Protein AF-0000000070113208 (afdb_homodimer)

InterPro domains:
  IPR004518 NTP pyrophosphohydrolase MazG-like domain [PF03819] (136-212)
  IPR011551 NTP pyrophosphohydrolase MazG [PTHR30522] (113-269)
  IPR048015 MazG-like, N-terminal domain [cd11528] (116-231)

Organism: Actinoplanes teichomyceticus (NCBI:txid1867)

Radius of gyration: 30.03 Å; Cα contacts (8 Å, |Δi|>4): 980; chains: 2; bounding box: 62×92×67 Å

Foldseek 3Di:
DAAAEEEEEEAPLDQALQFDPVVLVQLQQAAEEEQDDDRNQVNCVVVVRHYHHDNDALVSVLVVRDPPNYYYYYADNVSPVVRVVRNVVVCVVPPRNHHYHYDYGYDADPPSCLSVLLVLLCQQCDPVHPPVLVPDDCVNCVVQLVVLVVQLVVCVVVVPVVSNVVSVVSNSNSLQSNQSNQCPDPDPSRGHSCVVVVVVVVLVLQLCCVVNVVDDDDDDVRSVVSNVVSVCVVDVDPDLCPPQDCPPDPLVSLLVVLVSCVVVVPDDDQDPDPDPSSVSSVVSVVCVVVVHRPVVVVVVVVVVVVVVVVVVVVVVVVD/DAAAEEEEEEAPLDQALQFDPVVLVQLQQAAEEEQDDDRNQVNCVVVVRHYHHDNDALVSVLVVRPPRNYYYYHADNVSPVVRVVRNVVVCVVPPRNHHYHYDYGYDADPPSCLSVLLVLLCQQCDPVHPPVLVPDDPVNCVVQLVVLVVQLVVCVVVVPVVSNVVSVVSNSNSLQSNQSNQQPDPDPRRGHSCVVVVVVVVLVLVLCCVVNVVDDDDDPVRSVVSNVVVVCVVPVQPDLCRPQPCPDPPLVSLLVVLVSCVVVVPDDDQDPDPDPSSVSSVVSVVCVVVVHRPVVVVVVVVVVVVVVVVVVVVVVVVD

Secondary structure (DSSP, 8-state):
-PEEEEEEE--SSSPTT-B-HHHHHHHTTS-EEESS--HHHHHHHHTT--EEE----HHHHHHHHTT-SEEEEE--TTTTHHHHHHHHHHHHHSTTSEEEEEEES--PPTTTHHHHHHHHHHHHHSTTS-HHHHH--HHHHHHHHHHHHHHHHHHHHTT-HHHHHHHHHHHHHHHHHHHHHHTT-STT----HHHHHHHHHHHHHHH-HHHHS-----SHHHHHHHHHHHHHHHS---STTTT--TTS-HHHHHHHHHHHHHHTT---PPP---SHHHHHHHHHHHHHHTT--HHHHHHHHHHHHHHHHHHHHHHHH--/-PEEEEEEE--SSSPTT-B-HHHHHHHHHS-EEESS--HHHHHHHHTT--EEE----HHHHHHHHTT-SEEEEE--TTTTHHHHHHHHHHHHHSTTSEEEEEEES--PPTTTHHHHHHHHHHHHHSTTS-HHHHH--HHHHHHHHHHHHHHHHHHHHTT-HHHHHHHHHHHHHHHHHHHHHHTT-STT----HHHHHHHHHHHHHHH-HHHHS-----SHHHHHHHHHHHHHHHS---STTTT--S-S-HHHHHHHHHHHHHHTT---PPP---SHHHHHHHHHHHHHHTT--HHHHHHHHHHHHHHHHHHHHHHHHH-

Solvent-accessible surface area (backbone atoms only — not comparable to full-atom values): 33564 Å² total; per-residue (Å²): 127,54,22,38,35,33,42,35,33,48,40,73,78,51,62,60,45,42,25,24,69,68,42,52,56,50,51,70,68,28,60,30,34,22,68,56,91,45,66,48,49,51,33,35,39,74,72,69,28,70,60,44,69,48,86,62,56,53,68,51,49,54,60,70,53,60,86,45,61,38,35,32,38,45,36,48,78,82,52,46,57,70,57,51,51,51,33,49,55,56,33,67,77,38,77,60,65,44,43,82,40,83,41,73,24,37,68,76,52,79,41,43,35,46,32,49,39,45,51,51,47,50,51,34,52,36,94,82,29,40,66,65,65,54,69,54,47,67,68,74,44,38,62,54,42,43,37,28,40,27,46,24,40,48,20,47,76,65,66,32,63,70,55,25,39,53,24,43,15,50,36,47,48,44,47,48,49,52,21,56,57,31,54,70,42,66,95,81,67,40,44,37,52,35,53,22,24,43,54,35,39,53,49,53,48,68,57,33,36,56,61,71,65,71,40,86,75,92,47,68,64,53,50,52,48,50,36,51,51,53,54,48,73,71,42,89,64,92,45,72,62,58,86,64,38,80,60,30,36,29,53,48,33,38,44,49,51,53,49,33,32,56,75,61,67,52,89,64,84,74,67,82,56,84,47,68,18,31,46,47,50,51,50,38,52,53,33,46,75,70,72,44,56,58,34,59,35,27,33,52,43,34,51,52,51,46,49,48,40,46,50,49,49,56,57,53,67,73,100,129,55,22,38,34,32,43,35,32,47,39,74,77,51,63,61,44,40,24,24,68,68,42,53,54,50,51,70,69,29,57,29,34,22,69,56,90,45,66,48,50,51,32,36,39,76,71,72,29,70,62,44,69,48,86,62,57,52,67,49,48,52,62,70,55,61,86,46,60,37,35,33,39,46,36,48,77,80,52,46,55,70,57,51,49,51,34,50,53,57,33,67,75,37,79,60,64,43,45,82,41,82,42,72,24,38,69,75,50,79,41,42,36,46,34,50,41,45,51,52,47,50,50,34,53,35,93,83,29,38,66,64,64,54,68,56,47,66,70,74,44,38,64,54,42,46,49,28,39,20,37,24,38,37,20,48,76,65,67,33,62,69,55,25,39,54,24,43,17,52,36,47,47,43,48,51,49,53,19,58,58,32,53,71,42,66,93,80,66,40,43,38,51,34,53,21,24,42,53,36,40,52,48,54,47,68,57,32,34,56,62,70,65,72,40,88,74,90,47,67,65,53,49,53,47,50,38,50,50,53,51,44,74,72,44,86,72,86,47,90,66,49,79,62,60,77,21,42,39,30,52,48,30,38,44,47,51,54,50,46,33,58,73,67,66,48,90,62,84,76,68,84,57,85,48,67,17,31,47,48,48,52,49,40,51,53,34,45,75,70,70,43,55,57,34,58,35,24,35,53,42,35,51,52,50,47,51,49,43,50,52,48,52,55,56,53,67,73,101

Structure (mmCIF, N/CA/C/O backbone):
data_AF-0000000070113208-model_v1
#
loop_
_entity.id
_entity.type
_entity.pdbx_description
1 polymer 'XTP/dITP diphosphohydrolase'
#
loop_
_atom_site.group_PDB
_atom_site.id
_atom_site.type_symbol
_atom_site.label_atom_id
_atom_site.label_alt_id
_atom_site.label_comp_id
_atom_site.label_asym_id
_atom_site.label_entity_id
_atom_site.label_seq_id
_atom_site.pdbx_PDB_ins_code
_atom_site.Cartn_x
_atom_site.Cartn_y
_atom_site.Cartn_z
_atom_site.occupancy
_atom_site.B_iso_or_equiv
_atom_site.auth_seq_id
_atom_site.auth_comp_id
_atom_site.auth_asym_id
_atom_site.auth_atom_id
_atom_site.pdbx_PDB_model_num
ATOM 1 N N . MET A 1 1 ? -13.508 -46.531 -2.854 1 65.56 1 MET A N 1
ATOM 2 C CA . MET A 1 1 ? -12.648 -45.5 -2.264 1 65.56 1 MET A CA 1
ATOM 3 C C . MET A 1 1 ? -13.367 -44.156 -2.174 1 65.56 1 MET A C 1
ATOM 5 O O . MET A 1 1 ? -14.156 -43.812 -3.059 1 65.56 1 MET A O 1
ATOM 9 N N . SER A 1 2 ? -13.422 -43.562 -1.063 1 85.81 2 SER A N 1
ATOM 10 C CA . SER A 1 2 ? -14.188 -42.375 -0.807 1 85.81 2 SER A CA 1
ATOM 11 C C . SER A 1 2 ? -13.695 -41.219 -1.667 1 85.81 2 SER A C 1
ATOM 13 O O . SER A 1 2 ? -12.5 -41.094 -1.94 1 85.81 2 SER A O 1
ATOM 15 N N . THR A 1 3 ? -14.609 -40.594 -2.326 1 92.19 3 THR A N 1
ATOM 16 C CA . THR A 1 3 ? -14.32 -39.438 -3.148 1 92.19 3 THR A CA 1
ATOM 17 C C . THR A 1 3 ? -13.617 -38.344 -2.33 1 92.19 3 THR A C 1
ATOM 19 O O . THR A 1 3 ? -13.992 -38.094 -1.183 1 92.19 3 THR A O 1
ATOM 22 N N . ARG A 1 4 ? -12.531 -37.906 -2.814 1 95.5 4 ARG A N 1
ATOM 23 C CA . ARG A 1 4 ? -11.859 -36.75 -2.213 1 95.5 4 ARG A CA 1
ATOM 24 C C . ARG A 1 4 ? -12.383 -35.438 -2.799 1 95.5 4 ARG A C 1
ATOM 26 O O . ARG A 1 4 ? -12.375 -35.25 -4.02 1 95.5 4 ARG A O 1
ATOM 33 N N . ILE A 1 5 ? -12.914 -34.562 -1.963 1 96.44 5 ILE A N 1
ATOM 34 C CA . ILE A 1 5 ? -13.359 -33.25 -2.379 1 96.44 5 ILE A CA 1
ATOM 35 C C . ILE A 1 5 ? -12.383 -32.188 -1.867 1 96.44 5 ILE A C 1
ATOM 37 O O . ILE A 1 5 ? -12.172 -32.062 -0.658 1 96.44 5 ILE A O 1
ATOM 41 N N . VAL A 1 6 ? -11.797 -31.438 -2.799 1 97.69 6 VAL A N 1
ATOM 42 C CA . VAL A 1 6 ? -10.828 -30.406 -2.434 1 97.69 6 VAL A CA 1
ATOM 43 C C . VAL A 1 6 ? -11.477 -29.031 -2.541 1 97.69 6 VAL A C 1
ATOM 45 O O . VAL A 1 6 ? -11.945 -28.641 -3.611 1 97.69 6 VAL A O 1
ATOM 48 N N . LEU A 1 7 ? -11.594 -28.375 -1.446 1 97.12 7 LEU A N 1
ATOM 49 C CA . LEU A 1 7 ? -11.93 -26.953 -1.448 1 97.12 7 LEU A CA 1
ATOM 50 C C . LEU A 1 7 ? -10.695 -26.109 -1.75 1 97.12 7 LEU A C 1
ATOM 52 O O . LEU A 1 7 ? -9.828 -25.938 -0.891 1 97.12 7 LEU A O 1
ATOM 56 N N . LEU A 1 8 ? -10.633 -25.609 -2.943 1 98.12 8 LEU A N 1
ATOM 57 C CA . LEU A 1 8 ? -9.477 -24.844 -3.383 1 98.12 8 LEU A CA 1
ATOM 58 C C . LEU A 1 8 ? -9.68 -23.359 -3.131 1 98.12 8 LEU A C 1
ATOM 60 O O . LEU A 1 8 ? -10.547 -22.734 -3.742 1 98.12 8 LEU A O 1
ATOM 64 N N . VAL A 1 9 ? -8.844 -22.797 -2.236 1 97.12 9 VAL A N 1
ATOM 65 C CA . VAL A 1 9 ? -8.922 -21.391 -1.874 1 97.12 9 VAL A CA 1
ATOM 66 C C . VAL A 1 9 ? -7.77 -20.625 -2.525 1 97.12 9 VAL A C 1
ATOM 68 O O . VAL A 1 9 ? -6.621 -21.078 -2.496 1 97.12 9 VAL A O 1
ATOM 71 N N . THR A 1 10 ? -8.094 -19.531 -3.16 1 97.19 10 THR A N 1
ATOM 72 C CA . THR A 1 10 ? -7.094 -18.688 -3.814 1 97.19 10 THR A CA 1
ATOM 73 C C . THR A 1 10 ? -7.25 -17.234 -3.381 1 97.19 10 THR A C 1
ATOM 75 O O . THR A 1 10 ? -8.328 -16.812 -2.959 1 97.19 10 THR A O 1
ATOM 78 N N . SER A 1 11 ? -6.172 -16.516 -3.447 1 95.69 11 SER A N 1
ATOM 79 C CA . SER A 1 11 ? -6.223 -15.086 -3.131 1 95.69 11 SER A CA 1
ATOM 80 C C . SER A 1 11 ? -6.922 -14.305 -4.238 1 95.69 11 SER A C 1
ATOM 82 O O . SER A 1 11 ? -6.555 -14.414 -5.41 1 95.69 11 SER A O 1
ATOM 84 N N . PRO A 1 12 ? -7.883 -13.523 -3.883 1 94.25 12 PRO A N 1
ATOM 85 C CA . PRO A 1 12 ? -8.523 -12.688 -4.898 1 94.25 12 PRO A CA 1
ATOM 86 C C . PRO A 1 12 ? -7.676 -11.469 -5.273 1 94.25 12 PRO A C 1
ATOM 88 O O . PRO A 1 12 ? -8.023 -10.742 -6.207 1 94.25 12 PRO A O 1
ATOM 91 N N . ARG A 1 13 ? -6.547 -11.25 -4.551 1 95.44 13 ARG A N 1
ATOM 92 C CA . ARG A 1 13 ? -5.727 -10.055 -4.734 1 95.44 13 ARG A CA 1
ATOM 93 C C . ARG A 1 13 ? -4.547 -10.328 -5.656 1 95.44 13 ARG A C 1
ATOM 95 O O . ARG A 1 13 ? -3.91 -9.398 -6.156 1 95.44 13 ARG A O 1
ATOM 102 N N . LEU A 1 14 ? -4.242 -11.586 -5.832 1 96.12 14 LEU A N 1
ATOM 103 C CA . LEU A 1 14 ? -3.174 -11.984 -6.738 1 96.12 14 LEU A CA 1
ATOM 104 C C . LEU A 1 14 ? -3.725 -12.281 -8.133 1 96.12 14 LEU A C 1
ATOM 106 O O . LEU A 1 14 ? -4.91 -12.578 -8.281 1 96.12 14 LEU A O 1
ATOM 110 N N . PRO A 1 15 ? -2.867 -12.188 -9.172 1 96.19 15 PRO A N 1
ATOM 111 C CA . PRO A 1 15 ? -3.348 -12.5 -10.523 1 96.19 15 PRO A CA 1
ATOM 112 C C . PRO A 1 15 ? -3.91 -13.914 -10.633 1 96.19 15 PRO A C 1
ATOM 114 O O . PRO A 1 15 ? -3.344 -14.852 -10.07 1 96.19 15 PRO A O 1
ATOM 117 N N . ALA A 1 16 ? -5.051 -13.992 -11.367 1 96.94 16 ALA A N 1
ATOM 118 C CA . ALA A 1 16 ? -5.641 -15.305 -11.625 1 96.94 16 ALA A CA 1
ATOM 119 C C . ALA A 1 16 ? -4.699 -16.172 -12.453 1 96.94 16 ALA A C 1
ATOM 121 O O . ALA A 1 16 ? -3.963 -15.672 -13.305 1 96.94 16 ALA A O 1
ATOM 122 N N . GLY A 1 17 ? -4.668 -17.422 -12.133 1 97.62 17 GLY A N 1
ATOM 123 C CA . GLY A 1 17 ? -3.846 -18.359 -12.891 1 97.62 17 GLY A CA 1
ATOM 124 C C . GLY A 1 17 ? -2.508 -18.641 -12.242 1 97.62 17 GLY A C 1
ATOM 125 O O . GLY A 1 17 ? -1.707 -19.422 -12.766 1 97.62 17 GLY A O 1
ATOM 126 N N . LEU A 1 18 ? -2.23 -17.938 -11.156 1 98.38 18 LEU A N 1
ATOM 127 C CA . LEU A 1 18 ? -1.032 -18.234 -10.375 1 98.38 18 LEU A CA 1
ATOM 128 C C . LEU A 1 18 ? -1.36 -19.141 -9.203 1 98.38 18 LEU A C 1
ATOM 130 O O . LEU A 1 18 ? -2.018 -18.719 -8.25 1 98.38 18 LEU A O 1
ATOM 134 N N . LEU A 1 19 ? -0.912 -20.406 -9.281 1 98.62 19 LEU A N 1
ATOM 135 C CA . LEU A 1 19 ? -1.195 -21.391 -8.25 1 98.62 19 LEU A CA 1
ATOM 136 C C . LEU A 1 19 ? 0.064 -22.172 -7.875 1 98.62 19 LEU A C 1
ATOM 138 O O . LEU A 1 19 ? 1.066 -22.109 -8.594 1 98.62 19 LEU A O 1
ATOM 142 N N . THR A 1 20 ? 0.005 -22.844 -6.766 1 98.5 20 THR A N 1
ATOM 143 C CA . THR A 1 20 ? 1.049 -23.781 -6.375 1 98.5 20 THR A CA 1
ATOM 144 C C . THR A 1 20 ? 1.08 -24.984 -7.324 1 98.5 20 THR A C 1
ATOM 146 O O . THR A 1 20 ? 0.119 -25.219 -8.055 1 98.5 20 THR A O 1
ATOM 149 N N . ALA A 1 21 ? 2.156 -25.719 -7.246 1 98.25 21 ALA A N 1
ATOM 150 C CA . ALA A 1 21 ? 2.285 -26.922 -8.047 1 98.25 21 ALA A CA 1
ATOM 151 C C . ALA A 1 21 ? 1.189 -27.938 -7.703 1 98.25 21 ALA A C 1
ATOM 153 O O . ALA A 1 21 ? 0.543 -28.484 -8.594 1 98.25 21 ALA A O 1
ATOM 154 N N . GLU A 1 22 ? 0.953 -28.062 -6.449 1 97.88 22 GLU A N 1
ATOM 155 C CA . GLU A 1 22 ? -0.039 -29.031 -5.969 1 97.88 22 GLU A CA 1
ATOM 156 C C . GLU A 1 22 ? -1.443 -28.641 -6.43 1 97.88 22 GLU A C 1
ATOM 158 O O . GLU A 1 22 ? -2.238 -29.5 -6.805 1 97.88 22 GLU A O 1
ATOM 163 N N . ALA A 1 23 ? -1.724 -27.375 -6.418 1 98.62 23 ALA A N 1
ATOM 164 C CA . ALA A 1 23 ? -3.041 -26.906 -6.84 1 98.62 23 ALA A CA 1
ATOM 165 C C . ALA A 1 23 ? -3.26 -27.172 -8.328 1 98.62 23 ALA A C 1
ATOM 167 O O . ALA A 1 23 ? -4.328 -27.641 -8.734 1 98.62 23 ALA A O 1
ATOM 168 N N . TRP A 1 24 ? -2.264 -26.891 -9.109 1 98.56 24 TRP A N 1
ATOM 169 C CA . TRP A 1 24 ? -2.383 -27.156 -10.539 1 98.56 24 TRP A CA 1
ATOM 170 C C . TRP A 1 24 ? -2.578 -28.641 -10.797 1 98.56 24 TRP A C 1
ATOM 172 O O . TRP A 1 24 ? -3.414 -29.031 -11.617 1 98.56 24 TRP A O 1
ATOM 182 N N . ASP A 1 25 ? -1.828 -29.469 -10.125 1 98.19 25 ASP A N 1
ATOM 183 C CA . ASP A 1 25 ? -1.969 -30.922 -10.281 1 98.19 25 ASP A CA 1
ATOM 184 C C . ASP A 1 25 ? -3.379 -31.375 -9.906 1 98.19 25 ASP A C 1
ATOM 186 O O . ASP A 1 25 ? -3.971 -32.219 -10.602 1 98.19 25 ASP A O 1
ATOM 190 N N . THR A 1 26 ? -3.889 -30.766 -8.922 1 98.25 26 THR A N 1
ATOM 191 C CA . THR A 1 26 ? -5.188 -31.156 -8.391 1 98.25 26 THR A CA 1
ATOM 192 C C . THR A 1 26 ? -6.309 -30.781 -9.359 1 98.25 26 THR A C 1
ATOM 194 O O . THR A 1 26 ? -7.16 -31.609 -9.68 1 98.25 26 THR A O 1
ATOM 197 N N . VAL A 1 27 ? -6.25 -29.578 -9.898 1 98.44 27 VAL A N 1
ATOM 198 C CA . VAL A 1 27 ? -7.336 -29.125 -10.758 1 98.44 27 VAL A CA 1
ATOM 199 C C . VAL A 1 27 ? -7.281 -29.875 -12.094 1 98.44 27 VAL A C 1
ATOM 201 O O . VAL A 1 27 ? -8.281 -29.922 -12.82 1 98.44 27 VAL A O 1
ATOM 204 N N . ARG A 1 28 ? -6.18 -30.484 -12.398 1 97.81 28 ARG A N 1
ATOM 205 C CA . ARG A 1 28 ? -6.035 -31.234 -13.641 1 97.81 28 ARG A CA 1
ATOM 206 C C . ARG A 1 28 ? -6.445 -32.688 -13.461 1 97.81 28 ARG A C 1
ATOM 208 O O . ARG A 1 28 ? -6.566 -33.438 -14.438 1 97.81 28 ARG A O 1
ATOM 215 N N . SER A 1 29 ? -6.68 -33.156 -12.219 1 97 29 SER A N 1
ATOM 216 C CA . SER A 1 29 ? -6.859 -34.562 -11.914 1 97 29 SER A CA 1
ATOM 217 C C . SER A 1 29 ? -8.336 -34.906 -11.742 1 97 29 SER A C 1
ATOM 219 O O . SER A 1 29 ? -8.695 -36.062 -11.578 1 97 29 SER A O 1
ATOM 221 N N . GLY A 1 30 ? -9.227 -33.906 -11.695 1 95.69 30 GLY A N 1
ATOM 222 C CA . GLY A 1 30 ? -10.648 -34.125 -11.523 1 95.69 30 GLY A CA 1
ATOM 223 C C . GLY A 1 30 ? -11.5 -32.969 -11.969 1 95.69 30 GLY A C 1
ATOM 224 O O . GLY A 1 30 ? -10.969 -31.922 -12.367 1 95.69 30 GLY A O 1
ATOM 225 N N . PRO A 1 31 ? -12.75 -33.188 -12.008 1 97.19 31 PRO A N 1
ATOM 226 C CA . PRO A 1 31 ? -13.625 -32.094 -12.383 1 97.19 31 PRO A CA 1
ATOM 227 C C . PRO A 1 31 ? -13.555 -30.922 -11.406 1 97.19 31 PRO A C 1
ATOM 229 O O . PRO A 1 31 ? -13.406 -31.125 -10.203 1 97.19 31 PRO A O 1
ATOM 232 N N . VAL A 1 32 ? -13.617 -29.75 -11.93 1 98.38 32 VAL A N 1
ATOM 233 C CA . VAL A 1 32 ? -13.578 -28.516 -11.141 1 98.38 32 VAL A CA 1
ATOM 234 C C . VAL A 1 32 ? -14.93 -27.812 -11.211 1 98.38 32 VAL A C 1
ATOM 236 O O . VAL A 1 32 ? -15.453 -27.562 -12.297 1 98.38 32 VAL A O 1
ATOM 239 N N . PHE A 1 33 ? -15.484 -27.531 -10.031 1 97.75 33 PHE A N 1
ATOM 240 C CA . PHE A 1 33 ? -16.766 -26.828 -9.914 1 97.75 33 PHE A CA 1
ATOM 241 C C . PHE A 1 33 ? -16.578 -25.484 -9.211 1 97.75 33 PHE A C 1
ATOM 243 O O . PHE A 1 33 ? -15.641 -25.312 -8.422 1 97.75 33 PHE A O 1
ATOM 250 N N . ALA A 1 34 ? -17.422 -24.516 -9.469 1 97.06 34 ALA A N 1
ATOM 251 C CA . ALA A 1 34 ? -17.453 -23.219 -8.805 1 97.06 34 ALA A CA 1
ATOM 252 C C . ALA A 1 34 ? -18.891 -22.703 -8.672 1 97.06 34 ALA A C 1
ATOM 254 O O . ALA A 1 34 ? -19.781 -23.125 -9.414 1 97.06 34 ALA A O 1
ATOM 255 N N . ALA A 1 35 ? -19.062 -21.844 -7.715 1 94.75 35 ALA A N 1
ATOM 256 C CA . ALA A 1 35 ? -20.406 -21.312 -7.477 1 94.75 35 ALA A CA 1
ATOM 257 C C . ALA A 1 35 ? -20.766 -20.266 -8.523 1 94.75 35 ALA A C 1
ATOM 259 O O . ALA A 1 35 ? -21.953 -20.062 -8.828 1 94.75 35 ALA A O 1
ATOM 260 N N . ALA A 1 36 ? -19.781 -19.578 -9.016 1 94.88 36 ALA A N 1
ATOM 261 C CA . ALA A 1 36 ? -20 -18.5 -9.977 1 94.88 36 ALA A CA 1
ATOM 262 C C . ALA A 1 36 ? -18.766 -18.328 -10.875 1 94.88 36 ALA A C 1
ATOM 264 O O . ALA A 1 36 ? -17.703 -18.859 -10.594 1 94.88 36 ALA A O 1
ATOM 265 N N . GLU A 1 37 ? -19.031 -17.672 -11.945 1 95.62 37 GLU A N 1
ATOM 266 C CA . GLU A 1 37 ? -17.906 -17.297 -12.797 1 95.62 37 GLU A CA 1
ATOM 267 C C . GLU A 1 37 ? -16.938 -16.375 -12.047 1 95.62 37 GLU A C 1
ATOM 269 O O . GLU A 1 37 ? -17.344 -15.633 -11.156 1 95.62 37 GLU A O 1
ATOM 274 N N . SER A 1 38 ? -15.68 -16.516 -12.273 1 95.31 38 SER A N 1
ATOM 275 C CA . SER A 1 38 ? -14.625 -15.703 -11.672 1 95.31 38 SER A CA 1
ATOM 276 C C . SER A 1 38 ? -13.414 -15.609 -12.586 1 95.31 38 SER A C 1
ATOM 278 O O . SER A 1 38 ? -13.305 -16.344 -13.57 1 95.31 38 SER A O 1
ATOM 280 N N . GLU A 1 39 ? -12.57 -14.672 -12.312 1 95.38 39 GLU A N 1
ATOM 281 C CA . GLU A 1 39 ? -11.32 -14.555 -13.062 1 95.38 39 GLU A CA 1
ATOM 282 C C . GLU A 1 39 ? -10.477 -15.82 -12.938 1 95.38 39 GLU A C 1
ATOM 284 O O . GLU A 1 39 ? -9.805 -16.219 -13.891 1 95.38 39 GLU A O 1
ATOM 289 N N . GLN A 1 40 ? -10.578 -16.406 -11.781 1 97.19 40 GLN A N 1
ATOM 290 C CA . GLN A 1 40 ? -9.812 -17.625 -11.57 1 97.19 40 GLN A CA 1
ATOM 291 C C . GLN A 1 40 ? -10.367 -18.781 -12.406 1 97.19 40 GLN A C 1
ATOM 293 O O . GLN A 1 40 ? -9.602 -19.562 -12.969 1 97.19 40 GLN A O 1
ATOM 298 N N . ALA A 1 41 ? -11.68 -18.875 -12.453 1 97.88 41 ALA A N 1
ATOM 299 C CA . ALA A 1 41 ? -12.297 -19.891 -13.297 1 97.88 41 ALA A CA 1
ATOM 300 C C . ALA A 1 41 ? -11.883 -19.719 -14.758 1 97.88 41 ALA A C 1
ATOM 302 O O . ALA A 1 41 ? -11.539 -20.688 -15.438 1 97.88 41 ALA A O 1
ATOM 303 N N . ALA A 1 42 ? -11.891 -18.453 -15.164 1 97.88 42 ALA A N 1
ATOM 304 C CA . ALA A 1 42 ? -11.5 -18.141 -16.531 1 97.88 42 ALA A CA 1
ATOM 305 C C . ALA A 1 42 ? -10.039 -18.5 -16.797 1 97.88 42 ALA A C 1
ATOM 307 O O . ALA A 1 42 ? -9.703 -19.031 -17.859 1 97.88 42 ALA A O 1
ATOM 308 N N . ALA A 1 43 ? -9.188 -18.203 -15.836 1 98.06 43 ALA A N 1
ATOM 309 C CA . ALA A 1 43 ? -7.758 -18.5 -15.961 1 98.06 43 ALA A CA 1
ATOM 310 C C . ALA A 1 43 ? -7.516 -20 -16.047 1 98.06 43 ALA A C 1
ATOM 312 O O . ALA A 1 43 ? -6.66 -20.469 -16.797 1 98.06 43 ALA A O 1
ATOM 313 N N . LEU A 1 44 ? -8.258 -20.781 -15.258 1 98.44 44 LEU A N 1
ATOM 314 C CA . LEU A 1 44 ? -8.148 -22.234 -15.312 1 98.44 44 LEU A CA 1
ATOM 315 C C . LEU A 1 44 ? -8.547 -22.75 -16.688 1 98.44 44 LEU A C 1
ATOM 317 O O . LEU A 1 44 ? -7.844 -23.578 -17.266 1 98.44 44 LEU A O 1
ATOM 321 N N . ARG A 1 45 ? -9.633 -22.219 -17.219 1 98.38 45 ARG A N 1
ATOM 322 C CA . ARG A 1 45 ? -10.094 -22.641 -18.531 1 98.38 45 ARG A CA 1
ATOM 323 C C . ARG A 1 45 ? -9.062 -22.312 -19.609 1 98.38 45 ARG A C 1
ATOM 325 O O . ARG A 1 45 ? -8.812 -23.109 -20.516 1 98.38 45 ARG A O 1
ATOM 332 N N . ALA A 1 46 ? -8.508 -21.141 -19.453 1 97.69 46 ALA A N 1
ATOM 333 C CA . ALA A 1 46 ? -7.484 -20.719 -20.406 1 97.69 46 ALA A CA 1
ATOM 334 C C . ALA A 1 46 ? -6.277 -21.656 -20.375 1 97.69 46 ALA A C 1
ATOM 336 O O . ALA A 1 46 ? -5.59 -21.828 -21.375 1 97.69 46 ALA A O 1
ATOM 337 N N . ALA A 1 47 ? -6.094 -22.266 -19.25 1 97.62 47 ALA A N 1
ATOM 338 C CA . ALA A 1 47 ? -4.965 -23.188 -19.094 1 97.62 47 ALA A CA 1
ATOM 339 C C . ALA A 1 47 ? -5.379 -24.625 -19.406 1 97.62 47 ALA A C 1
ATOM 341 O O . ALA A 1 47 ? -4.621 -25.562 -19.156 1 97.62 47 ALA A O 1
ATOM 342 N N . GLY A 1 48 ? -6.645 -24.812 -19.844 1 97.62 48 GLY A N 1
ATOM 343 C CA . GLY A 1 48 ? -7.094 -26.109 -20.297 1 97.62 48 GLY A CA 1
ATOM 344 C C . GLY A 1 48 ? -7.848 -26.891 -19.25 1 97.62 48 GLY A C 1
ATOM 345 O O . GLY A 1 48 ? -8.078 -28.094 -19.406 1 97.62 48 GLY A O 1
ATOM 346 N N . VAL A 1 49 ? -8.148 -26.25 -18.141 1 98.44 49 VAL A N 1
ATOM 347 C CA . VAL A 1 49 ? -8.891 -26.906 -17.078 1 98.44 49 VAL A CA 1
ATOM 348 C C . VAL A 1 49 ? -10.359 -26.484 -17.125 1 98.44 49 VAL A C 1
ATOM 350 O O . VAL A 1 49 ? -10.695 -25.344 -16.797 1 98.44 49 VAL A O 1
ATOM 353 N N . PRO A 1 50 ? -11.203 -27.344 -17.531 1 97.88 50 PRO A N 1
ATOM 354 C CA . PRO A 1 50 ? -12.617 -26.969 -17.531 1 97.88 50 PRO A CA 1
ATOM 355 C C . PRO A 1 50 ? -13.156 -26.672 -16.141 1 97.88 50 PRO A C 1
ATOM 357 O O . PRO A 1 50 ? -12.773 -27.328 -15.172 1 97.88 50 PRO A O 1
ATOM 360 N N . VAL A 1 51 ? -13.938 -25.672 -16.047 1 98.31 51 VAL A N 1
ATOM 361 C CA . VAL A 1 51 ? -14.602 -25.297 -14.797 1 98.31 51 VAL A CA 1
ATOM 362 C C . VAL A 1 51 ? -16.109 -25.219 -15.023 1 98.31 51 VAL A C 1
ATOM 364 O O . VAL A 1 51 ? -16.578 -24.516 -15.922 1 98.31 51 VAL A O 1
ATOM 367 N N . THR A 1 52 ? -16.828 -25.953 -14.266 1 97.81 52 THR A N 1
ATOM 368 C CA . THR A 1 52 ? -18.281 -25.938 -14.367 1 97.81 52 THR A CA 1
ATOM 369 C C . THR A 1 52 ? -18.906 -25.125 -13.242 1 97.81 52 THR A C 1
ATOM 371 O O . THR A 1 52 ? -18.656 -25.375 -12.062 1 97.81 52 THR A O 1
ATOM 374 N N . VAL A 1 53 ? -19.656 -24.156 -13.57 1 97.06 53 VAL A N 1
ATOM 375 C CA . VAL A 1 53 ? -20.391 -23.375 -12.578 1 97.06 53 VAL A CA 1
ATOM 376 C C . VAL A 1 53 ? -21.641 -24.125 -12.156 1 97.06 53 VAL A C 1
ATOM 378 O O . VAL A 1 53 ? -22.469 -24.5 -12.992 1 97.06 53 VAL A O 1
ATOM 381 N N . LEU A 1 54 ? -21.734 -24.391 -10.953 1 93.44 54 LEU A N 1
ATOM 382 C CA . LEU A 1 54 ? -22.828 -25.172 -10.375 1 93.44 54 LEU A CA 1
ATOM 383 C C . LEU A 1 54 ? -23.484 -24.422 -9.227 1 93.44 54 LEU A C 1
ATOM 385 O O . LEU A 1 54 ? -22.891 -24.281 -8.148 1 93.44 54 LEU A O 1
ATOM 389 N N . ASP A 1 55 ? -24.594 -23.781 -9.484 1 88.19 55 ASP A N 1
ATOM 390 C CA . ASP A 1 55 ? -25.375 -23.188 -8.406 1 88.19 55 ASP A CA 1
ATOM 391 C C . ASP A 1 55 ? -26.188 -24.25 -7.648 1 88.19 55 ASP A C 1
ATOM 393 O O . ASP A 1 55 ? -27.297 -24.594 -8.055 1 88.19 55 ASP A O 1
ATOM 397 N N . THR A 1 56 ? -25.609 -24.828 -6.633 1 89.38 56 THR A N 1
ATOM 398 C CA . THR A 1 56 ? -26.219 -25.953 -5.949 1 89.38 56 THR A CA 1
ATOM 399 C C . THR A 1 56 ? -25.812 -25.984 -4.48 1 89.38 56 THR A C 1
ATOM 401 O O . THR A 1 56 ? -24.984 -25.188 -4.043 1 89.38 56 THR A O 1
ATOM 404 N N . ASP A 1 57 ? -26.484 -26.781 -3.744 1 90.94 57 ASP A N 1
ATOM 405 C CA . ASP A 1 57 ? -26.078 -27.047 -2.367 1 90.94 57 ASP A CA 1
ATOM 406 C C . ASP A 1 57 ? -25.156 -28.266 -2.293 1 90.94 57 ASP A C 1
ATOM 408 O O . ASP A 1 57 ? -24.672 -28.734 -3.316 1 90.94 57 ASP A O 1
ATOM 412 N N . ALA A 1 58 ? -24.891 -28.75 -1.076 1 90.94 58 ALA A N 1
ATOM 413 C CA . ALA A 1 58 ? -23.938 -29.828 -0.846 1 90.94 58 ALA A CA 1
ATOM 414 C C . ALA A 1 58 ? -24.359 -31.094 -1.575 1 90.94 58 ALA A C 1
ATOM 416 O O . ALA A 1 58 ? -23.531 -31.766 -2.199 1 90.94 58 ALA A O 1
ATOM 417 N N . GLN A 1 59 ? -25.672 -31.406 -1.489 1 90.94 59 GLN A N 1
ATOM 418 C CA . GLN A 1 59 ? -26.156 -32.625 -2.143 1 90.94 59 GLN A CA 1
ATOM 419 C C . GLN A 1 59 ? -26.031 -32.5 -3.66 1 90.94 59 GLN A C 1
ATOM 421 O O . GLN A 1 59 ? -25.672 -33.469 -4.328 1 90.94 59 GLN A O 1
ATOM 426 N N . GLY A 1 60 ? -26.312 -31.297 -4.129 1 93.75 60 GLY A N 1
ATOM 427 C CA . GLY A 1 60 ? -26.172 -31.078 -5.559 1 93.75 60 GLY A CA 1
ATOM 428 C C . GLY A 1 60 ? -24.75 -31.281 -6.062 1 93.75 60 GLY A C 1
ATOM 429 O O . GLY A 1 60 ? -24.547 -31.828 -7.148 1 93.75 60 GLY A O 1
ATOM 430 N N . LEU A 1 61 ? -23.766 -30.812 -5.301 1 94.75 61 LEU A N 1
ATOM 431 C CA . LEU A 1 61 ? -22.375 -31.031 -5.672 1 94.75 61 LEU A CA 1
ATOM 432 C C . LEU A 1 61 ? -22.047 -32.531 -5.68 1 94.75 61 LEU A C 1
ATOM 434 O O . LEU A 1 61 ? -21.422 -33.031 -6.613 1 94.75 61 LEU A O 1
ATOM 438 N N . LEU A 1 62 ? -22.516 -33.25 -4.672 1 93.44 62 LEU A N 1
ATOM 439 C CA . LEU A 1 62 ? -22.25 -34.688 -4.566 1 93.44 62 LEU A CA 1
ATOM 440 C C . LEU A 1 62 ? -22.844 -35.438 -5.758 1 93.44 62 LEU A C 1
ATOM 442 O O . LEU A 1 62 ? -22.219 -36.344 -6.289 1 93.44 62 LEU A O 1
ATOM 446 N N . ASP A 1 63 ? -23.984 -34.969 -6.152 1 93.88 63 ASP A N 1
ATOM 447 C CA . ASP A 1 63 ? -24.625 -35.562 -7.312 1 93.88 63 ASP A CA 1
ATOM 448 C C . ASP A 1 63 ? -23.828 -35.312 -8.586 1 93.88 63 ASP A C 1
ATOM 450 O O . ASP A 1 63 ? -23.688 -36.188 -9.43 1 93.88 63 ASP A O 1
ATOM 454 N N . ALA A 1 64 ? -23.297 -34.125 -8.664 1 95.06 64 ALA A N 1
ATOM 455 C CA . ALA A 1 64 ? -22.547 -33.719 -9.859 1 95.06 64 ALA A CA 1
ATOM 456 C C . ALA A 1 64 ? -21.219 -34.469 -9.945 1 95.06 64 ALA A C 1
ATOM 458 O O . ALA A 1 64 ? -20.75 -34.781 -11.047 1 95.06 64 ALA A O 1
ATOM 459 N N . ILE A 1 65 ? -20.578 -34.688 -8.836 1 93.88 65 ILE A N 1
ATOM 460 C CA . ILE A 1 65 ? -19.281 -35.375 -8.773 1 93.88 65 ILE A CA 1
ATOM 461 C C . ILE A 1 65 ? -19.422 -36.812 -9.273 1 93.88 65 ILE A C 1
ATOM 463 O O . ILE A 1 65 ? -18.531 -37.344 -9.938 1 93.88 65 ILE A O 1
ATOM 467 N N . GLY A 1 66 ? -20.562 -37.375 -8.867 1 87.56 66 GLY A N 1
ATOM 468 C CA . GLY A 1 66 ? -20.812 -38.75 -9.266 1 87.56 66 GLY A CA 1
ATOM 469 C C . GLY A 1 66 ? -19.812 -39.75 -8.68 1 87.56 66 GLY A C 1
ATOM 470 O O . GLY A 1 66 ? -19.594 -39.75 -7.473 1 87.56 66 GLY A O 1
ATOM 471 N N . GLY A 1 67 ? -19.094 -40.5 -9.539 1 87.38 67 GLY A N 1
ATOM 472 C CA . GLY A 1 67 ? -18.188 -41.531 -9.086 1 87.38 67 GLY A CA 1
ATOM 473 C C . GLY A 1 67 ? -16.719 -41.156 -9.219 1 87.38 67 GLY A C 1
ATOM 474 O O . GLY A 1 67 ? -15.836 -42.031 -9.117 1 87.38 67 GLY A O 1
ATOM 475 N N . ALA A 1 68 ? -16.531 -39.844 -9.461 1 92.81 68 ALA A N 1
ATOM 476 C CA . ALA A 1 68 ? -15.148 -39.406 -9.633 1 92.81 68 ALA A CA 1
ATOM 477 C C . ALA A 1 68 ? -14.359 -39.562 -8.328 1 92.81 68 ALA A C 1
ATOM 479 O O . ALA A 1 68 ? -14.883 -39.281 -7.25 1 92.81 68 ALA A O 1
ATOM 480 N N . PRO A 1 69 ? -13.188 -40.062 -8.445 1 95.12 69 PRO A N 1
ATOM 481 C CA . PRO A 1 69 ? -12.375 -40.219 -7.238 1 95.12 69 PRO A CA 1
ATOM 482 C C . PRO A 1 69 ? -11.938 -38.906 -6.613 1 95.12 69 PRO A C 1
ATOM 484 O O . PRO A 1 69 ? -11.602 -38.875 -5.43 1 95.12 69 PRO A O 1
ATOM 487 N N . LEU A 1 70 ? -11.891 -37.875 -7.402 1 97 70 LEU A N 1
ATOM 488 C CA . LEU A 1 70 ? -11.484 -36.531 -6.973 1 97 70 LEU A CA 1
ATOM 489 C C . LEU A 1 70 ? -12.352 -35.469 -7.633 1 97 70 LEU A C 1
ATOM 491 O O . LEU A 1 70 ? -12.672 -35.562 -8.82 1 97 70 LEU A O 1
ATOM 495 N N . ALA A 1 71 ? -12.719 -34.469 -6.824 1 97.38 71 ALA A N 1
ATOM 496 C CA . ALA A 1 71 ? -13.398 -33.281 -7.332 1 97.38 71 ALA A CA 1
ATOM 497 C C . ALA A 1 71 ? -12.898 -32 -6.629 1 97.38 71 ALA A C 1
ATOM 499 O O . ALA A 1 71 ? -12.508 -32.062 -5.461 1 97.38 71 ALA A O 1
ATOM 500 N N . VAL A 1 72 ? -12.883 -30.938 -7.371 1 98.06 72 VAL A N 1
ATOM 501 C CA . VAL A 1 72 ? -12.391 -29.688 -6.816 1 98.06 72 VAL A CA 1
ATOM 502 C C . VAL A 1 72 ? -13.523 -28.656 -6.789 1 98.06 72 VAL A C 1
ATOM 504 O O . VAL A 1 72 ? -14.258 -28.5 -7.766 1 98.06 72 VAL A O 1
ATOM 507 N N . TRP A 1 73 ? -13.719 -28.031 -5.66 1 97.19 73 TRP A N 1
ATOM 508 C CA . TRP A 1 73 ? -14.562 -26.844 -5.547 1 97.19 73 TRP A CA 1
ATOM 509 C C . TRP A 1 73 ? -13.711 -25.594 -5.477 1 97.19 73 TRP A C 1
ATOM 511 O O . TRP A 1 73 ? -13.039 -25.328 -4.473 1 97.19 73 TRP A O 1
ATOM 521 N N . LEU A 1 74 ? -13.719 -24.828 -6.535 1 98 74 LEU A N 1
ATOM 522 C CA . LEU A 1 74 ? -13.023 -23.547 -6.582 1 98 74 LEU A CA 1
ATOM 523 C C . LEU A 1 74 ? -13.781 -22.5 -5.781 1 98 74 LEU A C 1
ATOM 525 O O . LEU A 1 74 ? -14.82 -22 -6.223 1 98 74 LEU A O 1
ATOM 529 N N . ALA A 1 75 ? -13.203 -22.156 -4.699 1 95.56 75 ALA A N 1
ATOM 530 C CA . ALA A 1 75 ? -13.867 -21.219 -3.795 1 95.56 75 ALA A CA 1
ATOM 531 C C . ALA A 1 75 ? -13.914 -19.812 -4.395 1 95.56 75 ALA A C 1
ATOM 533 O O . ALA A 1 75 ? -12.992 -19.406 -5.098 1 95.56 75 ALA A O 1
ATOM 534 N N . GLY A 1 76 ? -14.938 -19.094 -4.059 1 92.19 76 GLY A N 1
ATOM 535 C CA . GLY A 1 76 ? -15.031 -17.688 -4.426 1 92.19 76 GLY A CA 1
ATOM 536 C C . GLY A 1 76 ? -14.094 -16.797 -3.635 1 92.19 76 GLY A C 1
ATOM 537 O O . GLY A 1 76 ? -13.32 -17.281 -2.803 1 92.19 76 GLY A O 1
ATOM 538 N N . PRO A 1 77 ? -14.188 -15.5 -3.939 1 85.19 77 PRO A N 1
ATOM 539 C CA . PRO A 1 77 ? -13.234 -14.562 -3.34 1 85.19 77 PRO A CA 1
ATOM 540 C C . PRO A 1 77 ? -13.359 -14.492 -1.819 1 85.19 77 PRO A C 1
ATOM 542 O O . PRO A 1 77 ? -12.406 -14.102 -1.138 1 85.19 77 PRO A O 1
ATOM 545 N N . HIS A 1 78 ? -14.43 -14.914 -1.285 1 83.56 78 HIS A N 1
ATOM 546 C CA . HIS A 1 78 ? -14.617 -14.836 0.159 1 83.56 78 HIS A CA 1
ATOM 547 C C . HIS A 1 78 ? -14.492 -16.203 0.808 1 83.56 78 HIS A C 1
ATOM 549 O O . HIS A 1 78 ? -14.836 -16.375 1.979 1 83.56 78 HIS A O 1
ATOM 555 N N . GLY A 1 79 ? -14.031 -17.281 0.001 1 84.5 79 GLY A N 1
ATOM 556 C CA . GLY A 1 79 ? -13.703 -18.594 0.534 1 84.5 79 GLY A CA 1
ATOM 557 C C . GLY A 1 79 ? -14.883 -19.547 0.518 1 84.5 79 GLY A C 1
ATOM 558 O O . GLY A 1 79 ? -14.695 -20.766 0.629 1 84.5 79 GLY A O 1
ATOM 559 N N . ASP A 1 80 ? -16.188 -19.094 0.401 1 89.12 80 ASP A N 1
ATOM 560 C CA . ASP A 1 80 ? -17.406 -19.891 0.369 1 89.12 80 ASP A CA 1
ATOM 561 C C . ASP A 1 80 ? -17.578 -20.688 1.662 1 89.12 80 ASP A C 1
ATOM 563 O O . ASP A 1 80 ? -17.859 -21.891 1.628 1 89.12 80 ASP A O 1
ATOM 567 N N . GLN A 1 81 ? -17.328 -20.078 2.793 1 87.56 81 GLN A N 1
ATOM 568 C CA . GLN A 1 81 ? -17.328 -20.734 4.094 1 87.56 81 GLN A CA 1
ATOM 569 C C . GLN A 1 81 ? -18.688 -21.344 4.402 1 87.56 81 GLN A C 1
ATOM 571 O O . GLN A 1 81 ? -18.766 -22.484 4.871 1 87.56 81 GLN A O 1
ATOM 576 N N . PRO A 1 82 ? -19.766 -20.641 4.09 1 89.44 82 PRO A N 1
ATOM 577 C CA . PRO A 1 82 ? -21.062 -21.266 4.348 1 89.44 82 PRO A CA 1
ATOM 578 C C . PRO A 1 82 ? -21.266 -22.562 3.57 1 89.44 82 PRO A C 1
ATOM 580 O O . PRO A 1 82 ? -21.75 -23.562 4.125 1 89.44 82 PRO A O 1
ATOM 583 N N . PHE A 1 83 ? -20.891 -22.594 2.369 1 91.19 83 PHE A N 1
ATOM 584 C CA . PHE A 1 83 ? -21.016 -23.797 1.548 1 91.19 83 PHE A CA 1
ATOM 585 C C . PHE A 1 83 ? -20.156 -24.922 2.096 1 91.19 83 PHE A C 1
ATOM 587 O O . PHE A 1 83 ? -20.609 -26.062 2.193 1 91.19 83 PHE A O 1
ATOM 594 N N . ALA A 1 84 ? -18.922 -24.562 2.455 1 91.62 84 ALA A N 1
ATOM 595 C CA . ALA A 1 84 ? -18 -25.531 3.02 1 91.62 84 ALA A CA 1
ATOM 596 C C . ALA A 1 84 ? -18.562 -26.156 4.297 1 91.62 84 ALA A C 1
ATOM 598 O O . ALA A 1 84 ? -18.422 -27.359 4.52 1 91.62 84 ALA A O 1
ATOM 599 N N . ARG A 1 85 ? -19.141 -25.312 5.066 1 91.88 85 ARG A N 1
ATOM 600 C CA . ARG A 1 85 ? -19.734 -25.797 6.309 1 91.88 85 ARG A CA 1
ATOM 601 C C . ARG A 1 85 ? -20.906 -26.75 6.023 1 91.88 85 ARG A C 1
ATOM 603 O O . ARG A 1 85 ? -21.016 -27.797 6.656 1 91.88 85 ARG A O 1
ATOM 610 N N . GLN A 1 86 ? -21.75 -26.375 5.137 1 92.94 86 GLN A N 1
ATOM 611 C CA . GLN A 1 86 ? -22.875 -27.203 4.738 1 92.94 86 GLN A CA 1
ATOM 612 C C . GLN A 1 86 ? -22.406 -28.562 4.242 1 92.94 86 GLN A C 1
ATOM 614 O O . GLN A 1 86 ? -22.953 -29.609 4.629 1 92.94 86 GLN A O 1
ATOM 619 N N . LEU A 1 87 ? -21.438 -28.562 3.404 1 93.19 87 LEU A N 1
ATOM 620 C CA . LEU A 1 87 ? -20.859 -29.781 2.857 1 93.19 87 LEU A CA 1
ATOM 621 C C .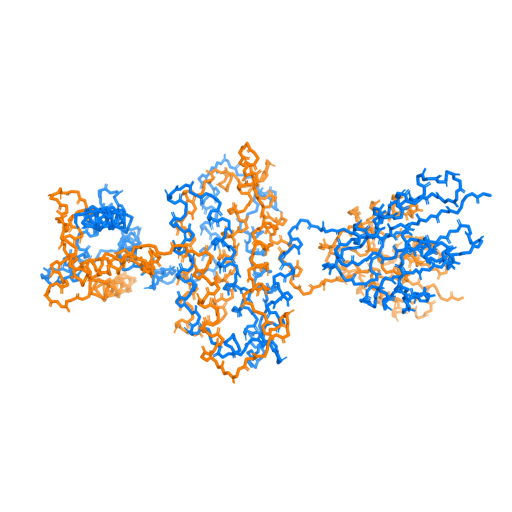 LEU A 1 87 ? -20.25 -30.641 3.965 1 93.19 87 LEU A C 1
ATOM 623 O O . LEU A 1 87 ? -20.453 -31.859 4.004 1 93.19 87 LEU A O 1
ATOM 627 N N . GLY A 1 88 ? -19.516 -29.953 4.812 1 92.5 88 GLY A N 1
ATOM 628 C CA . GLY A 1 88 ? -18.938 -30.672 5.945 1 92.5 88 GLY A CA 1
ATOM 629 C C . GLY A 1 88 ? -19.969 -31.375 6.797 1 92.5 88 GLY A C 1
ATOM 630 O O . GLY A 1 88 ? -19.781 -32.531 7.184 1 92.5 88 GLY A O 1
ATOM 631 N N . LEU A 1 89 ? -21.016 -30.672 7.082 1 92.5 89 LEU A N 1
ATOM 632 C CA . LEU A 1 89 ? -22.094 -31.234 7.887 1 92.5 89 LEU A CA 1
ATOM 633 C C . LEU A 1 89 ? -22.734 -32.406 7.176 1 92.5 89 LEU A C 1
ATOM 635 O O . LEU A 1 89 ? -23.047 -33.438 7.809 1 92.5 89 LEU A O 1
ATOM 639 N N . ARG A 1 90 ? -22.953 -32.281 5.895 1 92.56 90 ARG A N 1
ATOM 640 C CA . ARG A 1 90 ? -23.531 -33.375 5.113 1 92.56 90 ARG A CA 1
ATOM 641 C C . ARG A 1 90 ? -22.641 -34.625 5.145 1 92.56 90 ARG A C 1
ATOM 643 O O . ARG A 1 90 ? -23.141 -35.75 5.25 1 92.56 90 ARG A O 1
ATOM 650 N N . LEU A 1 91 ? -21.375 -34.406 5.012 1 91.94 91 LEU A N 1
ATOM 651 C CA . LEU A 1 91 ? -20.438 -35.531 4.977 1 91.94 91 LEU A CA 1
ATOM 652 C C . LEU A 1 91 ? -20.297 -36.156 6.352 1 91.94 91 LEU A C 1
ATOM 654 O O . LEU A 1 91 ? -20.031 -37.375 6.453 1 91.94 91 LEU A O 1
ATOM 658 N N . ALA A 1 92 ? -20.422 -35.344 7.398 1 90.38 92 ALA A N 1
ATOM 659 C CA . ALA A 1 92 ? -20.375 -35.844 8.766 1 90.38 92 ALA A CA 1
ATOM 660 C C . ALA A 1 92 ? -21.5 -36.844 9.023 1 90.38 92 ALA A C 1
ATOM 662 O O . ALA A 1 92 ? -21.344 -37.781 9.82 1 90.38 92 ALA A O 1
ATOM 663 N N . ARG A 1 93 ? -22.656 -36.719 8.398 1 90.88 93 ARG A N 1
ATOM 664 C CA . ARG A 1 93 ? -23.812 -37.562 8.57 1 90.88 93 ARG A CA 1
ATOM 665 C C . ARG A 1 93 ? -23.594 -38.938 7.891 1 90.88 93 ARG A C 1
ATOM 667 O O . ARG A 1 93 ? -24.219 -39.938 8.266 1 90.88 93 ARG A O 1
ATOM 674 N N . GLU A 1 94 ? -22.812 -39 6.895 1 89.75 94 GLU A N 1
ATOM 675 C CA . GLU A 1 94 ? -22.484 -40.219 6.172 1 89.75 94 GLU A CA 1
ATOM 676 C C . GLU A 1 94 ? -20.969 -40.312 5.906 1 89.75 94 GLU A C 1
ATOM 678 O O . GLU A 1 94 ? -20.516 -40.062 4.793 1 89.75 94 GLU A O 1
ATOM 683 N N . PRO A 1 95 ? -20.516 -40.969 6.977 1 80.38 95 PRO A N 1
ATOM 684 C CA . PRO A 1 95 ? -19.062 -41.094 6.832 1 80.38 95 PRO A CA 1
ATOM 685 C C . PRO A 1 95 ? -18.656 -42.031 5.695 1 80.38 95 PRO A C 1
ATOM 687 O O . PRO A 1 95 ? -19.328 -43 5.43 1 80.38 95 PRO A O 1
ATOM 690 N N . GLY A 1 96 ? -17.953 -41.719 4.703 1 84.5 96 GLY A N 1
ATOM 691 C CA . GLY A 1 96 ? -17.516 -42.562 3.596 1 84.5 96 GLY A CA 1
ATOM 692 C C . GLY A 1 96 ? -17.922 -42.031 2.24 1 84.5 96 GLY A C 1
ATOM 693 O O . GLY A 1 96 ? -17.422 -42.469 1.208 1 84.5 96 GLY A O 1
ATOM 694 N N . LEU A 1 97 ? -18.938 -41.219 2.422 1 87.62 97 LEU A N 1
ATOM 695 C CA . LEU A 1 97 ? -19.406 -40.625 1.175 1 87.62 97 LEU A CA 1
ATOM 696 C C . LEU A 1 97 ? -18.281 -39.906 0.453 1 87.62 97 LEU A C 1
ATOM 698 O O . LEU A 1 97 ? -18.047 -40.125 -0.736 1 87.62 97 LEU A O 1
ATOM 702 N N . ALA A 1 98 ? -17.594 -39.031 1.17 1 93 98 ALA A N 1
ATOM 703 C CA . ALA A 1 98 ? -16.469 -38.25 0.627 1 93 98 ALA A CA 1
ATOM 704 C C . ALA A 1 98 ? -15.648 -37.625 1.744 1 93 98 ALA A C 1
ATOM 706 O O . ALA A 1 98 ? -16.062 -37.594 2.902 1 93 98 ALA A O 1
ATOM 707 N N . GLU A 1 99 ? -14.469 -37.312 1.439 1 93.38 99 GLU A N 1
ATOM 708 C CA . GLU A 1 99 ? -13.594 -36.562 2.33 1 93.38 99 GLU A CA 1
ATOM 709 C C . GLU A 1 99 ? -13.383 -35.156 1.817 1 93.38 99 GLU A C 1
ATOM 711 O O . GLU A 1 99 ? -13.148 -34.938 0.624 1 93.38 99 GLU A O 1
ATOM 716 N N . LEU A 1 100 ? -13.547 -34.219 2.723 1 93.94 100 LEU A N 1
ATOM 717 C CA . LEU A 1 100 ? -13.352 -32.812 2.373 1 93.94 100 LEU A CA 1
ATOM 718 C C . LEU A 1 100 ? -11.977 -32.344 2.809 1 93.94 100 LEU A C 1
ATOM 720 O O . LEU A 1 100 ? -11.578 -32.531 3.955 1 93.94 100 LEU A O 1
ATOM 724 N N . GLU A 1 101 ? -11.234 -31.797 1.864 1 95 101 GLU A N 1
ATOM 725 C CA . GLU A 1 101 ? -9.898 -31.266 2.123 1 95 101 GLU A CA 1
ATOM 726 C C . GLU A 1 101 ? -9.781 -29.812 1.681 1 95 101 GLU A C 1
ATOM 728 O O . GLU A 1 101 ? -10.312 -29.438 0.635 1 95 101 GLU A O 1
ATOM 733 N N . LEU A 1 102 ? -9.148 -29.031 2.529 1 95.31 102 LEU A N 1
ATOM 734 C CA . LEU A 1 102 ? -8.844 -27.656 2.172 1 95.31 102 LEU A CA 1
ATOM 735 C C . LEU A 1 102 ? -7.469 -27.547 1.529 1 95.31 102 LEU A C 1
ATOM 737 O O . LEU A 1 102 ? -6.5 -28.109 2.027 1 95.31 102 LEU A O 1
ATOM 741 N N . MET A 1 103 ? -7.379 -26.891 0.424 1 97.31 103 MET A N 1
ATOM 742 C CA . MET A 1 103 ? -6.109 -26.656 -0.261 1 97.31 103 MET A CA 1
ATOM 743 C C . MET A 1 103 ? -5.973 -25.188 -0.641 1 97.31 103 MET A C 1
ATOM 745 O O . MET A 1 103 ? -6.883 -24.594 -1.228 1 97.31 103 MET A O 1
ATOM 749 N N . TYR A 1 104 ? -4.828 -24.578 -0.271 1 96.75 104 TYR A N 1
ATOM 750 C CA . TYR A 1 104 ? -4.52 -23.219 -0.705 1 96.75 104 TYR A CA 1
ATOM 751 C C . TYR A 1 104 ? -3.775 -23.234 -2.033 1 96.75 104 TYR A C 1
ATOM 753 O O . TYR A 1 104 ? -2.672 -23.781 -2.131 1 96.75 104 TYR A O 1
ATOM 761 N N . GLY A 1 105 ? -4.398 -22.641 -3.035 1 97.94 105 GLY A N 1
ATOM 762 C CA . GLY A 1 105 ? -3.729 -22.5 -4.32 1 97.94 105 GLY A CA 1
ATOM 763 C C . GLY A 1 105 ? -2.828 -21.281 -4.383 1 97.94 105 GLY A C 1
ATOM 764 O O . GLY A 1 105 ? -1.868 -21.25 -5.156 1 97.94 105 GLY A O 1
ATOM 765 N N . SER A 1 106 ? -3.213 -20.281 -3.725 1 97.62 106 SER A N 1
ATOM 766 C CA . SER A 1 106 ? -2.449 -19.062 -3.516 1 97.62 106 SER A CA 1
ATOM 767 C C . SER A 1 106 ? -2.855 -18.375 -2.219 1 97.62 106 SER A C 1
ATOM 769 O O . SER A 1 106 ? -3.863 -18.734 -1.607 1 97.62 106 SER A O 1
ATOM 771 N N . TRP A 1 107 ? -2.035 -17.422 -1.735 1 95.81 107 TRP A N 1
ATOM 772 C CA . TRP A 1 107 ? -2.332 -16.75 -0.481 1 95.81 107 TRP A CA 1
ATOM 773 C C . TRP A 1 107 ? -1.826 -15.305 -0.514 1 95.81 107 TRP A C 1
ATOM 775 O O . TRP A 1 107 ? -1.019 -14.945 -1.373 1 95.81 107 TRP A O 1
ATOM 785 N N . ASP A 1 108 ? -2.312 -14.492 0.383 1 95.25 108 ASP A N 1
ATOM 786 C CA . ASP A 1 108 ? -2.002 -13.07 0.446 1 95.25 108 ASP A CA 1
ATOM 787 C C . ASP A 1 108 ? -0.632 -12.836 1.078 1 95.25 108 ASP A C 1
ATOM 789 O O . ASP A 1 108 ? -0.356 -13.32 2.176 1 95.25 108 ASP A O 1
ATOM 793 N N . PRO A 1 109 ? 0.255 -12.086 0.352 1 96.12 109 PRO A N 1
ATOM 794 C CA . PRO A 1 109 ? 1.445 -11.602 1.055 1 96.12 109 PRO A CA 1
ATOM 795 C C . PRO A 1 109 ? 1.132 -10.469 2.033 1 96.12 109 PRO A C 1
ATOM 797 O O . PRO A 1 109 ? 0.044 -9.891 1.982 1 96.12 109 PRO A O 1
ATOM 800 N N . PRO A 1 110 ? 2.049 -10.18 2.963 1 95.69 110 PRO A N 1
ATOM 801 C CA . PRO A 1 110 ? 1.831 -9.016 3.832 1 95.69 110 PRO A CA 1
ATOM 802 C C . PRO A 1 110 ? 1.601 -7.73 3.049 1 95.69 110 PRO A C 1
ATOM 804 O O . PRO A 1 110 ? 2.352 -7.426 2.117 1 95.69 110 PRO A O 1
ATOM 807 N N . GLY A 1 111 ? 0.516 -7.051 3.396 1 97.88 111 GLY A N 1
ATOM 808 C CA . GLY A 1 111 ? 0.198 -5.789 2.744 1 97.88 111 GLY A CA 1
ATOM 809 C C . GLY A 1 111 ? -0.725 -5.953 1.551 1 97.88 111 GLY A C 1
ATOM 810 O O . GLY A 1 111 ? -1.076 -4.973 0.893 1 97.88 111 GLY A O 1
ATOM 811 N N . ALA A 1 112 ? -1.196 -7.141 1.324 1 97.44 112 ALA A N 1
ATOM 812 C CA . ALA A 1 112 ? -1.933 -7.453 0.101 1 97.44 112 ALA A CA 1
ATOM 813 C C . ALA A 1 112 ? -3.232 -6.656 0.027 1 97.44 112 ALA A C 1
ATOM 815 O O . ALA A 1 112 ? -3.725 -6.359 -1.063 1 97.44 112 ALA A O 1
ATOM 816 N N . ARG A 1 113 ? -3.791 -6.281 1.162 1 97.56 113 ARG A N 1
ATOM 817 C CA . ARG A 1 113 ? -5.051 -5.543 1.144 1 97.56 113 ARG A CA 1
ATOM 818 C C . ARG A 1 113 ? -4.859 -4.145 0.57 1 97.56 113 ARG A C 1
ATOM 820 O O . ARG A 1 113 ? -5.832 -3.475 0.212 1 97.56 113 ARG A O 1
ATOM 827 N N . LEU A 1 114 ? -3.605 -3.668 0.517 1 98.56 114 LEU A N 1
ATOM 828 C CA . LEU A 1 114 ? -3.324 -2.422 -0.186 1 98.56 114 LEU A CA 1
ATOM 829 C C . LEU A 1 114 ? -3.742 -2.516 -1.649 1 98.56 114 LEU A C 1
ATOM 831 O O . LEU A 1 114 ? -4.152 -1.518 -2.246 1 98.56 114 LEU A O 1
ATOM 835 N N . LEU A 1 115 ? -3.629 -3.73 -2.197 1 98.12 115 LEU A N 1
ATOM 836 C CA . LEU A 1 115 ? -4.023 -3.945 -3.584 1 98.12 115 LEU A CA 1
ATOM 837 C C . LEU A 1 115 ? -5.531 -3.781 -3.754 1 98.12 115 LEU A C 1
ATOM 839 O O . LEU A 1 115 ? -5.996 -3.314 -4.797 1 98.12 115 LEU A O 1
ATOM 843 N N . ASP A 1 116 ? -6.289 -4.133 -2.721 1 97.38 116 ASP A N 1
ATOM 844 C CA . ASP A 1 116 ? -7.727 -3.891 -2.736 1 97.38 116 ASP A CA 1
ATOM 845 C C . ASP A 1 116 ? -8.031 -2.395 -2.811 1 97.38 116 ASP A C 1
ATOM 847 O O . ASP A 1 116 ? -8.977 -1.981 -3.488 1 97.38 116 ASP A O 1
ATOM 851 N N . ALA A 1 117 ? -7.242 -1.655 -2.066 1 97.81 117 ALA A N 1
ATOM 852 C CA . ALA A 1 117 ? -7.438 -0.207 -2.074 1 97.81 117 ALA A CA 1
ATOM 853 C C . ALA A 1 117 ? -7.199 0.371 -3.467 1 97.81 117 ALA A C 1
ATOM 855 O O . ALA A 1 117 ? -7.953 1.236 -3.92 1 97.81 117 ALA A O 1
ATOM 856 N N . VAL A 1 118 ? -6.191 -0.139 -4.145 1 98.19 118 VAL A N 1
ATOM 857 C CA . VAL A 1 118 ? -5.867 0.299 -5.496 1 98.19 118 VAL A CA 1
ATOM 858 C C . VAL A 1 118 ? -7.012 -0.058 -6.441 1 98.19 118 VAL A C 1
ATOM 860 O O . VAL A 1 118 ? -7.457 0.778 -7.234 1 98.19 118 VAL A O 1
ATOM 863 N N . ALA A 1 119 ? -7.504 -1.243 -6.301 1 96.38 119 ALA A N 1
ATOM 864 C CA . ALA A 1 119 ? -8.555 -1.74 -7.184 1 96.38 119 ALA A CA 1
ATOM 865 C C . ALA A 1 119 ? -9.859 -0.969 -6.98 1 96.38 119 ALA A C 1
ATOM 867 O O . ALA A 1 119 ? -10.531 -0.614 -7.949 1 96.38 119 ALA A O 1
ATOM 868 N N . VAL A 1 120 ? -10.203 -0.783 -5.762 1 96.5 120 VAL A N 1
ATOM 869 C CA . VAL A 1 120 ? -11.445 -0.082 -5.449 1 96.5 120 VAL A CA 1
ATOM 870 C C . VAL A 1 120 ? -11.375 1.35 -5.977 1 96.5 120 VAL A C 1
ATOM 872 O O . VAL A 1 120 ? -12.359 1.865 -6.516 1 96.5 120 VAL A O 1
ATOM 875 N N . MET A 1 121 ? -10.219 1.983 -5.836 1 96.94 121 MET A N 1
ATOM 876 C CA . MET A 1 121 ? -10.07 3.355 -6.312 1 96.94 121 MET A CA 1
ATOM 877 C C . MET A 1 121 ? -10.164 3.416 -7.836 1 96.94 121 MET A C 1
ATOM 879 O O . MET A 1 121 ? -10.781 4.332 -8.383 1 96.94 121 MET A O 1
ATOM 883 N N . ASP A 1 122 ? -9.531 2.457 -8.477 1 96.12 122 ASP A N 1
ATOM 884 C CA . ASP A 1 122 ? -9.641 2.383 -9.93 1 96.12 122 ASP A CA 1
ATOM 885 C C . ASP A 1 122 ? -11.094 2.281 -10.367 1 96.12 122 ASP A C 1
ATOM 887 O O . ASP A 1 122 ? -11.516 2.961 -11.305 1 96.12 122 ASP A O 1
ATOM 891 N N . ARG A 1 123 ? -11.812 1.435 -9.68 1 95.56 123 ARG A N 1
ATOM 892 C CA . ARG A 1 123 ? -13.227 1.255 -9.992 1 95.56 123 ARG A CA 1
ATOM 893 C C . ARG A 1 123 ? -14.008 2.549 -9.773 1 95.56 123 ARG A C 1
ATOM 895 O O . ARG A 1 123 ? -14.883 2.896 -10.57 1 95.56 123 ARG A O 1
ATOM 902 N N . LEU A 1 124 ? -13.758 3.227 -8.719 1 94.12 124 LEU A N 1
ATOM 903 C CA . LEU A 1 124 ? -14.484 4.426 -8.328 1 94.12 124 LEU A CA 1
ATOM 904 C C . LEU A 1 124 ? -14.211 5.57 -9.305 1 94.12 124 LEU A C 1
ATOM 906 O O . LEU A 1 124 ? -15.102 6.371 -9.594 1 94.12 124 LEU A O 1
ATOM 910 N N . VAL A 1 125 ? -12.992 5.652 -9.875 1 94.44 125 VAL A N 1
ATOM 911 C CA . VAL A 1 125 ? -12.602 6.809 -10.68 1 94.44 125 VAL A CA 1
ATOM 912 C C . VAL A 1 125 ? -12.805 6.504 -12.156 1 94.44 125 VAL A C 1
ATOM 914 O O . VAL A 1 125 ? -12.828 7.418 -12.992 1 94.44 125 VAL A O 1
ATOM 917 N N . SER A 1 126 ? -12.977 5.246 -12.516 1 93.62 126 SER A N 1
ATOM 918 C CA . SER A 1 126 ? -13.195 4.848 -13.898 1 93.62 126 SER A CA 1
ATOM 919 C C . SER A 1 126 ? -14.617 5.184 -14.352 1 93.62 126 SER A C 1
ATOM 921 O O . SER A 1 126 ? -15.477 5.488 -13.531 1 93.62 126 SER A O 1
ATOM 923 N N . PRO A 1 127 ? -14.82 5.234 -15.711 1 90.81 127 PRO A N 1
ATOM 924 C CA . PRO A 1 127 ? -16.188 5.453 -16.188 1 90.81 127 PRO A CA 1
ATOM 925 C C . PRO A 1 127 ? -17.188 4.48 -15.57 1 90.81 127 PRO A C 1
ATOM 927 O O . PRO A 1 127 ? -16.922 3.279 -15.492 1 90.81 127 PRO A O 1
ATOM 930 N N . GLY A 1 128 ? -18.328 4.98 -15.102 1 89.69 128 GLY A N 1
ATOM 931 C CA . GLY A 1 128 ? -19.328 4.172 -14.414 1 89.69 128 GLY A CA 1
ATOM 932 C C . GLY A 1 128 ? -19.109 4.109 -12.914 1 89.69 128 GLY A C 1
ATOM 933 O O . GLY A 1 128 ? -19.922 3.539 -12.188 1 89.69 128 GLY A O 1
ATOM 934 N N . GLY A 1 129 ? -18.031 4.754 -12.5 1 92.5 129 GLY A N 1
ATOM 935 C CA . GLY A 1 129 ? -17.734 4.793 -11.078 1 92.5 129 GLY A CA 1
ATOM 936 C C . GLY A 1 129 ? -18.422 5.941 -10.359 1 92.5 129 GLY A C 1
ATOM 937 O O . GLY A 1 129 ? -19.594 6.227 -10.609 1 92.5 129 GLY A O 1
ATOM 938 N N . ASP A 1 130 ? -17.734 6.527 -9.43 1 89.31 130 ASP A N 1
ATOM 939 C CA . ASP A 1 130 ? -18.281 7.594 -8.594 1 89.31 130 ASP A CA 1
ATOM 940 C C . ASP A 1 130 ? -18.094 8.953 -9.258 1 89.31 130 ASP A C 1
ATOM 942 O O . ASP A 1 130 ? -16.969 9.43 -9.406 1 89.31 130 ASP A O 1
ATOM 946 N N . PRO A 1 131 ? -19.156 9.555 -9.617 1 87.19 131 PRO A N 1
ATOM 947 C CA . PRO A 1 131 ? -19.062 10.844 -10.312 1 87.19 131 PRO A CA 1
ATOM 948 C C . PRO A 1 131 ? -18.344 11.906 -9.484 1 87.19 131 PRO A C 1
ATOM 950 O O . PRO A 1 131 ? -17.672 12.773 -10.039 1 87.19 131 PRO A O 1
ATOM 953 N N . TRP A 1 132 ? -18.516 11.922 -8.25 1 84.06 132 TRP A N 1
ATOM 954 C CA . TRP A 1 132 ? -17.828 12.883 -7.395 1 84.06 132 TRP A CA 1
ATOM 955 C C . TRP A 1 132 ? -16.312 12.719 -7.496 1 84.06 132 TRP A C 1
ATOM 957 O O . TRP A 1 132 ? -15.578 13.703 -7.66 1 84.06 132 TRP A O 1
ATOM 967 N N . LYS A 1 133 ? -15.875 11.539 -7.32 1 88.5 133 LYS A N 1
ATOM 968 C CA . LYS A 1 133 ? -14.445 11.281 -7.402 1 88.5 133 LYS A CA 1
ATOM 969 C C . LYS A 1 133 ? -13.898 11.648 -8.781 1 88.5 133 LYS A C 1
ATOM 971 O O . LYS A 1 133 ? -12.781 12.156 -8.898 1 88.5 133 LYS A O 1
ATOM 976 N N . ARG A 1 134 ? -14.719 11.398 -9.758 1 89.75 134 ARG A N 1
ATOM 977 C CA . ARG A 1 134 ? -14.297 11.656 -11.133 1 89.75 134 ARG A CA 1
ATOM 978 C C . ARG A 1 134 ? -14.211 13.156 -11.414 1 89.75 134 ARG A C 1
ATOM 980 O O . ARG A 1 134 ? -13.523 13.586 -12.336 1 89.75 134 ARG A O 1
ATOM 987 N N . ALA A 1 135 ? -14.891 13.891 -10.594 1 87.88 135 ALA A N 1
ATOM 988 C CA . ALA A 1 135 ? -14.938 15.336 -10.789 1 87.88 135 ALA A CA 1
ATOM 989 C C . ALA A 1 135 ? -13.797 16.031 -10.047 1 87.88 135 ALA A C 1
ATOM 991 O O . ALA A 1 135 ? -13.547 17.219 -10.242 1 87.88 135 ALA A O 1
ATOM 992 N N . GLN A 1 136 ? -13.016 15.305 -9.328 1 87.69 136 GLN A N 1
ATOM 993 C CA . GLN A 1 136 ? -12 15.906 -8.477 1 87.69 136 GLN A CA 1
ATOM 994 C C . GLN A 1 136 ? -10.719 16.188 -9.258 1 87.69 136 GLN A C 1
ATOM 996 O O . GLN A 1 136 ? -10.477 15.57 -10.297 1 87.69 136 GLN A O 1
ATOM 1001 N N . THR A 1 137 ? -9.984 17.109 -8.805 1 90.19 137 THR A N 1
ATOM 1002 C CA . THR A 1 137 ? -8.633 17.422 -9.25 1 90.19 137 THR A CA 1
ATOM 1003 C C . THR A 1 137 ? -7.66 17.391 -8.07 1 90.19 137 THR A C 1
ATOM 1005 O O . THR A 1 137 ? -8.07 17.281 -6.918 1 90.19 137 THR A O 1
ATOM 1008 N N . HIS A 1 138 ? -6.371 17.438 -8.391 1 92.12 138 HIS A N 1
ATOM 1009 C CA . HIS A 1 138 ? -5.398 17.516 -7.309 1 92.12 138 HIS A CA 1
ATOM 1010 C C . HIS A 1 138 ? -5.68 18.719 -6.41 1 92.12 138 HIS A C 1
ATOM 1012 O O . HIS A 1 138 ? -5.625 18.609 -5.184 1 92.12 138 HIS A O 1
ATOM 1018 N N . ARG A 1 139 ? -6.051 19.781 -7.012 1 82.75 139 ARG A N 1
ATOM 1019 C CA . ARG A 1 139 ? -6.293 21 -6.266 1 82.75 139 ARG A CA 1
ATOM 1020 C C . ARG A 1 139 ? -7.523 20.875 -5.379 1 82.75 139 ARG A C 1
ATOM 1022 O O . ARG A 1 139 ? -7.512 21.297 -4.223 1 82.75 139 ARG A O 1
ATOM 1029 N N . THR A 1 140 ? -8.562 20.281 -5.887 1 80.94 140 THR A N 1
ATOM 1030 C CA . THR A 1 140 ? -9.789 20.141 -5.102 1 80.94 140 THR A CA 1
ATOM 1031 C C . THR A 1 140 ? -9.594 19.156 -3.965 1 80.94 140 THR A C 1
ATOM 1033 O O . THR A 1 140 ? -10.25 19.25 -2.928 1 80.94 140 THR A O 1
ATOM 1036 N N . LEU A 1 141 ? -8.625 18.203 -4.078 1 88.25 141 LEU A N 1
ATOM 1037 C CA . LEU A 1 141 ? -8.406 17.156 -3.088 1 88.25 141 LEU A CA 1
ATOM 1038 C C . LEU A 1 141 ? -7.41 17.609 -2.023 1 88.25 141 LEU A C 1
ATOM 1040 O O . LEU A 1 141 ? -7.344 17.016 -0.941 1 88.25 141 LEU A O 1
ATOM 1044 N N . ALA A 1 142 ? -6.672 18.688 -2.338 1 83.06 142 ALA A N 1
ATOM 1045 C CA . ALA A 1 142 ? -5.555 19.109 -1.502 1 83.06 142 ALA A CA 1
ATOM 1046 C C . ALA A 1 142 ? -6.004 19.359 -0.064 1 83.06 142 ALA A C 1
ATOM 1048 O O . ALA A 1 142 ? -5.383 18.859 0.879 1 83.06 142 ALA A O 1
ATOM 1049 N N . PRO A 1 143 ? -7.125 20 0.161 1 75.25 143 PRO A N 1
ATOM 1050 C CA . PRO A 1 143 ? -7.547 20.234 1.542 1 75.25 143 PRO A CA 1
ATOM 1051 C C . PRO A 1 143 ? -7.895 18.953 2.289 1 75.25 143 PRO A C 1
ATOM 1053 O O . PRO A 1 143 ? -7.688 18.859 3.502 1 75.25 143 PRO A O 1
ATOM 1056 N N . TYR A 1 144 ? -8.383 17.969 1.583 1 80.5 144 TYR A N 1
ATOM 1057 C CA . TYR A 1 144 ? -8.789 16.719 2.215 1 80.5 144 TYR A CA 1
ATOM 1058 C C . TYR A 1 144 ? -7.574 15.945 2.725 1 80.5 144 TYR A C 1
ATOM 1060 O O . TYR A 1 144 ? -7.652 15.266 3.754 1 80.5 144 TYR A O 1
ATOM 1068 N N . LEU A 1 145 ? -6.488 16.047 1.999 1 88.19 145 LEU A N 1
ATOM 1069 C CA . LEU A 1 145 ? -5.258 15.43 2.461 1 88.19 145 LEU A CA 1
ATOM 1070 C C . LEU A 1 145 ? -4.848 15.977 3.824 1 88.19 145 LEU A C 1
ATOM 1072 O O . LEU A 1 145 ? -4.527 15.203 4.734 1 88.19 145 LEU A O 1
ATOM 1076 N N . LEU A 1 146 ? -4.93 17.25 3.957 1 80.25 146 LEU A N 1
ATOM 1077 C CA . LEU A 1 146 ? -4.551 17.891 5.215 1 80.25 146 LEU A CA 1
ATOM 1078 C C . LEU A 1 146 ? -5.543 17.531 6.32 1 80.25 146 LEU A C 1
ATOM 1080 O O . LEU A 1 146 ? -5.141 17.203 7.438 1 80.25 146 LEU A O 1
ATOM 1084 N N . GLU A 1 147 ? -6.801 17.594 5.953 1 75.88 147 GLU A N 1
ATOM 1085 C CA . GLU A 1 147 ? -7.844 17.297 6.93 1 75.88 147 GLU A CA 1
ATOM 1086 C C . GLU A 1 147 ? -7.656 15.891 7.512 1 75.88 147 GLU A C 1
ATOM 1088 O O . GLU A 1 147 ? -7.656 15.719 8.734 1 75.88 147 GLU A O 1
ATOM 1093 N N . GLU A 1 148 ? -7.484 14.938 6.66 1 85.69 148 GLU A N 1
ATOM 1094 C CA . GLU A 1 148 ? -7.324 13.562 7.113 1 85.69 148 GLU A CA 1
ATOM 1095 C C . GLU A 1 148 ? -6.043 13.391 7.922 1 85.69 148 GLU A C 1
ATOM 1097 O O . GLU A 1 148 ? -6 12.609 8.875 1 85.69 148 GLU A O 1
ATOM 1102 N N . SER A 1 149 ? -4.973 14.094 7.531 1 88.94 149 SER A N 1
ATOM 1103 C CA . SER A 1 149 ? -3.709 14.016 8.258 1 88.94 149 SER A CA 1
ATOM 1104 C C . SER A 1 149 ? -3.846 14.586 9.664 1 88.94 149 SER A C 1
ATOM 1106 O O . SER A 1 149 ? -3.279 14.047 10.617 1 88.94 149 SER A O 1
ATOM 1108 N N . TYR A 1 150 ? -4.629 15.617 9.781 1 79.38 150 TYR A N 1
ATOM 1109 C CA . TYR A 1 150 ? -4.859 16.203 11.086 1 79.38 150 TYR A CA 1
ATOM 1110 C C . TYR A 1 150 ? -5.707 15.289 11.961 1 79.38 150 TYR A C 1
ATOM 1112 O O . TYR A 1 150 ? -5.52 15.234 13.18 1 79.38 150 TYR A O 1
ATOM 1120 N N . GLU A 1 151 ? -6.652 14.664 11.32 1 81.69 151 GLU A N 1
ATOM 1121 C CA . GLU A 1 151 ? -7.449 13.711 12.086 1 81.69 151 GLU A CA 1
ATOM 1122 C C . GLU A 1 151 ? -6.586 12.578 12.617 1 81.69 151 GLU A C 1
ATOM 1124 O O . GLU A 1 151 ? -6.758 12.141 13.766 1 81.69 151 GLU A O 1
ATOM 1129 N N . ALA A 1 152 ? -5.668 12.094 11.812 1 90.12 152 ALA A N 1
ATOM 1130 C CA . ALA A 1 152 ? -4.727 11.078 12.273 1 90.12 152 ALA A CA 1
ATOM 1131 C C . ALA A 1 152 ? -3.85 11.617 13.398 1 90.12 152 ALA A C 1
ATOM 1133 O O . ALA A 1 152 ? -3.623 10.93 14.398 1 90.12 152 ALA A O 1
ATOM 1134 N N . TYR A 1 153 ? -3.373 12.836 13.234 1 83.12 153 TYR A N 1
ATOM 1135 C CA . TYR A 1 153 ? -2.557 13.5 14.25 1 83.12 153 TYR A CA 1
ATOM 1136 C C . TYR A 1 153 ? -3.293 13.57 15.578 1 83.12 153 TYR A C 1
ATOM 1138 O O . TYR A 1 153 ? -2.725 13.25 16.625 1 83.12 153 TYR A O 1
ATOM 1146 N N . ASP A 1 154 ? -4.52 13.938 15.477 1 75.69 154 ASP A N 1
ATOM 1147 C CA . ASP A 1 154 ? -5.344 14.062 16.672 1 75.69 154 ASP A CA 1
ATOM 1148 C C . ASP A 1 154 ? -5.527 12.711 17.359 1 75.69 154 ASP A C 1
ATOM 1150 O O . ASP A 1 154 ? -5.52 12.625 18.594 1 75.69 154 ASP A O 1
ATOM 1154 N N . ALA A 1 155 ? -5.793 11.734 16.578 1 85.5 155 ALA A N 1
ATOM 1155 C CA . ALA A 1 155 ? -5.938 10.391 17.125 1 85.5 155 ALA A CA 1
ATOM 1156 C C . ALA A 1 155 ? -4.688 9.977 17.906 1 85.5 155 ALA A C 1
ATOM 1158 O O . ALA A 1 155 ? -4.789 9.359 18.969 1 85.5 155 ALA A O 1
ATOM 1159 N N . ILE A 1 156 ? -3.486 10.305 17.375 1 86.12 156 ILE A N 1
ATOM 1160 C CA . ILE A 1 156 ? -2.225 10 18.047 1 86.12 156 ILE A CA 1
ATOM 1161 C C . ILE A 1 156 ? -2.148 10.734 19.375 1 86.12 156 ILE A C 1
ATOM 1163 O O . ILE A 1 156 ? -1.81 10.141 20.406 1 86.12 156 ILE A O 1
ATOM 1167 N N . ASP A 1 157 ? -2.5 11.961 19.375 1 74.31 157 ASP A N 1
ATOM 1168 C CA . ASP A 1 157 ? -2.439 12.797 20.562 1 74.31 157 ASP A CA 1
ATOM 1169 C C . ASP A 1 157 ? -3.352 12.258 21.656 1 74.31 157 ASP A C 1
ATOM 1171 O O . ASP A 1 157 ? -3.018 12.328 22.844 1 74.31 157 ASP A O 1
ATOM 1175 N N . ARG A 1 158 ? -4.465 11.742 21.219 1 74.88 158 ARG A N 1
ATOM 1176 C CA . ARG A 1 158 ? -5.441 11.211 22.172 1 74.88 158 ARG A CA 1
ATOM 1177 C C . ARG A 1 158 ? -5.137 9.766 22.516 1 74.88 158 ARG A C 1
ATOM 1179 O O . ARG A 1 158 ? -5.902 9.117 23.25 1 74.88 158 ARG A O 1
ATOM 1186 N N . ASP A 1 159 ? -4.18 9.289 21.969 1 85.81 159 ASP A N 1
ATOM 1187 C CA . ASP A 1 159 ? -3.795 7.898 22.172 1 85.81 159 ASP A CA 1
ATOM 1188 C C . ASP A 1 159 ? -4.926 6.953 21.781 1 85.81 159 ASP A C 1
ATOM 1190 O O . ASP A 1 159 ? -5.18 5.961 22.469 1 85.81 159 ASP A O 1
ATOM 1194 N N . ASP A 1 160 ? -5.676 7.371 20.875 1 88.56 160 ASP A N 1
ATOM 1195 C CA . ASP A 1 160 ? -6.727 6.527 20.312 1 88.56 160 ASP A CA 1
ATOM 1196 C C . ASP A 1 160 ? -6.234 5.793 19.062 1 88.56 160 ASP A C 1
ATOM 1198 O O . ASP A 1 160 ? -6.453 6.25 17.938 1 88.56 160 ASP A O 1
ATOM 1202 N N . LEU A 1 161 ? -5.742 4.625 19.281 1 91.69 161 LEU A N 1
ATOM 1203 C CA . LEU A 1 161 ? -5.039 3.914 18.219 1 91.69 161 LEU A CA 1
ATOM 1204 C C . LEU A 1 161 ? -6.027 3.25 17.25 1 91.69 161 LEU A C 1
ATOM 1206 O O . LEU A 1 161 ? -5.699 2.998 16.094 1 91.69 161 LEU A O 1
ATOM 1210 N N . ASP A 1 162 ? -7.207 2.967 17.75 1 90.75 162 ASP A N 1
ATOM 1211 C CA . ASP A 1 162 ? -8.25 2.486 16.859 1 90.75 162 ASP A CA 1
ATOM 1212 C C . ASP A 1 162 ? -8.633 3.557 15.836 1 90.75 162 ASP A C 1
ATOM 1214 O O . ASP A 1 162 ? -8.75 3.27 14.641 1 90.75 162 ASP A O 1
ATOM 1218 N N . GLU A 1 163 ? -8.82 4.691 16.344 1 90.31 163 GLU A N 1
ATOM 1219 C CA . GLU A 1 163 ? -9.125 5.809 15.461 1 90.31 163 GLU A CA 1
ATOM 1220 C C . GLU A 1 163 ? -7.957 6.094 14.523 1 90.31 163 GLU A C 1
ATOM 1222 O O . GLU A 1 163 ? -8.156 6.477 13.367 1 90.31 163 GLU A O 1
ATOM 1227 N N . LEU A 1 164 ? -6.77 5.934 15.055 1 94 164 LEU A N 1
ATOM 1228 C CA . LEU A 1 164 ? -5.602 6.152 14.211 1 94 164 LEU A CA 1
ATOM 1229 C C . LEU A 1 164 ? -5.621 5.223 13 1 94 164 LEU A C 1
ATOM 1231 O O . LEU A 1 164 ? -5.355 5.656 11.875 1 94 164 LEU A O 1
ATOM 1235 N N . ARG A 1 165 ? -5.953 3.979 13.219 1 96.56 165 ARG A N 1
ATOM 1236 C CA . ARG A 1 165 ? -6.047 3.014 12.133 1 96.56 165 ARG A CA 1
ATOM 1237 C C . ARG A 1 165 ? -7.02 3.49 11.062 1 96.56 165 ARG A C 1
ATOM 1239 O O . ARG A 1 165 ? -6.711 3.441 9.867 1 96.56 165 ARG A O 1
ATOM 1246 N N . GLU A 1 166 ? -8.125 3.984 11.453 1 94.31 166 GLU A N 1
ATOM 1247 C CA . GLU A 1 166 ? -9.148 4.477 10.531 1 94.31 166 GLU A CA 1
ATOM 1248 C C . GLU A 1 166 ? -8.664 5.703 9.766 1 94.31 166 GLU A C 1
ATOM 1250 O O . GLU A 1 166 ? -8.812 5.785 8.547 1 94.31 166 GLU A O 1
ATOM 1255 N N . GLU A 1 167 ? -8.086 6.59 10.547 1 92.5 167 GLU A N 1
ATOM 1256 C CA . GLU A 1 167 ? -7.652 7.844 9.93 1 92.5 167 GLU A CA 1
ATOM 1257 C C . GLU A 1 167 ? -6.488 7.613 8.977 1 92.5 167 GLU A C 1
ATOM 1259 O O . GLU A 1 167 ? -6.367 8.305 7.961 1 92.5 167 GLU A O 1
ATOM 1264 N N . LEU A 1 168 ? -5.625 6.684 9.312 1 97.5 168 LEU A N 1
ATOM 1265 C CA . LEU A 1 168 ? -4.555 6.336 8.391 1 97.5 168 LEU A CA 1
ATOM 1266 C C . LEU A 1 168 ? -5.125 5.789 7.082 1 97.5 168 LEU A C 1
ATOM 1268 O O . LEU A 1 168 ? -4.562 6.02 6.008 1 97.5 168 LEU A O 1
ATOM 1272 N N . GLY A 1 169 ? -6.223 5.078 7.211 1 97.94 169 GLY A N 1
ATOM 1273 C CA . GLY A 1 169 ? -6.934 4.656 6.012 1 97.94 169 GLY A CA 1
ATOM 1274 C C . GLY A 1 169 ? -7.41 5.82 5.164 1 97.94 169 GLY A C 1
ATOM 1275 O O . GLY A 1 169 ? -7.305 5.785 3.936 1 97.94 169 GLY A O 1
ATOM 1276 N N . ASP A 1 170 ? -7.902 6.848 5.801 1 94.62 170 ASP A N 1
ATOM 1277 C CA . ASP A 1 170 ? -8.383 8.023 5.082 1 94.62 170 ASP A CA 1
ATOM 1278 C C . ASP A 1 170 ? -7.223 8.773 4.43 1 94.62 170 ASP A C 1
ATOM 1280 O O . ASP A 1 170 ? -7.379 9.359 3.355 1 94.62 170 ASP A O 1
ATOM 1284 N N . VAL A 1 171 ? -6.09 8.797 5.113 1 96.19 171 VAL A N 1
ATOM 1285 C CA . VAL A 1 171 ? -4.906 9.375 4.488 1 96.19 171 VAL A CA 1
ATOM 1286 C C . VAL A 1 171 ? -4.488 8.531 3.289 1 96.19 171 VAL A C 1
ATOM 1288 O O . VAL A 1 171 ? -4.129 9.07 2.238 1 96.19 171 VAL A O 1
ATOM 1291 N N . LEU A 1 172 ? -4.512 7.188 3.436 1 98.56 172 LEU A N 1
ATOM 1292 C CA . LEU A 1 172 ? -4.215 6.277 2.334 1 98.56 172 LEU A CA 1
ATOM 1293 C C . LEU A 1 172 ? -5.137 6.547 1.147 1 98.56 172 LEU A C 1
ATOM 1295 O O . LEU A 1 172 ? -4.699 6.5 -0.005 1 98.56 172 LEU A O 1
ATOM 1299 N N . LEU A 1 173 ? -6.426 6.832 1.425 1 97.88 173 LEU A N 1
ATOM 1300 C CA . LEU A 1 173 ? -7.383 7.176 0.381 1 97.88 173 LEU A CA 1
ATOM 1301 C C . LEU A 1 173 ? -6.859 8.32 -0.484 1 97.88 173 LEU A C 1
ATOM 1303 O O . LEU A 1 173 ? -6.973 8.273 -1.712 1 97.88 173 LEU A O 1
ATOM 1307 N N . GLN A 1 174 ? -6.285 9.32 0.197 1 95.38 174 GLN A N 1
ATOM 1308 C CA . GLN A 1 174 ? -5.766 10.477 -0.529 1 95.38 174 GLN A CA 1
ATOM 1309 C C . GLN A 1 174 ? -4.613 10.07 -1.446 1 95.38 174 GLN A C 1
ATOM 1311 O O . GLN A 1 174 ? -4.559 10.5 -2.602 1 95.38 174 GLN A O 1
ATOM 1316 N N . ILE A 1 175 ? -3.756 9.203 -0.966 1 98.25 175 ILE A N 1
ATOM 1317 C CA . ILE A 1 175 ? -2.6 8.781 -1.748 1 98.25 175 ILE A CA 1
ATOM 1318 C C . ILE A 1 175 ? -3.062 8.023 -2.99 1 98.25 175 ILE A C 1
ATOM 1320 O O . ILE A 1 175 ? -2.646 8.336 -4.109 1 98.25 175 ILE A O 1
ATOM 1324 N N . VAL A 1 176 ? -3.932 7.082 -2.842 1 98.5 176 VAL A N 1
ATOM 1325 C CA . VAL A 1 176 ? -4.355 6.227 -3.947 1 98.5 176 VAL A CA 1
ATOM 1326 C C . VAL A 1 176 ? -5.199 7.035 -4.93 1 98.5 176 VAL A C 1
ATOM 1328 O O . VAL A 1 176 ? -5.121 6.828 -6.141 1 98.5 176 VAL A O 1
ATOM 1331 N N . LEU A 1 177 ? -6.012 7.961 -4.414 1 97.56 177 LEU A N 1
ATOM 1332 C CA . LEU A 1 177 ? -6.848 8.789 -5.277 1 97.56 177 LEU A CA 1
ATOM 1333 C C . LEU A 1 177 ? -5.996 9.742 -6.109 1 97.56 177 LEU A C 1
ATOM 1335 O O . LEU A 1 177 ? -6.172 9.844 -7.324 1 97.56 177 LEU A O 1
ATOM 1339 N N . HIS A 1 178 ? -5.035 10.469 -5.438 1 97.38 178 HIS A N 1
ATOM 1340 C CA . HIS A 1 178 ? -4.141 11.359 -6.168 1 97.38 178 HIS A CA 1
ATOM 1341 C C . HIS A 1 178 ? -3.344 10.594 -7.223 1 97.38 178 HIS A C 1
ATOM 1343 O O . HIS A 1 178 ? -3.152 11.086 -8.336 1 97.38 178 HIS A O 1
ATOM 1349 N N . ALA A 1 179 ? -2.852 9.43 -6.875 1 98.31 179 ALA A N 1
ATOM 1350 C CA . ALA A 1 179 ? -2.094 8.617 -7.816 1 98.31 179 ALA A CA 1
ATOM 1351 C C . ALA A 1 179 ? -2.955 8.211 -9.008 1 98.31 179 ALA A C 1
ATOM 1353 O O . ALA A 1 179 ? -2.49 8.211 -10.148 1 98.31 179 ALA A O 1
ATOM 1354 N N . ARG A 1 180 ? -4.172 7.824 -8.734 1 97.75 180 ARG A N 1
ATOM 1355 C CA . ARG A 1 180 ? -5.074 7.426 -9.812 1 97.75 180 ARG A CA 1
ATOM 1356 C C . ARG A 1 180 ? -5.359 8.594 -10.75 1 97.75 180 ARG A C 1
ATOM 1358 O O . ARG A 1 180 ? -5.426 8.422 -11.969 1 97.75 180 ARG A O 1
ATOM 1365 N N . LEU A 1 181 ? -5.547 9.766 -10.227 1 95.75 181 LEU A N 1
ATOM 1366 C CA . LEU A 1 181 ? -5.762 10.969 -11.031 1 95.75 181 LEU A CA 1
ATOM 1367 C C . LEU A 1 181 ? -4.551 11.25 -11.914 1 95.75 181 LEU A C 1
ATOM 1369 O O . LEU A 1 181 ? -4.703 11.664 -13.062 1 95.75 181 LEU A O 1
ATOM 1373 N N . ALA A 1 182 ? -3.406 11.016 -11.383 1 96.94 182 ALA A N 1
ATOM 1374 C CA . ALA A 1 182 ? -2.16 11.328 -12.078 1 96.94 182 ALA A CA 1
ATOM 1375 C C . ALA A 1 182 ? -1.96 10.406 -13.281 1 96.94 182 ALA A C 1
ATOM 1377 O O . ALA A 1 182 ? -1.16 10.703 -14.172 1 96.94 182 ALA A O 1
ATOM 1378 N N . GLU A 1 183 ? -2.629 9.258 -13.32 1 95.88 183 GLU A N 1
ATOM 1379 C CA . GLU A 1 183 ? -2.537 8.336 -14.453 1 95.88 183 GLU A CA 1
ATOM 1380 C C . GLU A 1 183 ? -3.076 8.977 -15.727 1 95.88 183 GLU A C 1
ATOM 1382 O O . GLU A 1 183 ? -2.771 8.523 -16.828 1 95.88 183 GLU A O 1
ATOM 1387 N N . GLU A 1 184 ? -3.857 9.977 -15.57 1 91.69 184 GLU A N 1
ATOM 1388 C CA . GLU A 1 184 ? -4.523 10.602 -16.703 1 91.69 184 GLU A CA 1
ATOM 1389 C C . GLU A 1 184 ? -3.775 11.852 -17.156 1 91.69 184 GLU A C 1
ATOM 1391 O O . GLU A 1 184 ? -4.219 12.539 -18.078 1 91.69 184 GLU A O 1
ATOM 1396 N N . LEU A 1 185 ? -2.648 12.133 -16.547 1 90.94 185 LEU A N 1
ATOM 1397 C CA . LEU A 1 185 ? -1.862 13.297 -16.938 1 90.94 185 LEU A CA 1
ATOM 1398 C C . LEU A 1 185 ? -1.326 13.141 -18.359 1 90.94 185 LEU A C 1
ATOM 1400 O O . LEU A 1 185 ? -0.924 12.039 -18.766 1 90.94 185 LEU A O 1
ATOM 1404 N N . PRO A 1 186 ? -1.339 14.203 -19.125 1 89.62 186 PRO A N 1
ATOM 1405 C CA . PRO A 1 186 ? -0.896 14.141 -20.516 1 89.62 186 PRO A CA 1
ATOM 1406 C C . PRO A 1 186 ? 0.624 14.172 -20.656 1 89.62 186 PRO A C 1
ATOM 1408 O O . PRO A 1 186 ? 1.334 14.375 -19.672 1 89.62 186 PRO A O 1
ATOM 1411 N N . ASP A 1 187 ? 1.137 13.953 -21.875 1 88.62 187 ASP A N 1
ATOM 1412 C CA . ASP A 1 187 ? 2.498 14.211 -22.328 1 88.62 187 ASP A CA 1
ATOM 1413 C C . ASP A 1 187 ? 3.508 13.359 -21.562 1 88.62 187 ASP A C 1
ATOM 1415 O O . ASP A 1 187 ? 4.598 13.828 -21.234 1 88.62 187 ASP A O 1
ATOM 1419 N N . GLY A 1 188 ? 3.119 12.227 -21.172 1 89.38 188 GLY A N 1
ATOM 1420 C CA . GLY A 1 188 ? 4.055 11.281 -20.578 1 89.38 188 GLY A CA 1
ATOM 1421 C C . GLY A 1 188 ? 4.359 11.586 -19.125 1 89.38 188 GLY A C 1
ATOM 1422 O O . GLY A 1 188 ? 5.27 10.992 -18.531 1 89.38 188 GLY A O 1
ATOM 1423 N N . ARG A 1 189 ? 3.629 12.516 -18.516 1 91.5 189 ARG A N 1
ATOM 1424 C CA . ARG A 1 189 ? 3.869 12.922 -17.125 1 91.5 189 ARG A CA 1
ATOM 1425 C C . ARG A 1 189 ? 3.084 12.047 -16.156 1 91.5 189 ARG A C 1
ATOM 1427 O O . ARG A 1 189 ? 3.146 12.242 -14.945 1 91.5 189 ARG A O 1
ATOM 1434 N N . ALA A 1 190 ? 2.41 11.023 -16.766 1 96.06 190 ALA A N 1
ATOM 1435 C CA . ALA A 1 190 ? 1.534 10.18 -15.953 1 96.06 190 ALA A CA 1
ATOM 1436 C C . ALA A 1 190 ? 2.342 9.312 -14.992 1 96.06 190 ALA A C 1
ATOM 1438 O O . ALA A 1 190 ? 3.441 8.867 -15.328 1 96.06 190 ALA A O 1
ATOM 1439 N N . TRP A 1 191 ? 1.892 9.141 -13.836 1 97.44 191 TRP A N 1
ATOM 1440 C CA . TRP A 1 191 ? 2.414 8.211 -12.836 1 97.44 191 TRP A CA 1
ATOM 1441 C C . TRP A 1 191 ? 1.284 7.59 -12.031 1 97.44 191 TRP A C 1
ATOM 1443 O O . TRP A 1 191 ? 0.147 8.07 -12.07 1 97.44 191 TRP A O 1
ATOM 1453 N N . ASN A 1 192 ? 1.573 6.477 -11.398 1 97.88 192 ASN A N 1
ATOM 1454 C CA . ASN A 1 192 ? 0.581 5.754 -10.609 1 97.88 192 ASN A CA 1
ATOM 1455 C C . ASN A 1 192 ? 1.117 5.391 -9.234 1 97.88 192 ASN A C 1
ATOM 1457 O O . ASN A 1 192 ? 2.182 5.867 -8.828 1 97.88 192 ASN A O 1
ATOM 1461 N N . VAL A 1 193 ? 0.358 4.664 -8.516 1 98.56 193 VAL A N 1
ATOM 1462 C CA . VAL A 1 193 ? 0.684 4.379 -7.125 1 98.56 193 VAL A CA 1
ATOM 1463 C C . VAL A 1 193 ? 1.954 3.535 -7.055 1 98.56 193 VAL A C 1
ATOM 1465 O O . VAL A 1 193 ? 2.697 3.604 -6.07 1 98.56 193 VAL A O 1
ATOM 1468 N N . ASP A 1 194 ? 2.229 2.686 -8.07 1 98.44 194 ASP A N 1
ATOM 1469 C CA . ASP A 1 194 ? 3.473 1.926 -8.117 1 98.44 194 ASP A CA 1
ATOM 1470 C C . ASP A 1 194 ? 4.68 2.855 -8.203 1 98.44 194 ASP A C 1
ATOM 1472 O O . ASP A 1 194 ? 5.734 2.564 -7.629 1 98.44 194 ASP A O 1
ATOM 1476 N N . ASP A 1 195 ? 4.5 3.922 -8.914 1 98.12 195 ASP A N 1
ATOM 1477 C CA . ASP A 1 195 ? 5.57 4.91 -9.008 1 98.12 195 ASP A CA 1
ATOM 1478 C C . ASP A 1 195 ? 5.801 5.602 -7.668 1 98.12 195 ASP A C 1
ATOM 1480 O O . ASP A 1 195 ? 6.945 5.852 -7.281 1 98.12 195 ASP A O 1
ATOM 1484 N N . VAL A 1 196 ? 4.723 5.918 -6.996 1 98.38 196 VAL A N 1
ATOM 1485 C CA . VAL A 1 196 ? 4.801 6.527 -5.672 1 98.38 196 VAL A CA 1
ATOM 1486 C C . VAL A 1 196 ? 5.566 5.605 -4.723 1 98.38 196 VAL A C 1
ATOM 1488 O O . VAL A 1 196 ? 6.535 6.023 -4.086 1 98.38 196 VAL A O 1
ATOM 1491 N N . ALA A 1 197 ? 5.137 4.367 -4.68 1 98.5 197 ALA A N 1
ATOM 1492 C CA . ALA A 1 197 ? 5.746 3.381 -3.795 1 98.5 197 ALA A CA 1
ATOM 1493 C C . ALA A 1 197 ? 7.195 3.105 -4.199 1 98.5 197 ALA A C 1
ATOM 1495 O O . ALA A 1 197 ? 8.07 2.971 -3.34 1 98.5 197 ALA A O 1
ATOM 1496 N N . GLY A 1 198 ? 7.406 3.012 -5.496 1 97.44 198 GLY A N 1
ATOM 1497 C CA . GLY A 1 198 ? 8.75 2.777 -5.988 1 97.44 198 GLY A CA 1
ATOM 1498 C C . GLY A 1 198 ? 9.734 3.863 -5.586 1 97.44 198 GLY A C 1
ATOM 1499 O O . GLY A 1 198 ? 10.844 3.57 -5.145 1 97.44 198 GLY A O 1
ATOM 1500 N N . THR A 1 199 ? 9.305 5.082 -5.77 1 95.44 199 THR A N 1
ATOM 1501 C CA . THR A 1 199 ? 10.133 6.223 -5.383 1 95.44 199 THR A CA 1
ATOM 1502 C C . THR A 1 199 ? 10.461 6.168 -3.893 1 95.44 199 THR A C 1
ATOM 1504 O O . THR A 1 199 ? 11.594 6.422 -3.492 1 95.44 199 THR A O 1
ATOM 1507 N N . LEU A 1 200 ? 9.523 5.836 -3.119 1 97.19 200 LEU A N 1
ATOM 1508 C CA . LEU A 1 200 ? 9.719 5.723 -1.678 1 97.19 200 LEU A CA 1
ATOM 1509 C C . LEU A 1 200 ? 10.734 4.633 -1.348 1 97.19 200 LEU A C 1
ATOM 1511 O O . LEU A 1 200 ? 11.656 4.855 -0.565 1 97.19 200 LEU A O 1
ATOM 1515 N N . VAL A 1 201 ? 10.57 3.471 -1.932 1 97 201 VAL A N 1
ATOM 1516 C CA . VAL A 1 201 ? 11.422 2.324 -1.637 1 97 201 VAL A CA 1
ATOM 1517 C C . VAL A 1 201 ? 12.867 2.633 -2.037 1 97 201 VAL A C 1
ATOM 1519 O O . VAL A 1 201 ? 13.797 2.363 -1.278 1 97 201 VAL A O 1
ATOM 1522 N N . ASP A 1 202 ? 12.992 3.193 -3.23 1 95.38 202 ASP A N 1
ATOM 1523 C CA . ASP A 1 202 ? 14.328 3.588 -3.678 1 95.38 202 ASP A CA 1
ATOM 1524 C C . ASP A 1 202 ? 14.977 4.555 -2.689 1 95.38 202 ASP A C 1
ATOM 1526 O O . ASP A 1 202 ? 16.156 4.414 -2.359 1 95.38 202 ASP A O 1
ATOM 1530 N N . LYS A 1 203 ? 14.219 5.52 -2.23 1 94.56 203 LYS A N 1
ATOM 1531 C CA . LYS A 1 203 ? 14.688 6.508 -1.262 1 94.56 203 LYS A CA 1
ATOM 1532 C C . LYS A 1 203 ? 15.094 5.84 0.05 1 94.56 203 LYS A C 1
ATOM 1534 O O . LYS A 1 203 ? 16.141 6.156 0.616 1 94.56 203 LYS A O 1
ATOM 1539 N N . MET A 1 204 ? 14.281 4.871 0.551 1 94.31 204 MET A N 1
ATOM 1540 C CA . MET A 1 204 ? 14.562 4.18 1.807 1 94.31 204 MET A CA 1
ATOM 1541 C C . MET A 1 204 ? 15.828 3.342 1.695 1 94.31 204 MET A C 1
ATOM 1543 O O . MET A 1 204 ? 16.656 3.334 2.609 1 94.31 204 MET A O 1
ATOM 1547 N N . VAL A 1 205 ? 15.961 2.711 0.577 1 93.31 205 VAL A N 1
ATOM 1548 C CA . VAL A 1 205 ? 17.141 1.862 0.385 1 93.31 205 VAL A CA 1
ATOM 1549 C C . VAL A 1 205 ? 18.391 2.727 0.287 1 93.31 205 VAL A C 1
ATOM 1551 O O . VAL A 1 205 ? 19.406 2.438 0.928 1 93.31 205 VAL A O 1
ATOM 1554 N N . ARG A 1 206 ? 18.312 3.76 -0.474 1 92.12 206 ARG A N 1
ATOM 1555 C CA . ARG A 1 206 ? 19.438 4.652 -0.698 1 92.12 206 ARG A CA 1
ATOM 1556 C C . ARG A 1 206 ? 19.859 5.352 0.595 1 92.12 206 ARG A C 1
ATOM 1558 O O . ARG A 1 206 ? 21.047 5.5 0.874 1 92.12 206 ARG A O 1
ATOM 1565 N N . ARG A 1 207 ? 18.875 5.672 1.41 1 91.19 207 ARG A N 1
ATOM 1566 C CA . ARG A 1 207 ? 19.172 6.52 2.562 1 91.19 207 ARG A CA 1
ATOM 1567 C C . ARG A 1 207 ? 19.469 5.676 3.799 1 91.19 207 ARG A C 1
ATOM 1569 O O . ARG A 1 207 ? 19.766 6.219 4.867 1 91.19 207 ARG A O 1
ATOM 1576 N N . ASN A 1 208 ? 19.391 4.398 3.678 1 90.81 208 ASN A N 1
ATOM 1577 C CA . ASN A 1 208 ? 19.703 3.512 4.793 1 90.81 208 ASN A CA 1
ATOM 1578 C C . ASN A 1 208 ? 20.766 2.492 4.406 1 90.81 208 ASN A C 1
ATOM 1580 O O . ASN A 1 208 ? 20.547 1.284 4.508 1 90.81 208 ASN A O 1
ATOM 1584 N N . PRO A 1 209 ? 21.906 2.977 4.086 1 88.56 209 PRO A N 1
ATOM 1585 C CA . PRO A 1 209 ? 22.984 2.064 3.672 1 88.56 209 PRO A CA 1
ATOM 1586 C C . PRO A 1 209 ? 23.422 1.129 4.797 1 88.56 209 PRO A C 1
ATOM 1588 O O . PRO A 1 209 ? 23.938 0.035 4.531 1 88.56 209 PRO A O 1
ATOM 1591 N N . HIS A 1 210 ? 23.25 1.534 5.992 1 88.06 210 HIS A N 1
ATOM 1592 C CA . HIS A 1 210 ? 23.641 0.708 7.133 1 88.06 210 HIS A CA 1
ATOM 1593 C C . HIS A 1 210 ? 22.75 -0.533 7.23 1 88.06 210 HIS A C 1
ATOM 1595 O O . HIS A 1 210 ? 23.125 -1.514 7.879 1 88.06 210 HIS A O 1
ATOM 1601 N N . VAL A 1 211 ? 21.688 -0.51 6.617 1 87.88 211 VAL A N 1
ATOM 1602 C CA . VAL A 1 211 ? 20.766 -1.649 6.613 1 87.88 211 VAL A CA 1
ATOM 1603 C C . VAL A 1 211 ? 20.891 -2.406 5.293 1 87.88 211 VAL A C 1
ATOM 1605 O O . VAL A 1 211 ? 20.891 -3.639 5.273 1 87.88 211 VAL A O 1
ATOM 1608 N N . PHE A 1 212 ? 21.125 -1.674 4.145 1 89.44 212 PHE A N 1
ATOM 1609 C CA . PHE A 1 212 ? 20.938 -2.301 2.844 1 89.44 212 PHE A CA 1
ATOM 1610 C C . PHE A 1 212 ? 22.266 -2.43 2.104 1 89.44 212 PHE A C 1
ATOM 1612 O O . PHE A 1 212 ? 22.344 -3.127 1.091 1 89.44 212 PHE A O 1
ATOM 1619 N N . ALA A 1 213 ? 23.281 -1.759 2.594 1 84.88 213 ALA A N 1
ATOM 1620 C CA . ALA A 1 213 ? 24.547 -1.798 1.874 1 84.88 213 ALA A CA 1
ATOM 1621 C C . ALA A 1 213 ? 25.688 -2.221 2.797 1 84.88 213 ALA A C 1
ATOM 1623 O O . ALA A 1 213 ? 26.859 -2.072 2.449 1 84.88 213 ALA A O 1
ATOM 1624 N N . GLY A 1 214 ? 25.312 -2.609 3.98 1 83.5 214 GLY A N 1
ATOM 1625 C CA . GLY A 1 214 ? 26.312 -3.158 4.887 1 83.5 214 GLY A CA 1
ATOM 1626 C C . GLY A 1 214 ? 27.219 -2.102 5.496 1 83.5 214 GLY A C 1
ATOM 1627 O O . GLY A 1 214 ? 28.312 -2.412 5.98 1 83.5 214 GLY A O 1
ATOM 1628 N N . GLN A 1 215 ? 26.75 -0.861 5.461 1 83.62 215 GLN A N 1
ATOM 1629 C CA . GLN A 1 215 ? 27.531 0.213 6.062 1 83.62 215 GLN A CA 1
ATOM 1630 C C . GLN A 1 215 ? 27.469 0.149 7.586 1 83.62 215 GLN A C 1
ATOM 1632 O O . GLN A 1 215 ? 26.391 0.042 8.164 1 83.62 215 GLN A O 1
ATOM 1637 N N . ARG A 1 216 ? 28.609 0.167 8.18 1 83.5 216 ARG A N 1
ATOM 1638 C CA . ARG A 1 216 ? 28.656 0.112 9.641 1 83.5 216 ARG A CA 1
ATOM 1639 C C . ARG A 1 216 ? 28.391 1.483 10.25 1 83.5 216 ARG A C 1
ATOM 1641 O O . ARG A 1 216 ? 28.875 2.498 9.742 1 83.5 216 ARG A O 1
ATOM 1648 N N . VAL A 1 217 ? 27.453 1.591 11.242 1 82.12 217 VAL A N 1
ATOM 1649 C CA . VAL A 1 217 ? 27.141 2.832 11.945 1 82.12 217 VAL A CA 1
ATOM 1650 C C . VAL A 1 217 ? 27.328 2.639 13.445 1 82.12 217 VAL A C 1
ATOM 1652 O O . VAL A 1 217 ? 27.047 1.565 13.984 1 82.12 217 VAL A O 1
ATOM 1655 N N . GLU A 1 218 ? 27.906 3.639 14.094 1 79.5 218 GLU A N 1
ATOM 1656 C CA . 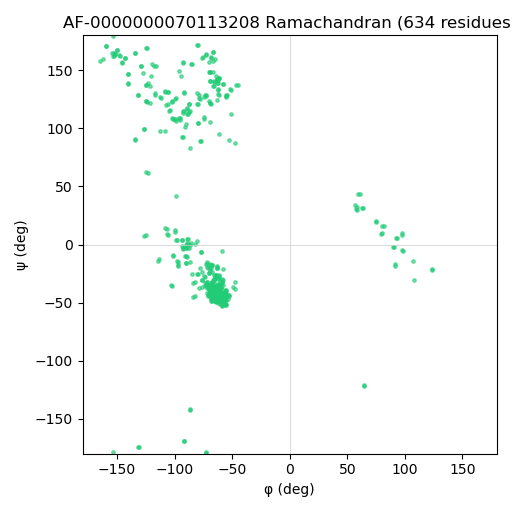GLU A 1 218 ? 28.297 3.551 15.5 1 79.5 218 GLU A CA 1
ATOM 1657 C C . GLU A 1 218 ? 27.109 3.865 16.422 1 79.5 218 GLU A C 1
ATOM 1659 O O . GLU A 1 218 ? 26.969 3.268 17.484 1 79.5 218 GLU A O 1
ATOM 1664 N N . ASP A 1 219 ? 26.438 4.934 16.016 1 81.94 219 ASP A N 1
ATOM 1665 C CA . ASP A 1 219 ? 25.359 5.328 16.891 1 81.94 219 ASP A CA 1
ATOM 1666 C C . ASP A 1 219 ? 24.266 6.074 16.125 1 81.94 219 ASP A C 1
ATOM 1668 O O . ASP A 1 219 ? 24.344 6.219 14.906 1 81.94 219 ASP A O 1
ATOM 1672 N N . LEU A 1 220 ? 23.25 6.496 16.859 1 84 220 LEU A N 1
ATOM 1673 C CA . LEU A 1 220 ? 22.062 7.141 16.312 1 84 220 LEU A CA 1
ATOM 1674 C C . LEU A 1 220 ? 22.406 8.477 15.672 1 84 220 LEU A C 1
ATOM 1676 O O . LEU A 1 220 ? 21.812 8.867 14.656 1 84 220 LEU A O 1
ATOM 1680 N N . GLU A 1 221 ? 23.281 9.109 16.219 1 81.44 221 GLU A N 1
ATOM 1681 C CA . GLU A 1 221 ? 23.703 10.406 15.703 1 81.44 221 GLU A CA 1
ATOM 1682 C C . GLU A 1 221 ? 24.312 10.289 14.305 1 81.44 221 GLU A C 1
ATOM 1684 O O . GLU A 1 221 ? 24.047 11.109 13.43 1 81.44 221 GLU A O 1
ATOM 1689 N N . GLU A 1 222 ? 25.062 9.297 14.195 1 82.12 222 GLU A N 1
ATOM 1690 C CA . GLU A 1 222 ? 25.688 9.062 12.898 1 82.12 222 GLU A CA 1
ATOM 1691 C C . GLU A 1 222 ? 24.656 8.711 11.836 1 82.12 222 GLU A C 1
ATOM 1693 O O . GLU A 1 222 ? 24.766 9.141 10.688 1 82.12 222 GLU A O 1
ATOM 1698 N N . ILE A 1 223 ? 23.734 7.957 12.195 1 80.75 223 ILE A N 1
ATOM 1699 C CA . ILE A 1 223 ? 22.656 7.582 11.281 1 80.75 223 ILE A CA 1
ATOM 1700 C C . ILE A 1 223 ? 21.922 8.836 10.82 1 80.75 223 ILE A C 1
ATOM 1702 O O . ILE A 1 223 ? 21.672 9.008 9.625 1 80.75 223 ILE A O 1
ATOM 1706 N N . THR A 1 224 ? 21.609 9.656 11.773 1 80.12 224 THR A N 1
ATOM 1707 C CA . THR A 1 224 ? 20.906 10.898 11.469 1 80.12 224 THR A CA 1
ATOM 1708 C C . THR A 1 224 ? 21.75 11.789 10.562 1 80.12 224 THR A C 1
ATOM 1710 O O . THR A 1 224 ? 21.25 12.375 9.609 1 80.12 224 THR A O 1
ATOM 1713 N N . ALA A 1 225 ? 22.969 11.828 10.883 1 79.25 225 ALA A N 1
ATOM 1714 C CA . ALA A 1 225 ? 23.891 12.641 10.102 1 79.25 225 ALA A CA 1
ATOM 1715 C C . ALA A 1 225 ? 24 12.117 8.672 1 79.25 225 ALA A C 1
ATOM 1717 O O . ALA A 1 225 ? 23.984 12.898 7.715 1 79.25 225 ALA A O 1
ATOM 1718 N N . ASN A 1 226 ? 24.125 10.836 8.586 1 80.94 226 ASN A N 1
ATOM 1719 C CA . ASN A 1 226 ? 24.203 10.219 7.266 1 80.94 226 ASN A CA 1
ATOM 1720 C C . ASN A 1 226 ? 22.922 10.477 6.465 1 80.94 226 ASN A C 1
ATOM 1722 O O . ASN A 1 226 ? 22.984 10.805 5.277 1 80.94 226 ASN A O 1
ATOM 1726 N N . TRP A 1 227 ? 21.859 10.312 7.102 1 81.69 227 TRP A N 1
ATOM 1727 C CA . TRP A 1 227 ? 20.578 10.586 6.48 1 81.69 227 TRP A CA 1
ATOM 1728 C C . TRP A 1 227 ? 20.5 12.016 5.969 1 81.69 227 TRP A C 1
ATOM 1730 O O . TRP A 1 227 ? 20.109 12.258 4.824 1 81.69 227 TRP A O 1
ATOM 1740 N N . GLU A 1 228 ? 20.922 12.945 6.77 1 76.94 228 GLU A N 1
ATOM 1741 C CA . GLU A 1 228 ? 20.891 14.359 6.398 1 76.94 228 GLU A CA 1
ATOM 1742 C C . GLU A 1 228 ? 21.859 14.648 5.254 1 76.94 228 GLU A C 1
ATOM 1744 O O . GLU A 1 228 ? 21.562 15.438 4.359 1 76.94 228 GLU A O 1
ATOM 1749 N N . ARG A 1 229 ? 22.938 14.055 5.332 1 79.38 229 ARG A N 1
ATOM 1750 C CA . ARG A 1 229 ? 23.938 14.234 4.281 1 79.38 229 ARG A CA 1
ATOM 1751 C C . ARG A 1 229 ? 23.422 13.734 2.941 1 79.38 229 ARG A C 1
ATOM 1753 O O . ARG A 1 229 ? 23.484 14.445 1.936 1 79.38 229 ARG A O 1
ATOM 1760 N N . ILE A 1 230 ? 22.859 12.602 2.904 1 81.12 230 ILE A N 1
ATOM 1761 C CA . ILE A 1 230 ? 22.344 12.008 1.68 1 81.12 230 ILE A CA 1
ATOM 1762 C C . ILE A 1 230 ? 21.188 12.844 1.15 1 81.12 230 ILE A C 1
ATOM 1764 O O . ILE A 1 230 ? 21.109 13.117 -0.049 1 81.12 230 ILE A O 1
ATOM 1768 N N . LYS A 1 231 ? 20.344 13.273 2.08 1 79 231 LYS A N 1
ATOM 1769 C CA . LYS A 1 231 ? 19.219 14.141 1.713 1 79 231 LYS A CA 1
ATOM 1770 C C . LYS A 1 231 ? 19.719 15.422 1.056 1 79 231 LYS A C 1
ATOM 1772 O O . LYS A 1 231 ? 19.141 15.875 0.062 1 79 231 LYS A O 1
ATOM 1777 N N . ARG A 1 232 ? 20.75 16.047 1.51 1 72.75 232 ARG A N 1
ATOM 1778 C CA . ARG A 1 232 ? 21.312 17.297 0.999 1 72.75 232 ARG A CA 1
ATOM 1779 C C . ARG A 1 232 ? 21.906 17.094 -0.39 1 72.75 232 ARG A C 1
ATOM 1781 O O . ARG A 1 232 ? 21.781 17.969 -1.256 1 72.75 232 ARG A O 1
ATOM 1788 N N . GLU A 1 233 ? 22.531 16.047 -0.541 1 71.25 233 GLU A N 1
ATOM 1789 C CA . GLU A 1 233 ? 23.141 15.734 -1.829 1 71.25 233 GLU A CA 1
ATOM 1790 C C . GLU A 1 233 ? 22.094 15.547 -2.912 1 71.25 233 GLU A C 1
ATOM 1792 O O . GLU A 1 233 ? 22.344 15.82 -4.09 1 71.25 233 GLU A O 1
ATOM 1797 N N . GLU A 1 234 ? 21 15.117 -2.434 1 72.94 234 GLU A N 1
ATOM 1798 C CA . GLU A 1 234 ? 19.906 14.891 -3.365 1 72.94 234 GLU A CA 1
ATOM 1799 C C . GLU A 1 234 ? 19.25 16.203 -3.785 1 72.94 234 GLU A C 1
ATOM 1801 O O . GLU A 1 234 ? 18.719 16.312 -4.887 1 72.94 234 GLU A O 1
ATOM 1806 N N . LYS A 1 235 ? 19.172 17.141 -2.801 1 63 235 LYS A N 1
ATOM 1807 C CA . LYS A 1 235 ? 18.453 18.391 -3.066 1 63 235 LYS A CA 1
ATOM 1808 C C . LYS A 1 235 ? 19.422 19.562 -3.193 1 63 235 LYS A C 1
ATOM 1810 O O . LYS A 1 235 ? 20.281 19.766 -2.33 1 63 235 LYS A O 1
ATOM 1815 N N . ALA A 1 236 ? 19.844 20.016 -4.387 1 56.69 236 ALA A N 1
ATOM 1816 C CA . ALA A 1 236 ? 20.656 21.203 -4.551 1 56.69 236 ALA A CA 1
ATOM 1817 C C . ALA A 1 236 ? 20.094 22.375 -3.756 1 56.69 236 ALA A C 1
ATOM 1819 O O . ALA A 1 236 ? 18.953 22.812 -4.004 1 56.69 236 ALA A O 1
ATOM 1820 N N . ARG A 1 237 ? 20.5 22.469 -2.52 1 61.59 237 ARG A N 1
ATOM 1821 C CA . ARG A 1 237 ? 19.844 23.484 -1.708 1 61.59 237 ARG A CA 1
ATOM 1822 C C . ARG A 1 237 ? 20.625 24.797 -1.751 1 61.59 237 ARG A C 1
ATOM 1824 O O . ARG A 1 237 ? 21.828 24.812 -1.521 1 61.59 237 ARG A O 1
ATOM 1831 N N . GLU A 1 238 ? 20.016 25.875 -2.373 1 65.38 238 GLU A N 1
ATOM 1832 C CA . GLU A 1 238 ? 20.578 27.219 -2.471 1 65.38 238 GLU A CA 1
ATOM 1833 C C . GLU A 1 238 ? 20.266 28.031 -1.224 1 65.38 238 GLU A C 1
ATOM 1835 O O . GLU A 1 238 ? 21.016 28.953 -0.876 1 65.38 238 GLU A O 1
ATOM 1840 N N . SER A 1 239 ? 19.203 27.719 -0.495 1 72.25 239 SER A N 1
ATOM 1841 C CA . SER A 1 239 ? 18.781 28.484 0.671 1 72.25 239 SER A CA 1
ATOM 1842 C C . SER A 1 239 ? 18.609 27.578 1.891 1 72.25 239 SER A C 1
ATOM 1844 O O . SER A 1 239 ? 18.266 26.406 1.757 1 72.25 239 SER A O 1
ATOM 1846 N N . VAL A 1 240 ? 18.891 28.141 3.066 1 75.88 240 VAL A N 1
ATOM 1847 C CA . VAL A 1 240 ? 18.656 27.438 4.324 1 75.88 240 VAL A CA 1
ATOM 1848 C C . VAL A 1 240 ? 17.188 27.047 4.441 1 75.88 240 VAL A C 1
ATOM 1850 O O . VAL A 1 240 ? 16.828 26.156 5.215 1 75.88 240 VAL A O 1
ATOM 1853 N N . LEU A 1 241 ? 16.391 27.766 3.676 1 77.88 241 LEU A N 1
ATOM 1854 C CA . LEU A 1 241 ? 14.945 27.578 3.773 1 77.88 241 LEU A CA 1
ATOM 1855 C C . LEU A 1 241 ? 14.461 26.562 2.748 1 77.88 241 LEU A C 1
ATOM 1857 O O . LEU A 1 241 ? 13.289 26.188 2.734 1 77.88 241 LEU A O 1
ATOM 1861 N N . ASP A 1 242 ? 15.43 26.125 1.955 1 74.69 242 ASP A N 1
ATOM 1862 C CA . ASP A 1 242 ? 15.031 25.141 0.968 1 74.69 242 ASP A CA 1
ATOM 1863 C C . ASP A 1 242 ? 14.531 23.859 1.646 1 74.69 242 ASP A C 1
ATOM 1865 O O . ASP A 1 242 ? 15.148 23.375 2.592 1 74.69 242 ASP A O 1
ATOM 1869 N N . GLY A 1 243 ? 13.266 23.469 1.275 1 68.44 243 GLY A N 1
ATOM 1870 C CA . GLY A 1 243 ? 12.688 22.266 1.856 1 68.44 243 GLY A CA 1
ATOM 1871 C C . GLY A 1 243 ? 11.594 22.562 2.863 1 68.44 243 GLY A C 1
ATOM 1872 O O . GLY A 1 243 ? 10.922 21.641 3.338 1 68.44 243 GLY A O 1
ATOM 1873 N N . VAL A 1 244 ? 11.492 23.828 3.324 1 71.88 244 VAL A N 1
ATOM 1874 C CA . VAL A 1 244 ? 10.422 24.188 4.246 1 71.88 244 VAL A CA 1
ATOM 1875 C C . VAL A 1 244 ? 9.078 24.156 3.514 1 71.88 244 VAL A C 1
ATOM 1877 O O . VAL A 1 244 ? 8.93 24.797 2.467 1 71.88 244 VAL A O 1
ATOM 1880 N N . ALA A 1 245 ? 8.164 23.328 4.043 1 67 245 ALA A N 1
ATOM 1881 C CA . ALA A 1 245 ? 6.816 23.297 3.482 1 67 245 ALA A CA 1
ATOM 1882 C C . ALA A 1 245 ? 6.074 24.594 3.787 1 67 245 ALA A C 1
ATOM 1884 O O . ALA A 1 245 ? 5.621 24.812 4.914 1 67 245 ALA A O 1
ATOM 1885 N N . LEU A 1 246 ? 5.895 25.484 2.85 1 64.88 246 LEU A N 1
ATOM 1886 C CA . LEU A 1 246 ? 5.344 26.812 3.051 1 64.88 246 LEU A CA 1
ATOM 1887 C C . LEU A 1 246 ? 3.848 26.75 3.346 1 64.88 246 LEU A C 1
ATOM 1889 O O . LEU A 1 246 ? 3.27 27.703 3.869 1 64.88 246 LEU A O 1
ATOM 1893 N N . SER A 1 247 ? 3.275 25.656 3.078 1 61.56 247 SER A N 1
ATOM 1894 C CA . SER A 1 247 ? 1.831 25.547 3.25 1 61.56 247 SER A CA 1
ATOM 1895 C C . SER A 1 247 ? 1.479 25.031 4.645 1 61.56 247 SER A C 1
ATOM 1897 O O . SER A 1 247 ? 0.302 24.969 5.004 1 61.56 247 SER A O 1
ATOM 1899 N N . GLN A 1 248 ? 2.518 24.734 5.41 1 69.31 248 GLN A N 1
ATOM 1900 C CA . GLN A 1 248 ? 2.254 24.234 6.75 1 69.31 248 GLN A CA 1
ATOM 1901 C C . GLN A 1 248 ? 1.604 25.297 7.629 1 69.31 248 GLN A C 1
ATOM 1903 O O . GLN A 1 248 ? 1.581 26.469 7.27 1 69.31 248 GLN A O 1
ATOM 1908 N N . PRO A 1 249 ? 0.885 24.781 8.75 1 76.12 249 PRO A N 1
ATOM 1909 C CA . PRO A 1 249 ? 0.224 25.766 9.609 1 76.12 249 PRO A CA 1
ATOM 1910 C C . PRO A 1 249 ? 1.128 26.938 9.961 1 76.12 249 PRO A C 1
ATOM 1912 O O . PRO A 1 249 ? 2.328 26.75 10.188 1 76.12 249 PRO A O 1
ATOM 1915 N N . ALA A 1 250 ? 0.557 28.078 9.898 1 74.25 250 ALA A N 1
ATOM 1916 C CA . ALA A 1 250 ? 1.312 29.312 10.039 1 74.25 250 ALA A CA 1
ATOM 1917 C C . ALA A 1 250 ? 2.215 29.281 11.266 1 74.25 250 ALA A C 1
ATOM 1919 O O . ALA A 1 250 ? 3.363 29.719 11.219 1 74.25 250 ALA A O 1
ATOM 1920 N N . LEU A 1 251 ? 1.735 28.672 12.32 1 85.12 251 LEU A N 1
ATOM 1921 C CA . LEU A 1 251 ? 2.551 28.609 13.531 1 85.12 251 LEU A CA 1
ATOM 1922 C C . LEU A 1 251 ? 3.756 27.688 13.312 1 85.12 251 LEU A C 1
ATOM 1924 O O . LEU A 1 251 ? 4.883 28.047 13.664 1 85.12 251 LEU A O 1
ATOM 1928 N N . ALA A 1 252 ? 3.48 26.578 12.703 1 77.69 252 ALA A N 1
ATOM 1929 C CA . ALA A 1 252 ? 4.555 25.641 12.422 1 77.69 252 ALA A CA 1
ATOM 1930 C C . ALA A 1 252 ? 5.516 26.203 11.375 1 77.69 252 ALA A C 1
ATOM 1932 O O . ALA A 1 252 ? 6.73 26.031 11.492 1 77.69 252 ALA A O 1
ATOM 1933 N N . LEU A 1 253 ? 4.922 26.75 10.391 1 81 253 LEU A N 1
ATOM 1934 C CA . LEU A 1 253 ? 5.723 27.375 9.344 1 81 253 LEU A CA 1
ATOM 1935 C C . LEU A 1 253 ? 6.668 28.422 9.938 1 81 253 LEU A C 1
ATOM 1937 O O . LEU A 1 253 ? 7.871 28.391 9.672 1 81 253 LEU A O 1
ATOM 1941 N N . ALA A 1 254 ? 6.129 29.344 10.742 1 86.56 254 ALA A N 1
ATOM 1942 C CA . ALA A 1 254 ? 6.926 30.391 11.375 1 86.56 254 ALA A CA 1
ATOM 1943 C C . ALA A 1 254 ? 8.047 29.797 12.219 1 86.56 254 ALA A C 1
ATOM 1945 O O . ALA A 1 254 ? 9.203 30.234 12.125 1 86.56 254 ALA A O 1
ATOM 1946 N N . ALA A 1 255 ? 7.707 28.766 12.969 1 85.75 255 ALA A N 1
ATOM 1947 C CA . ALA A 1 255 ? 8.688 28.094 13.82 1 85.75 255 ALA A CA 1
ATOM 1948 C C . ALA A 1 255 ? 9.812 27.484 12.984 1 85.75 255 ALA A C 1
ATOM 1950 O O . ALA A 1 255 ? 10.992 27.625 13.336 1 85.75 255 ALA A O 1
ATOM 1951 N N . LYS A 1 256 ? 9.453 26.875 11.945 1 85.12 256 LYS A N 1
ATOM 1952 C CA . LYS A 1 256 ? 10.43 26.203 11.086 1 85.12 256 LYS A CA 1
ATOM 1953 C C . LYS A 1 256 ? 11.344 27.219 10.406 1 85.12 256 LYS A C 1
ATOM 1955 O O . LYS A 1 256 ? 12.562 27.016 10.336 1 85.12 256 LYS A O 1
ATOM 1960 N N . ILE A 1 257 ? 10.805 28.266 9.859 1 85.25 257 ILE A N 1
ATOM 1961 C CA . ILE A 1 257 ? 11.586 29.312 9.211 1 85.25 257 ILE A CA 1
ATOM 1962 C C . ILE A 1 257 ? 12.586 29.906 10.195 1 85.25 257 ILE A C 1
ATOM 1964 O O . ILE A 1 257 ? 13.766 30.062 9.875 1 85.25 257 ILE A O 1
ATOM 1968 N N . LEU A 1 258 ? 12.133 30.156 11.406 1 88.56 258 LEU A N 1
ATOM 1969 C CA . LEU A 1 258 ? 13 30.719 12.438 1 88.56 258 LEU A CA 1
ATOM 1970 C C . LEU A 1 258 ? 14.109 29.734 12.812 1 88.56 258 LEU A C 1
ATOM 1972 O O . LEU A 1 258 ? 15.266 30.141 12.977 1 88.56 258 LEU A O 1
ATOM 1976 N N . GLN A 1 259 ? 13.75 28.516 12.93 1 87.06 259 GLN A N 1
ATOM 1977 C CA . GLN A 1 259 ? 14.719 27.484 13.266 1 87.06 259 GLN A CA 1
ATOM 1978 C C . GLN A 1 259 ? 15.789 27.344 12.188 1 87.06 259 GLN A C 1
ATOM 1980 O O . GLN A 1 259 ? 16.984 27.297 12.5 1 87.06 259 GLN A O 1
ATOM 1985 N N . ARG A 1 260 ? 15.352 27.297 10.953 1 84.69 260 ARG A N 1
ATOM 1986 C CA . ARG A 1 260 ? 16.281 27.156 9.836 1 84.69 260 ARG A CA 1
ATOM 1987 C C . ARG A 1 260 ? 17.172 28.375 9.703 1 84.69 260 ARG A C 1
ATOM 1989 O O . ARG A 1 260 ? 18.375 28.25 9.414 1 84.69 260 ARG A O 1
ATOM 1996 N N . ALA A 1 261 ? 16.609 29.547 9.859 1 86 261 ALA A N 1
ATOM 1997 C CA . ALA A 1 261 ? 17.391 30.781 9.812 1 86 261 ALA A CA 1
ATOM 1998 C C . ALA A 1 261 ? 18.469 30.797 10.898 1 86 261 ALA A C 1
ATOM 2000 O O . ALA A 1 261 ? 19.609 31.172 10.641 1 86 261 ALA A O 1
ATOM 2001 N N . ARG A 1 262 ? 18.094 30.344 12.07 1 86.38 262 ARG A N 1
ATOM 2002 C CA . ARG A 1 262 ? 19.016 30.297 13.195 1 86.38 262 ARG A CA 1
ATOM 2003 C C . ARG A 1 262 ? 20.125 29.281 12.938 1 86.38 262 ARG A C 1
ATOM 2005 O O . ARG A 1 262 ? 21.297 29.562 13.172 1 86.38 262 ARG A O 1
ATOM 2012 N N . ARG A 1 263 ? 19.781 28.141 12.5 1 81.62 263 ARG A N 1
ATOM 2013 C CA . ARG A 1 263 ? 20.734 27.078 12.227 1 81.62 263 ARG A CA 1
ATOM 2014 C C . ARG A 1 263 ? 21.719 27.484 11.133 1 81.62 263 ARG A C 1
ATOM 2016 O O . ARG A 1 263 ? 22.891 27.109 11.18 1 81.62 263 ARG A O 1
ATOM 2023 N N . GLY A 1 264 ? 21.203 28.219 10.219 1 81.81 264 GLY A N 1
ATOM 2024 C CA . GLY A 1 264 ? 22.047 28.703 9.125 1 81.81 264 GLY A CA 1
ATOM 2025 C C . GLY A 1 264 ? 22.781 29.984 9.453 1 81.81 264 GLY A C 1
ATOM 2026 O O . GLY A 1 264 ? 23.5 30.516 8.617 1 81.81 264 GLY A O 1
ATOM 2027 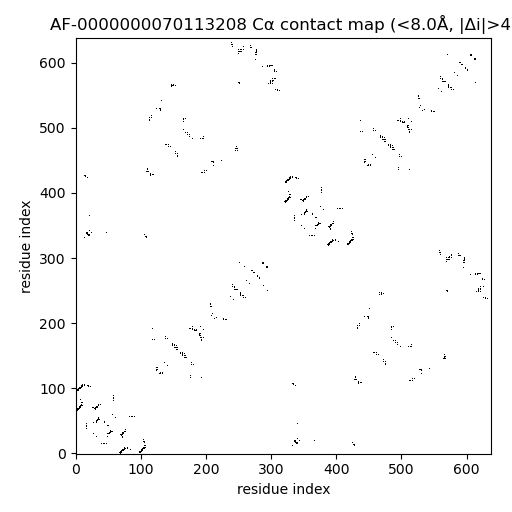N N . ALA A 1 265 ? 22.594 30.484 10.656 1 85.31 265 ALA A N 1
ATOM 2028 C CA . ALA A 1 265 ? 23.234 31.703 11.141 1 85.31 265 ALA A CA 1
ATOM 2029 C C . ALA A 1 265 ? 22.922 32.875 10.242 1 85.31 265 ALA A C 1
ATOM 2031 O O . ALA A 1 265 ? 23.812 33.688 9.914 1 85.31 265 ALA A O 1
ATOM 2032 N N . VAL A 1 266 ? 21.781 32.875 9.719 1 86.5 266 VAL A N 1
ATOM 2033 C CA . VAL A 1 266 ? 21.312 34 8.945 1 86.5 266 VAL A CA 1
ATOM 2034 C C . VAL A 1 266 ? 20.609 35 9.867 1 86.5 266 VAL A C 1
ATOM 2036 O O . VAL A 1 266 ? 19.562 34.688 10.438 1 86.5 266 VAL A O 1
ATOM 2039 N N . ASP A 1 267 ? 21.188 36.125 10.031 1 85.88 267 ASP A N 1
ATOM 2040 C CA . ASP A 1 267 ? 20.656 37.125 10.977 1 85.88 267 ASP A CA 1
ATOM 2041 C C . ASP A 1 267 ? 19.672 38.062 10.305 1 85.88 267 ASP A C 1
ATOM 2043 O O . ASP A 1 267 ? 20.078 38.938 9.531 1 85.88 267 ASP A O 1
ATOM 2047 N N . VAL A 1 268 ? 18.422 37.906 10.508 1 89.81 268 VAL A N 1
ATOM 2048 C CA . VAL A 1 268 ? 17.359 38.781 10.039 1 89.81 268 VAL A CA 1
ATOM 2049 C C . VAL A 1 268 ? 16.516 39.25 11.227 1 89.81 268 VAL A C 1
ATOM 2051 O O . VAL A 1 268 ? 16.016 38.406 12 1 89.81 268 VAL A O 1
ATOM 2054 N N . PRO A 1 269 ? 16.438 40.562 11.383 1 91.75 269 PRO A N 1
ATOM 2055 C CA . PRO A 1 269 ? 15.648 41.031 12.523 1 91.75 269 PRO A CA 1
ATOM 2056 C C . PRO A 1 269 ? 14.164 40.656 12.414 1 91.75 269 PRO A C 1
ATOM 2058 O O . PRO A 1 269 ? 13.602 40.656 11.32 1 91.75 269 PRO A O 1
ATOM 2061 N N . LEU A 1 270 ? 13.594 40.375 13.578 1 93.06 270 LEU A N 1
ATOM 2062 C CA . LEU A 1 270 ? 12.156 40.125 13.625 1 93.06 270 LEU A CA 1
ATOM 2063 C C . LEU A 1 270 ? 11.391 41.438 13.344 1 93.06 270 LEU A C 1
ATOM 2065 O O . LEU A 1 270 ? 11.859 42.531 13.664 1 93.06 270 LEU A O 1
ATOM 2069 N N . PRO A 1 271 ? 10.305 41.312 12.766 1 88.62 271 PRO A N 1
ATOM 2070 C CA . PRO A 1 271 ? 9.516 42.531 12.492 1 88.62 271 PRO A CA 1
ATOM 2071 C C . PRO A 1 271 ? 9.109 43.25 13.766 1 88.62 271 PRO A C 1
ATOM 2073 O O . PRO A 1 271 ? 8.672 42.625 14.734 1 88.62 271 PRO A O 1
ATOM 2076 N N . ALA A 1 272 ? 9.281 44.562 13.836 1 86.38 272 ALA A N 1
ATOM 2077 C CA . ALA A 1 272 ? 9.023 45.406 15.016 1 86.38 272 ALA A CA 1
ATOM 2078 C C . ALA A 1 272 ? 7.566 45.844 15.062 1 86.38 272 ALA A C 1
ATOM 2080 O O . ALA A 1 272 ? 7.07 46.25 16.125 1 86.38 272 ALA A O 1
ATOM 2081 N N . GLY A 1 273 ? 6.781 45.75 14.047 1 83.25 273 GLY A N 1
ATOM 2082 C CA . GLY A 1 273 ? 5.418 46.25 13.969 1 83.25 273 GLY A CA 1
ATOM 2083 C C . GLY A 1 273 ? 4.473 45.562 14.93 1 83.25 273 GLY A C 1
ATOM 2084 O O . GLY A 1 273 ? 4.809 44.5 15.477 1 83.25 273 GLY A O 1
ATOM 2085 N N . ASP A 1 274 ? 3.307 46.281 15.219 1 87.31 274 ASP A N 1
ATOM 2086 C CA . ASP A 1 274 ? 2.348 45.75 16.188 1 87.31 274 ASP A CA 1
ATOM 2087 C C . ASP A 1 274 ? 1.181 45.062 15.484 1 87.31 274 ASP A C 1
ATOM 2089 O O . ASP A 1 274 ? 0.183 44.719 16.125 1 87.31 274 ASP A O 1
ATOM 2093 N N . ASP A 1 275 ? 1.398 44.906 14.258 1 86.81 275 ASP A N 1
ATOM 2094 C CA . ASP A 1 275 ? 0.343 44.156 13.57 1 86.81 275 ASP A CA 1
ATOM 2095 C C . ASP A 1 275 ? 0.31 42.719 14.016 1 86.81 275 ASP A C 1
ATOM 2097 O O . ASP A 1 275 ? 1.291 42.188 14.562 1 86.81 275 ASP A O 1
ATOM 2101 N N . LEU A 1 276 ? -0.805 42.031 13.797 1 88.19 276 LEU A N 1
ATOM 2102 C CA . LEU A 1 276 ? -1.06 40.688 14.32 1 88.19 276 LEU A CA 1
ATOM 2103 C C . LEU A 1 276 ? 0.031 39.719 13.875 1 88.19 276 LEU A C 1
ATOM 2105 O O . LEU A 1 276 ? 0.542 38.969 14.688 1 88.19 276 LEU A O 1
ATOM 2109 N N . GLY A 1 277 ? 0.372 39.75 12.578 1 90.12 277 GLY A N 1
ATOM 2110 C CA . GLY A 1 277 ? 1.401 38.844 12.055 1 90.12 277 GLY A CA 1
ATOM 2111 C C . GLY A 1 277 ? 2.74 39.031 12.75 1 90.12 277 GLY A C 1
ATOM 2112 O O . GLY A 1 277 ? 3.395 38.062 13.102 1 90.12 277 GLY A O 1
ATOM 2113 N N . ALA A 1 278 ? 3.158 40.219 12.93 1 91.69 278 ALA A N 1
ATOM 2114 C CA . ALA A 1 278 ? 4.426 40.531 13.594 1 91.69 278 ALA A CA 1
ATOM 2115 C C . ALA A 1 278 ? 4.406 40.094 15.047 1 91.69 278 ALA A C 1
ATOM 2117 O O . ALA A 1 278 ? 5.379 39.5 15.531 1 91.69 278 ALA A O 1
ATOM 2118 N N . VAL A 1 279 ? 3.295 40.375 15.688 1 92.12 279 VAL A N 1
ATOM 2119 C CA . VAL A 1 279 ? 3.152 40 17.094 1 92.12 279 VAL A CA 1
ATOM 2120 C C . VAL A 1 279 ? 3.229 38.5 17.219 1 92.12 279 VAL A C 1
ATOM 2122 O O . VAL A 1 279 ? 3.953 37.969 18.078 1 92.12 279 VAL A O 1
ATOM 2125 N N . LEU A 1 280 ? 2.535 37.812 16.359 1 92.38 280 LEU A N 1
ATOM 2126 C CA . LEU A 1 280 ? 2.52 36.344 16.391 1 92.38 280 LEU A CA 1
ATOM 2127 C C . LEU A 1 280 ? 3.902 35.781 16.109 1 92.38 280 LEU A C 1
ATOM 2129 O O . LEU A 1 280 ? 4.344 34.844 16.75 1 92.38 280 LEU A O 1
ATOM 2133 N N . LEU A 1 281 ? 4.598 36.312 15.109 1 93.25 281 LEU A N 1
ATOM 2134 C CA . LEU A 1 281 ? 5.922 35.812 14.758 1 93.25 281 LEU A CA 1
ATOM 2135 C C . LEU A 1 281 ? 6.895 36 15.914 1 93.25 281 LEU A C 1
ATOM 2137 O O . LEU A 1 281 ? 7.684 35.094 16.203 1 93.25 281 LEU A O 1
ATOM 2141 N N . ARG A 1 282 ? 6.844 37.094 16.594 1 92.31 282 ARG A N 1
ATOM 2142 C CA . ARG A 1 282 ? 7.707 37.344 17.75 1 92.31 282 ARG A CA 1
ATOM 2143 C C . ARG A 1 282 ? 7.387 36.344 18.875 1 92.31 282 ARG A C 1
ATOM 2145 O O . ARG A 1 282 ? 8.289 35.875 19.562 1 92.31 282 ARG A O 1
ATOM 2152 N N . LEU A 1 283 ? 6.137 36.125 19 1 91.81 283 LEU A N 1
ATOM 2153 C CA . LEU A 1 283 ? 5.734 35.156 20.016 1 91.81 283 LEU A CA 1
ATOM 2154 C C . LEU A 1 283 ? 6.273 33.75 19.688 1 91.81 283 LEU A C 1
ATOM 2156 O O . LEU A 1 283 ? 6.695 33.031 20.578 1 91.81 283 LEU A O 1
ATOM 2160 N N . VAL A 1 284 ? 6.164 33.438 18.422 1 92.19 284 VAL A N 1
ATOM 2161 C CA . VAL A 1 284 ? 6.699 32.125 17.984 1 92.19 284 VAL A CA 1
ATOM 2162 C C . VAL A 1 284 ? 8.195 32.062 18.266 1 92.19 284 VAL A C 1
ATOM 2164 O O . VAL A 1 284 ? 8.703 31.062 18.75 1 92.19 284 VAL A O 1
ATOM 2167 N N . ALA A 1 285 ? 8.93 33.125 17.969 1 91.88 285 ALA A N 1
ATOM 2168 C CA . ALA A 1 285 ? 10.367 33.188 18.219 1 91.88 285 ALA A CA 1
ATOM 2169 C C . ALA A 1 285 ? 10.68 33 19.703 1 91.88 285 ALA A C 1
ATOM 2171 O O . ALA A 1 285 ? 11.586 32.25 20.062 1 91.88 285 ALA A O 1
ATOM 2172 N N . GLU A 1 286 ? 9.938 33.688 20.484 1 91.56 286 GLU A N 1
ATOM 2173 C CA . GLU A 1 286 ? 10.117 33.562 21.938 1 91.56 286 GLU A CA 1
ATOM 2174 C C . GLU A 1 286 ? 9.836 32.156 22.422 1 91.56 286 GLU A C 1
ATOM 2176 O O . GLU A 1 286 ? 10.562 31.625 23.266 1 91.56 286 GLU A O 1
ATOM 2181 N N . ALA A 1 287 ? 8.781 31.609 21.922 1 90.62 287 ALA A N 1
ATOM 2182 C CA . ALA A 1 287 ? 8.406 30.25 22.297 1 90.62 287 ALA A CA 1
ATOM 2183 C C . ALA A 1 287 ? 9.5 29.25 21.922 1 90.62 287 ALA A C 1
ATOM 2185 O O . ALA A 1 287 ? 9.883 28.391 22.734 1 90.62 287 ALA A O 1
ATOM 2186 N N . ARG A 1 288 ? 10.016 29.391 20.734 1 87.31 288 ARG A N 1
ATOM 2187 C CA . ARG A 1 288 ? 11.055 28.484 20.266 1 87.31 288 ARG A CA 1
ATOM 2188 C C . ARG A 1 288 ? 12.328 28.625 21.094 1 87.31 288 ARG A C 1
ATOM 2190 O O . ARG A 1 288 ? 13 27.641 21.375 1 87.31 288 ARG A O 1
ATOM 2197 N N . ALA A 1 289 ? 12.633 29.812 21.406 1 86.81 289 ALA A N 1
ATOM 2198 C CA . ALA A 1 289 ? 13.781 30.062 22.281 1 86.81 289 ALA A CA 1
ATOM 2199 C C . ALA A 1 289 ? 13.609 29.359 23.625 1 86.81 289 ALA A C 1
ATOM 2201 O O . ALA A 1 289 ? 14.594 28.938 24.234 1 86.81 289 ALA A O 1
ATOM 2202 N N . ALA A 1 290 ? 12.367 29.234 23.984 1 89.19 290 ALA A N 1
ATOM 2203 C CA . ALA A 1 290 ? 12.062 28.578 25.25 1 89.19 290 ALA A CA 1
ATOM 2204 C C . ALA A 1 290 ? 11.867 27.078 25.062 1 89.19 290 ALA A C 1
ATOM 2206 O O . ALA A 1 290 ? 11.5 26.359 26 1 89.19 290 ALA A O 1
ATOM 2207 N N . GLY A 1 291 ? 11.992 26.609 23.781 1 83.69 291 GLY A N 1
ATOM 2208 C CA . GLY A 1 291 ? 11.867 25.188 23.484 1 83.69 291 GLY A CA 1
ATOM 2209 C C . GLY A 1 291 ? 10.43 24.734 23.359 1 83.69 291 GLY A C 1
ATOM 2210 O O . GLY A 1 291 ? 10.141 23.531 23.516 1 83.69 291 GLY A O 1
ATOM 2211 N N . LEU A 1 292 ? 9.531 25.641 23.203 1 82.69 292 LEU A N 1
ATOM 2212 C CA . LEU A 1 292 ? 8.109 25.312 23.109 1 82.69 292 LEU A CA 1
ATOM 2213 C C . LEU A 1 292 ? 7.668 25.219 21.656 1 82.69 292 LEU A C 1
ATOM 2215 O O . LEU A 1 292 ? 8.266 25.828 20.781 1 82.69 292 LEU A O 1
ATOM 2219 N N . ASP A 1 293 ? 6.715 24.391 21.406 1 81.38 293 ASP A N 1
ATOM 2220 C CA . ASP A 1 293 ? 6.082 24.25 20.094 1 81.38 293 ASP A CA 1
ATOM 2221 C C . ASP A 1 293 ? 4.77 25.031 20.031 1 81.38 293 ASP A C 1
ATOM 2223 O O . ASP A 1 293 ? 3.746 24.578 20.547 1 81.38 293 ASP A O 1
ATOM 2227 N N . PRO A 1 294 ? 4.844 26.141 19.312 1 86 294 PRO A N 1
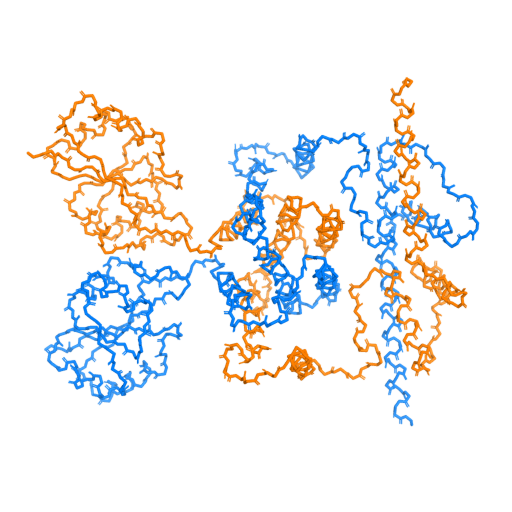ATOM 2228 C CA . PRO A 1 294 ? 3.66 27 19.328 1 86 294 PRO A CA 1
ATOM 2229 C C . PRO A 1 294 ? 2.428 26.328 18.734 1 86 294 PRO A C 1
ATOM 2231 O O . PRO A 1 294 ? 1.314 26.516 19.219 1 86 294 PRO A O 1
ATOM 2234 N N . GLU A 1 295 ? 2.604 25.641 17.625 1 83.69 295 GLU A N 1
ATOM 2235 C CA . GLU A 1 295 ? 1.486 24.922 17 1 83.69 295 GLU A CA 1
ATOM 2236 C C . GLU A 1 295 ? 0.846 23.938 17.969 1 83.69 295 GLU A C 1
ATOM 2238 O O . GLU A 1 295 ? -0.374 23.938 18.156 1 83.69 295 GLU A O 1
ATOM 2243 N N . ALA A 1 296 ? 1.628 23.156 18.609 1 78 296 ALA A N 1
ATOM 2244 C CA . ALA A 1 296 ? 1.141 22.172 19.562 1 78 296 ALA A CA 1
ATOM 2245 C C . ALA A 1 296 ? 0.467 22.859 20.766 1 78 296 ALA A C 1
ATOM 2247 O O . ALA A 1 296 ? -0.584 22.406 21.219 1 78 296 ALA A O 1
ATOM 2248 N N . ALA A 1 297 ? 1.147 23.906 21.266 1 81.31 297 ALA A N 1
ATOM 2249 C CA . ALA A 1 297 ? 0.642 24.625 22.438 1 81.31 297 ALA A CA 1
ATOM 2250 C C . ALA A 1 297 ? -0.751 25.188 22.188 1 81.31 297 ALA A C 1
ATOM 2252 O O . ALA A 1 297 ? -1.663 25 23 1 81.31 297 ALA A O 1
ATOM 2253 N N . LEU A 1 298 ? -0.902 25.859 21.062 1 86.62 298 LEU A N 1
ATOM 2254 C CA . LEU A 1 298 ? -2.203 26.453 20.75 1 86.62 298 LEU A CA 1
ATOM 2255 C C . LEU A 1 298 ? -3.238 25.359 20.484 1 86.62 298 LEU A C 1
ATOM 2257 O O . LEU A 1 298 ? -4.391 25.469 20.906 1 86.62 298 LEU A O 1
ATOM 2261 N N . ARG A 1 299 ? -2.826 24.422 19.766 1 82.31 299 ARG A N 1
ATOM 2262 C CA . ARG A 1 299 ? -3.754 23.344 19.453 1 82.31 299 ARG A CA 1
ATOM 2263 C C . ARG A 1 299 ? -4.297 22.688 20.719 1 82.31 299 ARG A C 1
ATOM 2265 O O . ARG A 1 299 ? -5.504 22.5 20.859 1 82.31 299 ARG A O 1
ATOM 2272 N N . GLN A 1 300 ? -3.422 22.344 21.609 1 81.19 300 GLN A N 1
ATOM 2273 C CA . GLN A 1 300 ? -3.832 21.75 22.875 1 81.19 300 GLN A CA 1
ATOM 2274 C C . GLN A 1 300 ? -4.828 22.641 23.609 1 81.19 300 GLN A C 1
ATOM 2276 O O . GLN A 1 300 ? -5.848 22.156 24.109 1 81.19 300 GLN A O 1
ATOM 2281 N N . THR A 1 301 ? -4.52 23.875 23.703 1 86.56 301 THR A N 1
ATOM 2282 C CA . THR A 1 301 ? -5.371 24.828 24.406 1 86.56 301 THR A CA 1
ATOM 2283 C C . THR A 1 301 ? -6.715 24.969 23.703 1 86.56 301 THR A C 1
ATOM 2285 O O . THR A 1 301 ? -7.758 25.062 24.344 1 86.56 301 THR A O 1
ATOM 2288 N N . ALA A 1 302 ? -6.66 25 22.375 1 85.12 302 ALA A N 1
ATOM 2289 C CA . ALA A 1 302 ? -7.883 25.125 21.578 1 85.12 302 ALA A CA 1
ATOM 2290 C C . ALA A 1 302 ? -8.797 23.922 21.797 1 85.12 302 ALA A C 1
ATOM 2292 O O . ALA A 1 302 ? -10.008 24.062 21.938 1 85.12 302 ALA A O 1
ATOM 2293 N N . LEU A 1 303 ? -8.234 22.797 21.766 1 81.69 303 LEU A N 1
ATOM 2294 C CA . LEU A 1 303 ? -9.023 21.594 21.969 1 81.69 303 LEU A CA 1
ATOM 2295 C C . LEU A 1 303 ? -9.609 21.547 23.375 1 81.69 303 LEU A C 1
ATOM 2297 O O . LEU A 1 303 ? -10.758 21.125 23.547 1 81.69 303 LEU A O 1
ATOM 2301 N N . ALA A 1 304 ? -8.805 21.891 24.359 1 82.56 304 ALA A N 1
ATOM 2302 C CA . ALA A 1 304 ? -9.328 22 25.703 1 82.56 304 ALA A CA 1
ATOM 2303 C C . ALA A 1 304 ? -10.508 22.969 25.766 1 82.56 304 ALA A C 1
ATOM 2305 O O . ALA A 1 304 ? -11.5 22.703 26.453 1 82.56 304 ALA A O 1
ATOM 2306 N N . TYR A 1 305 ? -10.438 24.047 25.125 1 86.19 305 TYR A N 1
ATOM 2307 C CA . TYR A 1 305 ? -11.516 25.031 25.062 1 86.19 305 TYR A CA 1
ATOM 2308 C C . TYR A 1 305 ? -12.75 24.422 24.406 1 86.19 305 TYR A C 1
ATOM 2310 O O . TYR A 1 305 ? -13.875 24.656 24.844 1 86.19 305 TYR A O 1
ATOM 2318 N N . ALA A 1 306 ? -12.453 23.656 23.328 1 83.56 306 ALA A N 1
ATOM 2319 C CA . ALA A 1 306 ? -13.555 22.984 22.641 1 83.56 306 ALA A CA 1
ATOM 2320 C C . ALA A 1 306 ? -14.289 22.031 23.578 1 83.56 306 ALA A C 1
ATOM 2322 O O . ALA A 1 306 ? -15.523 21.953 23.547 1 83.56 306 ALA A O 1
ATOM 2323 N N . GLN A 1 307 ? -13.516 21.328 24.312 1 83.19 307 GLN A N 1
ATOM 2324 C CA . GLN A 1 307 ? -14.125 20.438 25.281 1 83.19 307 GLN A CA 1
ATOM 2325 C C . GLN A 1 307 ? -14.969 21.203 26.281 1 83.19 307 GLN A C 1
ATOM 2327 O O . GLN A 1 307 ? -16.047 20.766 26.672 1 83.19 307 GLN A O 1
ATOM 2332 N N . ALA A 1 308 ? -14.43 22.312 26.781 1 84.81 308 ALA A N 1
ATOM 2333 C CA . ALA A 1 308 ? -15.18 23.172 27.703 1 84.81 308 ALA A CA 1
ATOM 2334 C C . ALA A 1 308 ? -16.484 23.656 27.062 1 84.81 308 ALA A C 1
ATOM 2336 O O . ALA A 1 308 ? -17.5 23.75 27.734 1 84.81 308 ALA A O 1
ATOM 2337 N N . VAL A 1 309 ? -16.406 23.875 25.812 1 83.38 309 VAL A N 1
ATOM 2338 C CA . VAL A 1 309 ? -17.578 24.312 25.062 1 83.38 309 VAL A CA 1
ATOM 2339 C C . VAL A 1 309 ? -18.609 23.188 25.016 1 83.38 309 VAL A C 1
ATOM 2341 O O . VAL A 1 309 ? -19.797 23.406 25.266 1 83.38 309 VAL A O 1
ATOM 2344 N N . ARG A 1 310 ? -18.141 22.016 24.688 1 81.06 310 ARG A N 1
ATOM 2345 C CA . ARG A 1 310 ? -19.047 20.859 24.641 1 81.06 310 ARG A CA 1
ATOM 2346 C C . ARG A 1 310 ? -19.688 20.594 25.984 1 81.06 310 ARG A C 1
ATOM 2348 O O . ARG A 1 310 ? -20.875 20.266 26.062 1 81.06 310 ARG A O 1
ATOM 2355 N N . ALA A 1 311 ? -18.859 20.688 27.031 1 80.12 311 ALA A N 1
ATOM 2356 C CA . ALA A 1 311 ? -19.359 20.5 28.391 1 80.12 311 ALA A CA 1
ATOM 2357 C C . ALA A 1 311 ? -20.422 21.547 28.719 1 80.12 311 ALA A C 1
ATOM 2359 O O . ALA A 1 311 ? -21.438 21.234 29.344 1 80.12 311 ALA A O 1
ATOM 2360 N N . ALA A 1 312 ? -20.125 22.688 28.328 1 80.5 312 ALA A N 1
ATOM 2361 C CA . ALA A 1 312 ? -21.078 23.781 28.578 1 80.5 312 ALA A CA 1
ATOM 2362 C C . ALA A 1 312 ? -2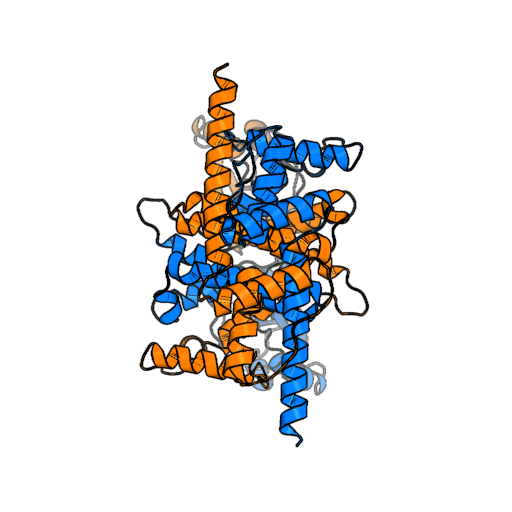2.375 23.562 27.812 1 80.5 312 ALA A C 1
ATOM 2364 O O . ALA A 1 312 ? -23.453 23.891 28.312 1 80.5 312 ALA A O 1
ATOM 2365 N N . GLU A 1 313 ? -22.234 22.984 26.656 1 79.12 313 GLU A N 1
ATOM 2366 C CA . GLU A 1 313 ? -23.422 22.688 25.859 1 79.12 313 GLU A CA 1
ATOM 2367 C C . GLU A 1 313 ? -24.281 21.625 26.531 1 79.12 313 GLU A C 1
ATOM 2369 O O . GLU A 1 313 ? -25.516 21.734 26.516 1 79.12 313 GLU A O 1
ATOM 2374 N N . ASN A 1 314 ? -23.594 20.688 26.969 1 74.62 314 ASN A N 1
ATOM 2375 C CA . ASN A 1 314 ? -24.312 19.594 27.625 1 74.62 314 ASN A CA 1
ATOM 2376 C C . ASN A 1 314 ? -24.906 20.016 28.969 1 74.62 314 ASN A C 1
ATOM 2378 O O . ASN A 1 314 ? -25.953 19.5 29.375 1 74.62 314 ASN A O 1
ATOM 2382 N N . ALA A 1 315 ? -24.172 20.828 29.656 1 69.31 315 ALA A N 1
ATOM 2383 C CA . ALA A 1 315 ? -24.703 21.328 30.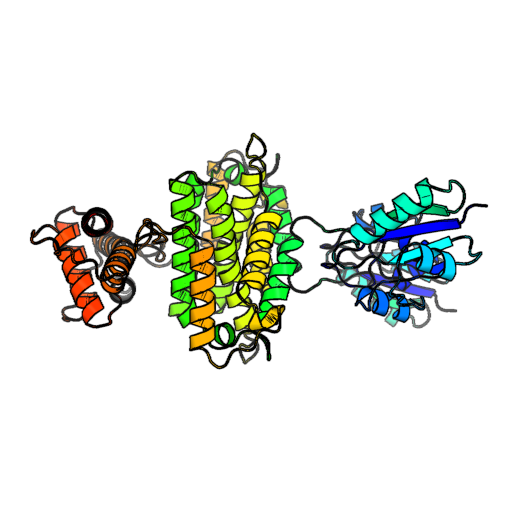922 1 69.31 315 ALA A CA 1
ATOM 2384 C C . ALA A 1 315 ? -25.875 22.281 30.688 1 69.31 315 ALA A C 1
ATOM 2386 O O . ALA A 1 315 ? -26.812 22.312 31.484 1 69.31 315 ALA A O 1
ATOM 2387 N N . GLY A 1 316 ? -25.812 23.016 29.719 1 60.5 316 GLY A N 1
ATOM 2388 C CA . GLY A 1 316 ? -26.906 23.922 29.406 1 60.5 316 GLY A CA 1
ATOM 2389 C C . GLY A 1 316 ? -28.125 23.203 28.859 1 60.5 316 GLY A C 1
ATOM 2390 O O . GLY A 1 316 ? -29.234 23.719 28.922 1 60.5 316 GLY A O 1
ATOM 2391 N N . ALA A 1 317 ? -28.031 22.109 28.094 1 54 317 ALA A N 1
ATOM 2392 C CA . ALA A 1 317 ? -29.188 21.344 27.625 1 54 317 ALA A CA 1
ATOM 2393 C C . ALA A 1 317 ? -29.922 20.688 28.797 1 54 317 ALA A C 1
ATOM 2395 O O . ALA A 1 317 ? -31.109 20.391 28.703 1 54 317 ALA A O 1
ATOM 2396 N N . ALA A 1 318 ? -29.359 20.391 29.875 1 49.41 318 ALA A N 1
ATOM 2397 C CA . ALA A 1 318 ? -30.047 19.797 31.016 1 49.41 318 ALA A CA 1
ATOM 2398 C C . ALA A 1 318 ? -30.875 20.828 31.766 1 49.41 318 ALA A C 1
ATOM 2400 O O . ALA A 1 318 ? -31.766 20.484 32.562 1 49.41 318 ALA A O 1
ATOM 2401 N N . GLU A 1 319 ? -30.594 22.031 31.688 1 42.72 319 GLU A N 1
ATOM 2402 C CA . GLU A 1 319 ? -31.516 22.953 32.344 1 42.72 319 GLU A CA 1
ATOM 2403 C C . GLU A 1 319 ? -32.625 23.359 31.375 1 42.72 319 GLU A C 1
ATOM 2405 O O . GLU A 1 319 ? -32.375 23.562 30.188 1 42.72 319 GLU A O 1
ATOM 2410 N N . MET B 1 1 ? 17.906 -31.297 -32.75 1 66.62 1 MET B N 1
ATOM 2411 C CA . MET B 1 1 ? 16.922 -30.266 -32.406 1 66.62 1 MET B CA 1
ATOM 2412 C C . MET B 1 1 ? 17.516 -29.25 -31.438 1 66.62 1 MET B C 1
ATOM 2414 O O . MET B 1 1 ? 18.281 -29.594 -30.547 1 66.62 1 MET B O 1
ATOM 2418 N N . SER B 1 2 ? 17.453 -28.047 -31.75 1 85.75 2 SER B N 1
ATOM 2419 C CA . SER B 1 2 ? 18.078 -26.969 -30.969 1 85.75 2 SER B CA 1
ATOM 2420 C C . SER B 1 2 ? 17.516 -26.891 -29.562 1 85.75 2 SER B C 1
ATOM 2422 O O . SER B 1 2 ? 16.328 -27.141 -29.359 1 85.75 2 SER B O 1
ATOM 2424 N N . THR B 1 3 ? 18.391 -26.891 -28.625 1 91.94 3 THR B N 1
ATOM 2425 C CA . THR B 1 3 ? 18.016 -26.766 -27.219 1 91.94 3 THR B CA 1
ATOM 2426 C C . THR B 1 3 ? 17.188 -25.5 -27 1 91.94 3 THR B C 1
ATOM 2428 O O . THR B 1 3 ? 17.484 -24.438 -27.562 1 91.94 3 THR B O 1
ATOM 2431 N N . ARG B 1 4 ? 16.078 -25.656 -26.391 1 95.38 4 ARG B N 1
ATOM 2432 C CA . ARG B 1 4 ? 15.273 -24.516 -25.969 1 95.38 4 ARG B CA 1
ATOM 2433 C C . ARG B 1 4 ? 15.688 -24.031 -24.578 1 95.38 4 ARG B C 1
ATOM 2435 O O . ARG B 1 4 ? 15.719 -24.828 -23.625 1 95.38 4 ARG B O 1
ATOM 2442 N N . ILE B 1 5 ? 16.094 -22.797 -24.484 1 96.31 5 ILE B N 1
ATOM 2443 C CA . ILE B 1 5 ? 16.422 -22.172 -23.203 1 96.31 5 ILE B CA 1
ATOM 2444 C C . ILE B 1 5 ? 15.32 -21.203 -22.797 1 96.31 5 ILE B C 1
ATOM 2446 O O . ILE B 1 5 ? 15.039 -20.234 -23.531 1 96.31 5 ILE B O 1
ATOM 2450 N N . VAL B 1 6 ? 14.703 -21.438 -21.641 1 97.62 6 VAL B N 1
ATOM 2451 C CA . VAL B 1 6 ? 13.625 -20.594 -21.172 1 97.62 6 VAL B CA 1
ATOM 2452 C C . VAL B 1 6 ? 14.125 -19.688 -20.047 1 97.62 6 VAL B C 1
ATOM 2454 O O . VAL B 1 6 ? 14.602 -20.172 -19.016 1 97.62 6 VAL B O 1
ATOM 2457 N N . LEU B 1 7 ? 14.141 -18.422 -20.281 1 97.06 7 LEU B N 1
ATOM 2458 C CA . LEU B 1 7 ? 14.328 -17.453 -19.219 1 97.06 7 LEU B CA 1
ATOM 2459 C C . LEU B 1 7 ? 13.031 -17.234 -18.453 1 97.06 7 LEU B C 1
ATOM 2461 O O . LEU B 1 7 ? 12.117 -16.562 -18.938 1 97.06 7 LEU B O 1
ATOM 2465 N N . LEU B 1 8 ? 12.961 -17.797 -17.281 1 98.06 8 LEU B N 1
ATOM 2466 C CA . LEU B 1 8 ? 11.75 -17.734 -16.469 1 98.06 8 LEU B CA 1
ATOM 2467 C C . LEU B 1 8 ? 11.789 -16.531 -15.523 1 98.06 8 LEU B C 1
ATOM 2469 O O . LEU B 1 8 ? 12.617 -16.484 -14.609 1 98.06 8 LEU B O 1
ATOM 2473 N N . VAL B 1 9 ? 10.867 -15.586 -15.758 1 97 9 VAL B N 1
ATOM 2474 C CA . VAL B 1 9 ? 10.789 -14.367 -14.953 1 97 9 VAL B CA 1
ATOM 2475 C C . VAL B 1 9 ? 9.586 -14.453 -14.008 1 97 9 VAL B C 1
ATOM 2477 O O . VAL B 1 9 ? 8.492 -14.844 -14.422 1 97 9 VAL B O 1
ATOM 2480 N N . THR B 1 10 ? 9.82 -14.164 -12.75 1 97.06 10 THR B N 1
ATOM 2481 C CA . THR B 1 10 ? 8.766 -14.188 -11.742 1 97.06 10 THR B CA 1
ATOM 2482 C C . THR B 1 10 ? 8.758 -12.883 -10.953 1 97.06 10 THR B C 1
ATOM 2484 O O . THR B 1 10 ? 9.766 -12.188 -10.867 1 97.06 10 THR B O 1
ATOM 2487 N N . SER B 1 11 ? 7.617 -12.555 -10.43 1 95.5 11 SER B N 1
ATOM 2488 C CA . SER B 1 11 ? 7.508 -11.367 -9.586 1 95.5 11 SER B CA 1
ATOM 2489 C C . SER B 1 11 ? 8.164 -11.594 -8.227 1 95.5 11 SER B C 1
ATOM 2491 O O . SER B 1 11 ? 7.867 -12.57 -7.543 1 95.5 11 SER B O 1
ATOM 2493 N N . PRO B 1 12 ? 9.023 -10.703 -7.848 1 93.88 12 PRO B N 1
ATOM 2494 C CA . PRO B 1 12 ? 9.617 -10.828 -6.512 1 93.88 12 PRO B CA 1
ATOM 2495 C C . PRO B 1 12 ? 8.672 -10.391 -5.402 1 93.88 12 PRO B C 1
ATOM 2497 O O . PRO B 1 12 ? 8.977 -10.562 -4.219 1 93.88 12 PRO B O 1
ATOM 2500 N N . ARG B 1 13 ? 7.496 -9.836 -5.773 1 95.38 13 ARG B N 1
ATOM 2501 C CA . ARG B 1 13 ? 6.566 -9.258 -4.805 1 95.38 13 ARG B CA 1
ATOM 2502 C C . ARG B 1 13 ? 5.469 -10.258 -4.441 1 95.38 13 ARG B C 1
ATOM 2504 O O . ARG B 1 13 ? 4.762 -10.07 -3.447 1 95.38 13 ARG B O 1
ATOM 2511 N N . LEU B 1 14 ? 5.305 -11.242 -5.27 1 96 14 LEU B N 1
ATOM 2512 C CA . LEU B 1 14 ? 4.328 -12.289 -5.004 1 96 14 LEU B CA 1
ATOM 2513 C C . LEU B 1 14 ? 4.969 -13.461 -4.27 1 96 14 LEU B C 1
ATOM 2515 O O . LEU B 1 14 ? 6.184 -13.648 -4.332 1 96 14 LEU B O 1
ATOM 2519 N N . PRO B 1 15 ? 4.156 -14.266 -3.535 1 96.12 15 PRO B N 1
ATOM 2520 C CA . PRO B 1 15 ? 4.727 -15.422 -2.836 1 96.12 15 PRO B CA 1
ATOM 2521 C C . PRO B 1 15 ? 5.438 -16.391 -3.781 1 96.12 15 PRO B C 1
ATOM 2523 O O . PRO B 1 15 ? 4.945 -16.656 -4.879 1 96.12 15 PRO B O 1
ATOM 2526 N N . ALA B 1 16 ? 6.609 -16.875 -3.297 1 96.88 16 ALA B N 1
ATOM 2527 C CA . ALA B 1 16 ? 7.34 -17.875 -4.059 1 96.88 16 ALA B CA 1
ATOM 2528 C C . ALA B 1 16 ? 6.527 -19.172 -4.191 1 96.88 16 ALA B C 1
ATOM 2530 O O . ALA B 1 16 ? 5.777 -19.531 -3.283 1 96.88 16 ALA B O 1
ATOM 2531 N N . GLY B 1 17 ? 6.605 -19.766 -5.336 1 97.62 17 GLY B N 1
ATOM 2532 C CA . GLY B 1 17 ? 5.914 -21.031 -5.551 1 97.62 17 GLY B CA 1
ATOM 2533 C C . GLY B 1 17 ? 4.59 -20.859 -6.266 1 97.62 17 GLY B C 1
ATOM 2534 O O . GLY B 1 17 ? 3.895 -21.844 -6.527 1 97.62 17 GLY B O 1
ATOM 2535 N N . LEU B 1 18 ? 4.195 -19.625 -6.484 1 98.31 18 LEU B N 1
ATOM 2536 C CA . LEU B 1 18 ? 3.006 -19.359 -7.285 1 98.31 18 LEU B CA 1
ATOM 2537 C C . LEU B 1 18 ? 3.377 -19.078 -8.734 1 98.31 18 LEU B C 1
ATOM 2539 O O . LEU B 1 18 ? 3.959 -18.031 -9.031 1 98.31 18 LEU B O 1
ATOM 2543 N N . LEU B 1 19 ? 3.057 -20.016 -9.641 1 98.62 19 LEU B N 1
ATOM 2544 C CA . LEU B 1 19 ? 3.393 -19.875 -11.055 1 98.62 19 LEU B CA 1
ATOM 2545 C C . LEU B 1 19 ? 2.199 -20.234 -11.938 1 98.62 19 LEU B C 1
ATOM 2547 O O . LEU B 1 19 ? 1.229 -20.828 -11.461 1 98.62 19 LEU B O 1
ATOM 2551 N N . THR B 1 20 ? 2.277 -19.859 -13.172 1 98.44 20 THR B N 1
ATOM 2552 C CA . THR B 1 20 ? 1.316 -20.297 -14.172 1 98.44 20 THR B CA 1
ATOM 2553 C C . THR B 1 20 ? 1.445 -21.797 -14.422 1 98.44 20 THR B C 1
ATOM 2555 O O . THR B 1 20 ? 2.455 -22.406 -14.07 1 98.44 20 THR B O 1
ATOM 2558 N N . ALA B 1 21 ? 0.447 -22.328 -15.078 1 98.19 21 ALA B N 1
ATOM 2559 C CA . ALA B 1 21 ? 0.475 -23.734 -15.445 1 98.19 21 ALA B CA 1
ATOM 2560 C C . ALA B 1 21 ? 1.649 -24.047 -16.375 1 98.19 21 ALA B C 1
ATOM 2562 O O . ALA B 1 21 ? 2.389 -25 -16.156 1 98.19 21 ALA B O 1
ATOM 2563 N N . GLU B 1 22 ? 1.839 -23.188 -17.297 1 97.75 22 GLU B N 1
ATOM 2564 C CA . GLU B 1 22 ? 2.898 -23.359 -18.281 1 97.75 22 GLU B CA 1
ATOM 2565 C C . GLU B 1 22 ? 4.277 -23.312 -17.625 1 97.75 22 GLU B C 1
ATOM 2567 O O . GLU B 1 22 ? 5.168 -24.078 -17.984 1 97.75 22 GLU B O 1
ATOM 2572 N N . ALA B 1 23 ? 4.422 -22.438 -16.688 1 98.62 23 ALA B N 1
ATOM 2573 C CA . ALA B 1 23 ? 5.703 -22.312 -15.992 1 98.62 23 ALA B CA 1
ATOM 2574 C C . ALA B 1 23 ? 6.016 -23.562 -15.18 1 98.62 23 ALA B C 1
ATOM 2576 O O . ALA B 1 23 ? 7.141 -24.062 -15.203 1 98.62 23 ALA B O 1
ATOM 2577 N N . TRP B 1 24 ? 5.031 -24.062 -14.484 1 98.56 24 TRP B N 1
ATOM 2578 C CA . TRP B 1 24 ? 5.238 -25.281 -13.727 1 98.56 24 TRP B CA 1
ATOM 2579 C C . TRP B 1 24 ? 5.594 -26.438 -14.641 1 98.56 24 TRP B C 1
ATOM 2581 O O . TRP B 1 24 ? 6.496 -27.234 -14.344 1 98.56 24 TRP B O 1
ATOM 2591 N N . ASP B 1 25 ? 4.906 -26.562 -15.75 1 98.12 25 ASP B N 1
ATOM 2592 C CA . ASP B 1 25 ? 5.199 -27.625 -16.719 1 98.12 25 ASP B CA 1
ATOM 2593 C C . ASP B 1 25 ? 6.629 -27.516 -17.234 1 98.12 25 ASP B C 1
ATOM 2595 O O . ASP B 1 25 ? 7.332 -28.516 -17.359 1 98.12 25 ASP B O 1
ATOM 2599 N N . THR B 1 26 ? 7.031 -26.328 -17.406 1 98.25 26 THR B N 1
ATOM 2600 C CA . THR B 1 26 ? 8.336 -26.062 -18 1 98.25 26 THR B CA 1
ATOM 2601 C C . THR B 1 26 ? 9.453 -26.422 -17.031 1 98.25 26 THR B C 1
ATOM 2603 O O . THR B 1 26 ? 10.398 -27.125 -17.391 1 98.25 26 THR B O 1
ATOM 2606 N N . VAL B 1 27 ? 9.289 -26.047 -15.789 1 98.44 27 VAL B N 1
ATOM 2607 C CA . VAL B 1 27 ? 10.359 -26.266 -14.82 1 98.44 27 VAL B CA 1
ATOM 2608 C C . VAL B 1 27 ? 10.445 -27.75 -14.484 1 98.44 27 VAL B C 1
ATOM 2610 O O . VAL B 1 27 ? 11.469 -28.234 -14 1 98.44 27 VAL B O 1
ATOM 2613 N N . ARG B 1 28 ? 9.43 -28.5 -14.789 1 97.81 28 ARG B N 1
ATOM 2614 C CA . ARG B 1 28 ? 9.414 -29.938 -14.516 1 97.81 28 ARG B CA 1
ATOM 2615 C C . ARG B 1 28 ? 9.961 -30.719 -15.695 1 97.81 28 ARG B C 1
ATOM 2617 O O . ARG B 1 28 ? 10.195 -31.922 -15.594 1 97.81 28 ARG B O 1
ATOM 2624 N N . SER B 1 29 ? 10.188 -30.078 -16.859 1 96.94 29 SER B N 1
ATOM 2625 C CA . SER B 1 29 ? 10.492 -30.766 -18.094 1 96.94 29 SER B CA 1
ATOM 2626 C C . SER B 1 29 ? 11.992 -30.719 -18.391 1 96.94 29 SER B C 1
ATOM 2628 O O . SER B 1 29 ? 12.453 -31.328 -19.375 1 96.94 29 SER B O 1
ATOM 2630 N N . GLY B 1 30 ? 12.773 -29.922 -17.641 1 95.69 30 GLY B N 1
ATOM 2631 C CA . GLY B 1 30 ? 14.203 -29.812 -17.859 1 95.69 30 GLY B CA 1
ATOM 2632 C C . GLY B 1 30 ? 14.953 -29.281 -16.656 1 95.69 30 GLY B C 1
ATOM 2633 O O . GLY B 1 30 ? 14.344 -28.938 -15.633 1 95.69 30 GLY B O 1
ATOM 2634 N N . PRO B 1 31 ? 16.219 -29.344 -16.75 1 97.12 31 PRO B N 1
ATOM 2635 C CA . PRO B 1 31 ? 17 -28.812 -15.633 1 97.12 31 PRO B CA 1
ATOM 2636 C C . PRO B 1 31 ? 16.766 -27.312 -15.422 1 97.12 31 PRO B C 1
ATOM 2638 O O . PRO B 1 31 ? 16.578 -26.562 -16.391 1 97.12 31 PRO B O 1
ATOM 2641 N N . VAL B 1 32 ? 16.75 -26.922 -14.203 1 98.31 32 VAL B N 1
ATOM 2642 C CA . VAL B 1 32 ? 16.547 -25.516 -13.82 1 98.31 32 VAL B CA 1
ATOM 2643 C C . VAL B 1 32 ? 17.828 -24.969 -13.195 1 98.31 32 VAL B C 1
ATOM 2645 O O . VAL B 1 32 ? 18.359 -25.562 -12.258 1 98.31 32 VAL B O 1
ATOM 2648 N N . PHE B 1 33 ? 18.297 -23.844 -13.734 1 97.69 33 PHE B N 1
ATOM 2649 C CA . PHE B 1 33 ? 19.484 -23.172 -13.234 1 97.69 33 PHE B CA 1
ATOM 2650 C C . PHE B 1 33 ? 19.141 -21.781 -12.727 1 97.69 33 PHE B C 1
ATOM 2652 O O . PHE B 1 33 ? 18.156 -21.172 -13.164 1 97.69 33 PHE B O 1
ATOM 2659 N N . ALA B 1 34 ? 19.906 -21.234 -11.781 1 97 34 ALA B N 1
ATOM 2660 C CA . ALA B 1 34 ? 19.781 -19.875 -11.266 1 97 34 ALA B CA 1
ATOM 2661 C C . ALA B 1 34 ? 21.141 -19.297 -10.914 1 97 34 ALA B C 1
ATOM 2663 O O . ALA B 1 34 ? 22.094 -20.031 -10.68 1 97 34 ALA B O 1
ATOM 2664 N N . ALA B 1 35 ? 21.188 -18 -10.906 1 94.62 35 ALA B N 1
ATOM 2665 C CA . ALA B 1 35 ? 22.453 -17.328 -10.602 1 94.62 35 ALA B CA 1
ATOM 2666 C C . ALA B 1 35 ? 22.75 -17.375 -9.109 1 94.62 35 ALA B C 1
ATOM 2668 O O . ALA B 1 35 ? 23.906 -17.359 -8.703 1 94.62 35 ALA B O 1
ATOM 2669 N N . ALA B 1 36 ? 21.719 -17.391 -8.32 1 94.75 36 ALA B N 1
ATOM 2670 C CA . ALA B 1 36 ? 21.859 -17.359 -6.867 1 94.75 36 ALA B CA 1
ATOM 2671 C C . ALA B 1 36 ? 20.656 -18.031 -6.191 1 94.75 36 ALA B C 1
ATOM 2673 O O . ALA B 1 36 ? 19.641 -18.281 -6.836 1 94.75 36 ALA B O 1
ATOM 2674 N N . GLU B 1 37 ? 20.891 -18.359 -4.969 1 95.5 37 GLU B N 1
ATOM 2675 C CA . GLU B 1 37 ? 19.766 -18.844 -4.18 1 95.5 37 GLU B CA 1
ATOM 2676 C C . GLU B 1 37 ? 18.672 -17.781 -4.051 1 95.5 37 GLU B C 1
ATOM 2678 O O . GLU B 1 37 ? 18.969 -16.594 -4.07 1 95.5 37 GLU B O 1
ATOM 2683 N N . SER B 1 38 ? 17.469 -18.172 -4.059 1 95.19 38 SER B N 1
ATOM 2684 C CA . SER B 1 38 ? 16.312 -17.297 -3.912 1 95.19 38 SER B CA 1
ATOM 2685 C C . SER B 1 38 ? 15.125 -18.031 -3.283 1 95.19 38 SER B C 1
ATOM 2687 O O . SER B 1 38 ? 15.133 -19.266 -3.186 1 95.19 38 SER B O 1
ATOM 2689 N N . GLU B 1 39 ? 14.18 -17.281 -2.812 1 95.25 39 GLU B N 1
ATOM 2690 C CA . GLU B 1 39 ? 12.961 -17.891 -2.279 1 95.25 39 GLU B CA 1
ATOM 2691 C C . GLU B 1 39 ? 12.25 -18.719 -3.342 1 95.25 39 GLU B C 1
ATOM 2693 O O . GLU B 1 39 ? 11.656 -19.75 -3.033 1 95.25 39 GLU B O 1
ATOM 2698 N N . GLN B 1 40 ? 12.359 -18.25 -4.539 1 97.12 40 GLN B N 1
ATOM 2699 C CA . GLN B 1 40 ? 11.711 -18.969 -5.625 1 97.12 40 GLN B CA 1
ATOM 2700 C C . GLN B 1 40 ? 12.414 -20.297 -5.891 1 97.12 40 GLN B C 1
ATOM 2702 O O . GLN B 1 40 ? 11.758 -21.312 -6.137 1 97.12 40 GLN B O 1
ATOM 2707 N N . ALA B 1 41 ? 13.727 -20.266 -5.871 1 97.81 41 ALA B N 1
ATOM 2708 C CA . ALA B 1 41 ? 14.477 -21.516 -6.031 1 97.81 41 ALA B CA 1
ATOM 2709 C C . ALA B 1 41 ? 14.117 -22.516 -4.938 1 97.81 41 ALA B C 1
ATOM 2711 O O . ALA B 1 41 ? 13.898 -23.688 -5.219 1 97.81 41 ALA B O 1
ATOM 2712 N N . ALA B 1 42 ? 14.008 -21.984 -3.73 1 97.81 42 ALA B N 1
ATOM 2713 C CA . ALA B 1 42 ? 13.648 -22.828 -2.596 1 97.81 42 ALA B CA 1
ATOM 2714 C C . ALA B 1 42 ? 12.242 -23.406 -2.762 1 97.81 42 ALA B C 1
ATOM 2716 O O . ALA B 1 42 ? 12 -24.578 -2.457 1 97.81 42 ALA B O 1
ATOM 2717 N N . ALA B 1 43 ? 11.32 -22.578 -3.223 1 98 43 ALA B N 1
ATOM 2718 C CA . ALA B 1 43 ? 9.945 -23 -3.426 1 98 43 ALA B CA 1
ATOM 2719 C C . ALA B 1 43 ? 9.859 -24.094 -4.5 1 98 43 ALA B C 1
ATOM 2721 O O . ALA B 1 43 ? 9.086 -25.047 -4.367 1 98 43 ALA B O 1
ATOM 2722 N N . LEU B 1 44 ? 10.641 -23.953 -5.562 1 98.44 44 LEU B N 1
ATOM 2723 C CA . LEU B 1 44 ? 10.672 -24.969 -6.605 1 98.44 44 LEU B CA 1
ATOM 2724 C C . LEU B 1 44 ? 11.188 -26.297 -6.051 1 98.44 44 LEU B C 1
ATOM 2726 O O . LEU B 1 44 ? 10.594 -27.344 -6.305 1 98.44 44 LEU B O 1
ATOM 2730 N N . ARG B 1 45 ? 12.242 -26.219 -5.254 1 98.31 45 ARG B N 1
ATOM 2731 C CA . ARG B 1 45 ? 12.797 -27.438 -4.66 1 98.31 45 ARG B CA 1
ATOM 2732 C C . ARG B 1 45 ? 11.781 -28.109 -3.742 1 98.31 45 ARG B C 1
ATOM 2734 O O . ARG B 1 45 ? 11.656 -29.344 -3.744 1 98.31 45 ARG B O 1
ATOM 2741 N N . ALA B 1 46 ? 11.102 -27.281 -3.006 1 97.69 46 ALA B N 1
ATOM 2742 C CA . ALA B 1 46 ? 10.078 -27.797 -2.098 1 97.69 46 ALA B CA 1
ATOM 2743 C C . ALA B 1 46 ? 8.977 -28.516 -2.869 1 97.69 46 ALA B C 1
ATOM 2745 O O . ALA B 1 46 ? 8.352 -29.453 -2.355 1 97.69 46 ALA B O 1
ATOM 2746 N N . ALA B 1 47 ? 8.805 -28.109 -4.098 1 97.62 47 ALA B N 1
ATOM 2747 C CA . ALA B 1 47 ? 7.77 -28.719 -4.934 1 97.62 47 ALA B CA 1
ATOM 2748 C C . ALA B 1 47 ? 8.336 -29.859 -5.766 1 97.62 47 ALA B C 1
ATOM 2750 O O . ALA B 1 47 ? 7.668 -30.375 -6.668 1 97.62 47 ALA B O 1
ATOM 2751 N N . GLY B 1 48 ? 9.625 -30.188 -5.562 1 97.62 48 GLY B N 1
ATOM 2752 C CA . GLY B 1 48 ? 10.227 -31.359 -6.191 1 97.62 48 GLY B CA 1
ATOM 2753 C C . GLY B 1 48 ? 11.008 -31.016 -7.449 1 97.62 48 GLY B C 1
ATOM 2754 O O . GLY B 1 48 ? 11.359 -31.906 -8.219 1 97.62 48 GLY B O 1
ATOM 2755 N N . VAL B 1 49 ? 11.203 -29.734 -7.68 1 98.38 49 VAL B N 1
ATOM 2756 C CA . VAL B 1 49 ? 11.961 -29.312 -8.852 1 98.38 49 VAL B CA 1
ATOM 2757 C C . VAL B 1 49 ? 13.375 -28.922 -8.438 1 98.38 49 VAL B C 1
ATOM 2759 O O . VAL B 1 49 ? 13.586 -27.891 -7.805 1 98.38 49 VAL B O 1
ATOM 2762 N N . PRO B 1 50 ? 14.32 -29.703 -8.773 1 97.81 50 PRO B N 1
ATOM 2763 C CA . PRO B 1 50 ? 15.688 -29.312 -8.422 1 97.81 50 PRO B CA 1
ATOM 2764 C C . PRO B 1 50 ? 16.141 -28.031 -9.109 1 97.81 50 PRO B C 1
ATOM 2766 O O . PRO B 1 50 ? 15.781 -27.797 -10.266 1 97.81 50 PRO B O 1
ATOM 2769 N N . VAL B 1 51 ? 16.812 -27.219 -8.398 1 98.25 51 VAL B N 1
ATOM 2770 C CA . VAL B 1 51 ? 17.391 -25.984 -8.922 1 98.25 51 VAL B CA 1
ATOM 2771 C C . VAL B 1 51 ? 18.891 -25.938 -8.641 1 98.25 51 VAL B C 1
ATOM 2773 O O . VAL B 1 51 ? 19.312 -26.094 -7.492 1 98.25 51 VAL B O 1
ATOM 2776 N N . THR B 1 52 ? 19.641 -25.797 -9.656 1 97.75 52 THR B N 1
ATOM 2777 C CA . THR B 1 52 ? 21.094 -25.719 -9.516 1 97.75 52 THR B CA 1
ATOM 2778 C C . THR B 1 52 ? 21.578 -24.281 -9.633 1 97.75 52 THR B C 1
ATOM 2780 O O . THR B 1 52 ? 21.312 -23.609 -10.625 1 97.75 52 THR B O 1
ATOM 2783 N N . VAL B 1 53 ? 22.25 -23.812 -8.664 1 96.94 53 VAL B N 1
ATOM 2784 C CA . VAL B 1 53 ? 22.844 -22.484 -8.703 1 96.94 53 VAL B CA 1
ATOM 2785 C C . VAL B 1 53 ? 24.156 -22.531 -9.484 1 96.94 53 VAL B C 1
ATOM 2787 O O . VAL B 1 53 ? 25.047 -23.344 -9.172 1 96.94 53 VAL B O 1
ATOM 2790 N N . LEU B 1 54 ? 24.234 -21.812 -10.484 1 93.31 54 LEU B N 1
ATOM 2791 C CA . LEU B 1 54 ? 25.359 -21.812 -11.398 1 93.31 54 LEU B CA 1
ATOM 2792 C C . LEU B 1 54 ? 25.906 -20.391 -11.586 1 93.31 54 LEU B C 1
ATOM 2794 O O . LEU B 1 54 ? 25.25 -19.562 -12.219 1 93.31 54 LEU B O 1
ATOM 2798 N N . ASP B 1 55 ? 26.953 -20.062 -10.898 1 88.12 55 ASP B N 1
ATOM 2799 C CA . ASP B 1 55 ? 27.625 -18.781 -11.141 1 88.12 55 ASP B CA 1
ATOM 2800 C C . ASP B 1 55 ? 28.5 -18.844 -12.398 1 88.12 55 ASP B C 1
ATOM 2802 O O . ASP B 1 55 ? 29.656 -19.281 -12.344 1 88.12 55 ASP B O 1
ATOM 2806 N N . THR B 1 56 ? 27.938 -18.531 -13.523 1 89.38 56 THR B N 1
ATOM 2807 C CA . THR B 1 56 ? 28.625 -18.719 -14.797 1 89.38 56 THR B CA 1
ATOM 2808 C C . THR B 1 56 ? 28.156 -17.688 -15.82 1 89.38 56 THR B C 1
ATOM 2810 O O . THR B 1 56 ? 27.234 -16.922 -15.555 1 89.38 56 THR B O 1
ATOM 2813 N N . ASP B 1 57 ? 28.875 -17.609 -16.859 1 90.75 57 ASP B N 1
ATOM 2814 C CA . ASP B 1 57 ? 28.438 -16.797 -18 1 90.75 57 ASP B CA 1
ATOM 2815 C C . ASP B 1 57 ? 27.641 -17.641 -18.984 1 90.75 57 ASP B C 1
ATOM 2817 O O . ASP B 1 57 ? 27.25 -18.766 -18.672 1 90.75 57 ASP B O 1
ATOM 2821 N N . ALA B 1 58 ? 27.375 -17.078 -20.172 1 90.94 58 ALA B N 1
ATOM 2822 C CA . ALA B 1 58 ? 26.531 -17.719 -21.172 1 90.94 58 ALA B CA 1
ATOM 2823 C C . ALA B 1 58 ? 27.109 -19.062 -21.609 1 90.94 58 ALA B C 1
ATOM 2825 O O . ALA B 1 58 ? 26.375 -20.047 -21.734 1 90.94 58 ALA B O 1
ATOM 2826 N N . GLN B 1 59 ? 28.422 -19.078 -21.844 1 90.88 59 GLN B N 1
ATOM 2827 C CA . GLN B 1 59 ? 29.062 -20.312 -22.281 1 90.88 59 GLN B CA 1
ATOM 2828 C C . GLN B 1 59 ? 29 -21.375 -21.188 1 90.88 59 GLN B C 1
ATOM 2830 O O . GLN B 1 59 ? 28.766 -22.562 -21.484 1 90.88 59 GLN B O 1
ATOM 2835 N N . GLY B 1 60 ? 29.172 -20.906 -19.969 1 93.62 60 GLY B N 1
ATOM 2836 C CA . GLY B 1 60 ? 29.062 -21.828 -18.859 1 93.62 60 GLY B CA 1
ATOM 2837 C C . GLY B 1 60 ? 27.703 -22.469 -18.734 1 93.62 60 GLY B C 1
ATOM 2838 O O . GLY B 1 60 ? 27.594 -23.672 -18.422 1 93.62 60 GLY B O 1
ATOM 2839 N N . LEU B 1 61 ? 26.641 -21.719 -18.953 1 94.62 61 LEU B N 1
ATOM 2840 C CA . LEU B 1 61 ? 25.297 -22.266 -18.938 1 94.62 61 LEU B CA 1
ATOM 2841 C C . LEU B 1 61 ? 25.125 -23.297 -20.047 1 94.62 61 LEU B C 1
ATOM 2843 O O . LEU B 1 61 ? 24.578 -24.391 -19.812 1 94.62 61 LEU B O 1
ATOM 2847 N N . LEU B 1 62 ? 25.609 -22.984 -21.234 1 93.31 62 LEU B N 1
ATOM 2848 C CA . LEU B 1 62 ? 25.484 -23.875 -22.375 1 93.31 62 LEU B CA 1
ATOM 2849 C C . LEU B 1 62 ? 26.203 -25.203 -22.109 1 93.31 62 LEU B C 1
ATOM 2851 O O . LEU B 1 62 ? 25.688 -26.266 -22.469 1 93.31 62 LEU B O 1
ATOM 2855 N N . ASP B 1 63 ? 27.312 -25.078 -21.453 1 93.81 63 ASP B N 1
ATOM 2856 C CA . ASP B 1 63 ? 28.062 -26.266 -21.094 1 93.81 63 ASP B CA 1
ATOM 2857 C C . ASP B 1 63 ? 27.297 -27.125 -20.078 1 93.81 63 ASP B C 1
ATOM 2859 O O . ASP B 1 63 ? 27.281 -28.359 -20.188 1 93.81 63 ASP B O 1
ATOM 2863 N N . ALA B 1 64 ? 26.641 -26.453 -19.172 1 94.94 64 ALA B N 1
ATOM 2864 C CA . ALA B 1 64 ? 25.922 -27.141 -18.125 1 94.94 64 ALA B CA 1
ATOM 2865 C C . ALA B 1 64 ? 24.672 -27.828 -18.672 1 94.94 64 ALA B C 1
ATOM 2867 O O . ALA B 1 64 ? 24.266 -28.891 -18.188 1 94.94 64 ALA B O 1
ATOM 2868 N N . ILE B 1 65 ? 24 -27.219 -19.609 1 93.75 65 ILE B N 1
ATOM 2869 C CA . ILE B 1 65 ? 22.781 -27.75 -20.219 1 93.75 65 ILE B CA 1
ATOM 2870 C C . ILE B 1 65 ? 23.094 -29.062 -20.953 1 93.75 65 ILE B C 1
ATOM 2872 O O . ILE B 1 65 ? 22.281 -29.984 -20.922 1 93.75 65 ILE B O 1
ATOM 2876 N N . GLY B 1 66 ? 24.266 -29.047 -21.594 1 87.56 66 GLY B N 1
ATOM 2877 C CA . GLY B 1 66 ? 24.656 -30.234 -22.328 1 87.56 66 GLY B CA 1
ATOM 2878 C C . GLY B 1 66 ? 23.75 -30.547 -23.5 1 87.56 66 GLY B C 1
ATOM 2879 O O . GLY B 1 66 ? 23.484 -29.688 -24.344 1 87.56 66 GLY B O 1
ATOM 2880 N N . GLY B 1 67 ? 23.125 -31.75 -23.5 1 87.44 67 GLY B N 1
ATOM 2881 C CA . GLY B 1 67 ? 22.312 -32.188 -24.625 1 87.44 67 GLY B CA 1
ATOM 2882 C C . GLY B 1 67 ? 20.828 -32.188 -24.328 1 87.44 67 GLY B C 1
ATOM 2883 O O . GLY B 1 67 ? 20.031 -32.75 -25.078 1 87.44 67 GLY B O 1
ATOM 2884 N N . ALA B 1 68 ? 20.516 -31.5 -23.203 1 92.69 68 ALA B N 1
ATOM 2885 C CA . ALA B 1 68 ? 19.109 -31.469 -22.828 1 92.69 68 ALA B CA 1
ATOM 2886 C C . ALA B 1 68 ? 18.281 -30.672 -23.859 1 92.69 68 ALA B C 1
ATOM 2888 O O . ALA B 1 68 ? 18.734 -29.641 -24.344 1 92.69 68 ALA B O 1
ATOM 2889 N N . PRO B 1 69 ? 17.172 -31.203 -24.188 1 95.06 69 PRO B N 1
ATOM 2890 C CA . PRO B 1 69 ? 16.344 -30.5 -25.172 1 95.06 69 PRO B CA 1
ATOM 2891 C C . PRO B 1 69 ? 15.742 -29.203 -24.625 1 95.06 69 PRO B C 1
ATOM 2893 O O . PRO B 1 69 ? 15.352 -28.328 -25.406 1 95.06 69 PRO B O 1
ATOM 2896 N N . LEU B 1 70 ? 15.625 -29.109 -23.328 1 96.88 70 LEU B N 1
ATOM 2897 C CA . LEU B 1 70 ? 15.07 -27.953 -22.641 1 96.88 70 LEU B CA 1
ATOM 2898 C C . LEU B 1 70 ? 15.859 -27.641 -21.375 1 96.88 70 LEU B C 1
ATOM 2900 O O . LEU B 1 70 ? 16.25 -28.562 -20.641 1 96.88 70 LEU B O 1
ATOM 2904 N N . ALA B 1 71 ? 16.094 -26.344 -21.156 1 97.31 71 ALA B N 1
ATOM 2905 C CA . ALA B 1 71 ? 16.672 -25.859 -19.891 1 97.31 71 ALA B CA 1
ATOM 2906 C C . ALA B 1 71 ? 16.016 -24.547 -19.453 1 97.31 71 ALA B C 1
ATOM 2908 O O . ALA B 1 71 ? 15.578 -23.75 -20.297 1 97.31 71 ALA B O 1
ATOM 2909 N N . VAL B 1 72 ? 15.922 -24.391 -18.156 1 98.06 72 VAL B N 1
ATOM 2910 C CA . VAL B 1 72 ? 15.281 -23.188 -17.625 1 98.06 72 VAL B CA 1
ATOM 2911 C C . VAL B 1 72 ? 16.297 -22.375 -16.828 1 98.06 72 VAL B C 1
ATOM 2913 O O . VAL B 1 72 ? 17.062 -22.938 -16.016 1 98.06 72 VAL B O 1
ATOM 2916 N N . TRP B 1 73 ? 16.406 -21.125 -17.125 1 97.12 73 TRP B N 1
ATOM 2917 C CA . TRP B 1 73 ? 17.109 -20.156 -16.281 1 97.12 73 TRP B CA 1
ATOM 2918 C C . TRP B 1 73 ? 16.125 -19.359 -15.422 1 97.12 73 TRP B C 1
ATOM 2920 O O . TRP B 1 73 ? 15.391 -18.516 -15.945 1 97.12 73 TRP B O 1
ATOM 2930 N N . LEU B 1 74 ? 16.109 -19.641 -14.156 1 97.94 74 LEU B N 1
ATOM 2931 C CA . LEU B 1 74 ? 15.289 -18.906 -13.203 1 97.94 74 LEU B CA 1
ATOM 2932 C C . LEU B 1 74 ? 15.891 -17.531 -12.922 1 97.94 74 LEU B C 1
ATOM 2934 O O . LEU B 1 74 ? 16.891 -17.422 -12.211 1 97.94 74 LEU B O 1
ATOM 2938 N N . ALA B 1 75 ? 15.25 -16.547 -13.422 1 95.38 75 ALA B N 1
ATOM 2939 C CA . ALA B 1 75 ? 15.773 -15.195 -13.297 1 95.38 75 ALA B CA 1
ATOM 2940 C C . ALA B 1 75 ? 15.695 -14.711 -11.852 1 95.38 75 ALA B C 1
ATOM 2942 O O . ALA B 1 75 ? 14.766 -15.055 -11.125 1 95.38 75 ALA B O 1
ATOM 2943 N N . GLY B 1 76 ? 16.625 -13.883 -11.492 1 91.94 76 GLY B N 1
ATOM 2944 C CA . GLY B 1 76 ? 16.594 -13.219 -10.195 1 91.94 76 GLY B CA 1
ATOM 2945 C C . GLY B 1 76 ? 15.531 -12.133 -10.117 1 91.94 76 GLY B C 1
ATOM 2946 O O . GLY B 1 76 ? 14.789 -11.906 -11.07 1 91.94 76 GLY B O 1
ATOM 2947 N N . PRO B 1 77 ? 15.508 -11.508 -8.945 1 84.56 77 PRO B N 1
ATOM 2948 C CA . PRO B 1 77 ? 14.445 -10.531 -8.703 1 84.56 77 PRO B CA 1
ATOM 2949 C C . PRO B 1 77 ? 14.508 -9.336 -9.656 1 84.56 77 PRO B C 1
ATOM 2951 O O . PRO B 1 77 ? 13.5 -8.656 -9.875 1 84.56 77 PRO B O 1
ATOM 2954 N N . HIS B 1 78 ? 15.602 -9.117 -10.258 1 83.56 78 HIS B N 1
ATOM 2955 C CA . HIS B 1 78 ? 15.734 -7.977 -11.148 1 83.56 78 HIS B CA 1
ATOM 2956 C C . HIS B 1 78 ? 15.719 -8.414 -12.609 1 83.56 78 HIS B C 1
ATOM 2958 O O . HIS B 1 78 ? 16.031 -7.621 -13.5 1 83.56 78 HIS B O 1
ATOM 2964 N N . GLY B 1 79 ? 15.406 -9.75 -12.898 1 84.31 79 GLY B N 1
ATOM 2965 C CA . GLY B 1 79 ? 15.188 -10.25 -14.242 1 84.31 79 GLY B CA 1
ATOM 2966 C C . GLY B 1 79 ? 16.453 -10.781 -14.898 1 84.31 79 GLY B C 1
ATOM 2967 O O . GLY B 1 79 ? 16.375 -11.516 -15.883 1 84.31 79 GLY B O 1
ATOM 2968 N N . ASP B 1 80 ? 17.703 -10.461 -14.398 1 89.19 80 ASP B N 1
ATOM 2969 C CA . ASP B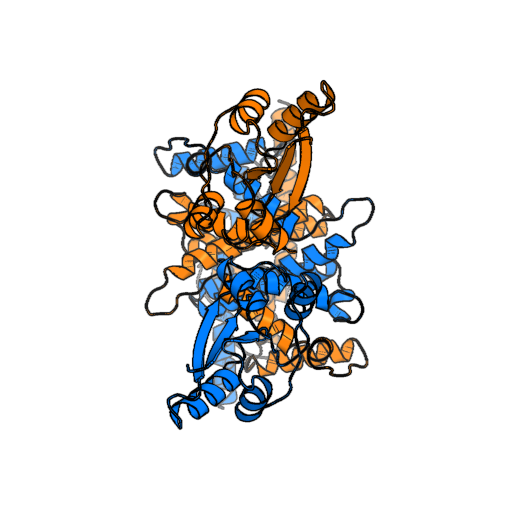 1 80 ? 19 -10.898 -14.922 1 89.19 80 ASP B CA 1
ATOM 2970 C C . ASP B 1 80 ? 19.188 -10.453 -16.375 1 89.19 80 ASP B C 1
ATOM 2972 O O . ASP B 1 80 ? 19.578 -11.25 -17.219 1 89.19 80 ASP B O 1
ATOM 2976 N N . GLN B 1 81 ? 18.828 -9.219 -16.672 1 87.56 81 GLN B N 1
ATOM 2977 C CA . GLN B 1 81 ? 18.844 -8.688 -18.031 1 87.56 81 GLN B CA 1
ATOM 2978 C C . GLN B 1 81 ? 20.234 -8.734 -18.641 1 87.56 81 GLN B C 1
ATOM 2980 O O . GLN B 1 81 ? 20.406 -9.133 -19.797 1 87.56 81 GLN B O 1
ATOM 2985 N N . PRO B 1 82 ? 21.25 -8.383 -17.859 1 89.31 82 PRO B N 1
ATOM 2986 C CA . PRO B 1 82 ? 22.594 -8.469 -18.438 1 89.31 82 PRO B CA 1
ATOM 2987 C C . PRO B 1 82 ? 22.953 -9.891 -18.875 1 89.31 82 PRO B C 1
ATOM 2989 O O . PRO B 1 82 ? 23.516 -10.078 -19.953 1 89.31 82 PRO B O 1
ATOM 2992 N N . PHE B 1 83 ? 22.625 -10.836 -18.109 1 91.25 83 PHE B N 1
ATOM 2993 C CA . PHE B 1 83 ? 22.906 -12.227 -18.438 1 91.25 83 PHE B CA 1
ATOM 2994 C C . PHE B 1 83 ? 22.141 -12.656 -19.672 1 91.25 83 PHE B C 1
ATOM 2996 O O . PHE B 1 83 ? 22.688 -13.297 -20.578 1 91.25 83 PHE B O 1
ATOM 3003 N N . ALA B 1 84 ? 20.875 -12.266 -19.703 1 91.44 84 ALA B N 1
ATOM 3004 C CA . ALA B 1 84 ? 20.031 -12.586 -20.844 1 91.44 84 ALA B CA 1
ATOM 3005 C C . ALA B 1 84 ? 20.594 -11.992 -22.125 1 91.44 84 ALA B C 1
ATOM 3007 O O . ALA B 1 84 ? 20.562 -12.641 -23.172 1 91.44 84 ALA B O 1
ATOM 3008 N N . ARG B 1 85 ? 21.062 -10.82 -22 1 91.75 85 ARG B N 1
ATOM 3009 C CA . ARG B 1 85 ? 21.656 -10.156 -23.156 1 91.75 85 ARG B CA 1
ATOM 3010 C C . ARG B 1 85 ? 22.906 -10.883 -23.609 1 91.75 85 ARG B C 1
ATOM 3012 O O . ARG B 1 85 ? 23.109 -11.094 -24.812 1 91.75 85 ARG B O 1
ATOM 3019 N N . GLN B 1 86 ? 23.75 -11.203 -22.703 1 92.94 86 GLN B N 1
ATOM 3020 C CA . GLN B 1 86 ? 24.969 -11.945 -23.016 1 92.94 86 GLN B CA 1
ATOM 3021 C C . GLN B 1 86 ? 24.656 -13.266 -23.703 1 92.94 86 GLN B C 1
ATOM 3023 O O . GLN B 1 86 ? 25.281 -13.609 -24.719 1 92.94 86 GLN B O 1
ATOM 3028 N N . LEU B 1 87 ? 23.719 -13.969 -23.188 1 93.12 87 LEU B N 1
ATOM 3029 C CA . LEU B 1 87 ? 23.297 -15.242 -23.766 1 93.12 87 LEU B CA 1
ATOM 3030 C C . LEU B 1 87 ? 22.734 -15.055 -25.156 1 93.12 87 LEU B C 1
ATOM 3032 O O . LEU B 1 87 ? 23.062 -15.812 -26.078 1 93.12 87 LEU B O 1
ATOM 3036 N N . GLY B 1 88 ? 21.906 -14.039 -25.25 1 92.38 88 GLY B N 1
ATOM 3037 C CA . GLY B 1 88 ? 21.344 -13.727 -26.562 1 92.38 88 GLY B CA 1
ATOM 3038 C C . GLY B 1 88 ? 22.406 -13.461 -27.609 1 92.38 88 GLY B C 1
ATOM 3039 O O . GLY B 1 88 ? 22.312 -13.961 -28.734 1 92.38 88 GLY B O 1
ATOM 3040 N N . LEU B 1 89 ? 23.359 -12.68 -27.234 1 92.31 89 LEU B N 1
ATOM 3041 C CA . LEU B 1 89 ? 24.453 -12.352 -28.141 1 92.31 89 LEU B CA 1
ATOM 3042 C C . LEU B 1 89 ? 25.25 -13.602 -28.516 1 92.31 89 LEU B C 1
ATOM 3044 O O . LEU B 1 89 ? 25.625 -13.773 -29.672 1 92.31 89 LEU B O 1
ATOM 3048 N N . ARG B 1 90 ? 25.5 -14.445 -27.547 1 92.31 90 ARG B N 1
ATOM 3049 C CA . ARG B 1 90 ? 26.219 -15.688 -27.812 1 92.31 90 ARG B CA 1
ATOM 3050 C C . ARG B 1 90 ? 25.453 -16.578 -28.781 1 92.31 90 ARG B C 1
ATOM 3052 O O . ARG B 1 90 ? 26.047 -17.188 -29.672 1 92.31 90 ARG B O 1
ATOM 3059 N N . LEU B 1 91 ? 24.188 -16.672 -28.609 1 91.88 91 LEU B N 1
ATOM 3060 C CA . LEU B 1 91 ? 23.359 -17.531 -29.453 1 91.88 91 LEU B CA 1
ATOM 3061 C C . LEU B 1 91 ? 23.219 -16.953 -30.859 1 91.88 91 LEU B C 1
ATOM 3063 O O . LEU B 1 91 ? 23.094 -17.688 -31.828 1 91.88 91 LEU B O 1
ATOM 3067 N N . ALA B 1 92 ? 23.234 -15.602 -30.922 1 90.31 92 ALA B N 1
ATOM 3068 C CA . ALA B 1 92 ? 23.172 -14.938 -32.219 1 90.31 92 ALA B CA 1
ATOM 3069 C C . ALA B 1 92 ? 24.375 -15.281 -33.094 1 90.31 92 ALA B C 1
ATOM 3071 O O . ALA B 1 92 ? 24.281 -15.328 -34.312 1 90.31 92 ALA B O 1
ATOM 3072 N N . ARG B 1 93 ? 25.531 -15.555 -32.531 1 90.75 93 ARG B N 1
ATOM 3073 C CA . ARG B 1 93 ? 26.766 -15.883 -33.219 1 90.75 93 ARG B CA 1
ATOM 3074 C C . ARG B 1 93 ? 26.719 -17.297 -33.781 1 90.75 93 ARG B C 1
ATOM 3076 O O . ARG B 1 93 ? 27.406 -17.625 -34.75 1 90.75 93 ARG B O 1
ATOM 3083 N N . GLU B 1 94 ? 25.984 -18.188 -33.219 1 89.69 94 GLU B N 1
ATOM 3084 C CA . GLU B 1 94 ? 25.797 -19.562 -33.656 1 89.69 94 GLU B CA 1
ATOM 3085 C C . GLU B 1 94 ? 24.328 -19.953 -33.625 1 89.69 94 GLU B C 1
ATOM 3087 O O . GLU B 1 94 ? 23.891 -20.656 -32.688 1 89.69 94 GLU B O 1
ATOM 3092 N N . PRO B 1 95 ? 23.891 -19.625 -34.844 1 80.19 95 PRO B N 1
ATOM 3093 C CA . PRO B 1 95 ? 22.469 -19.938 -34.875 1 80.19 95 PRO B CA 1
ATOM 3094 C C . PRO B 1 95 ? 22.188 -21.438 -34.844 1 80.19 95 PRO B C 1
ATOM 3096 O O . PRO B 1 95 ? 22.969 -22.234 -35.375 1 80.19 95 PRO B O 1
ATOM 3099 N N . GLY B 1 96 ? 21.516 -22.062 -34 1 84.12 96 GLY B N 1
ATOM 3100 C CA . GLY B 1 96 ? 21.203 -23.484 -33.906 1 84.12 96 GLY B CA 1
ATOM 3101 C C . GLY B 1 96 ? 21.625 -24.094 -32.594 1 84.12 96 GLY B C 1
ATOM 3102 O O . GLY B 1 96 ? 21.219 -25.203 -32.25 1 84.12 96 GLY B O 1
ATOM 3103 N N . LEU B 1 97 ? 22.547 -23.328 -32.062 1 87.31 97 LEU B N 1
ATOM 3104 C CA . LEU B 1 97 ? 23.016 -23.828 -30.781 1 87.31 97 LEU B CA 1
ATOM 3105 C C . LEU B 1 97 ? 21.844 -24 -29.812 1 87.31 97 LEU B C 1
ATOM 3107 O O . LEU B 1 97 ? 21.688 -25.047 -29.203 1 87.31 97 LEU B O 1
ATOM 3111 N N . ALA B 1 98 ? 21.062 -22.938 -29.656 1 92.81 98 ALA B N 1
ATOM 3112 C CA . ALA B 1 98 ? 19.891 -22.953 -28.781 1 92.81 98 ALA B CA 1
ATOM 3113 C C . ALA B 1 98 ? 18.953 -21.797 -29.109 1 92.81 98 ALA B C 1
ATOM 3115 O O . ALA B 1 98 ? 19.328 -20.875 -29.844 1 92.81 98 ALA B O 1
ATOM 3116 N N . GLU B 1 99 ? 17.781 -21.938 -28.719 1 93.31 99 GLU B N 1
ATOM 3117 C CA . GLU B 1 99 ? 16.781 -20.875 -28.797 1 93.31 99 GLU B CA 1
ATOM 3118 C C . GLU B 1 99 ? 16.453 -20.328 -27.406 1 93.31 99 GLU B C 1
ATOM 3120 O O . GLU B 1 99 ? 16.25 -21.094 -26.469 1 93.31 99 GLU B O 1
ATOM 3125 N N . LEU B 1 100 ? 16.484 -19.031 -27.328 1 93.81 100 LEU B N 1
ATOM 3126 C CA . LEU B 1 100 ? 16.172 -18.375 -26.062 1 93.81 100 LEU B CA 1
ATOM 3127 C C . LEU B 1 100 ? 14.727 -17.875 -26.062 1 93.81 100 LEU B C 1
ATOM 3129 O O . LEU B 1 100 ? 14.305 -17.188 -27 1 93.81 100 LEU B O 1
ATOM 3133 N N . GLU B 1 101 ? 13.977 -18.281 -25.062 1 94.88 101 GLU B N 1
ATOM 3134 C CA . GLU B 1 101 ? 12.586 -17.875 -24.906 1 94.88 101 GLU B CA 1
ATOM 3135 C C . GLU B 1 101 ? 12.344 -17.25 -23.531 1 94.88 101 GLU B C 1
ATOM 3137 O O . GLU B 1 101 ? 12.883 -17.719 -22.531 1 94.88 101 GLU B O 1
ATOM 3142 N N . LEU B 1 102 ? 11.602 -16.172 -23.547 1 95.12 102 LEU B N 1
ATOM 3143 C CA . LEU B 1 102 ? 11.18 -15.547 -22.312 1 95.12 102 LEU B CA 1
ATOM 3144 C C . LEU B 1 102 ? 9.828 -16.078 -21.859 1 95.12 102 LEU B C 1
ATOM 3146 O O . LEU B 1 102 ? 8.898 -16.188 -22.656 1 95.12 102 LEU B O 1
ATOM 3150 N N . MET B 1 103 ? 9.719 -16.469 -20.641 1 97.25 103 MET B N 1
ATOM 3151 C CA . MET B 1 103 ? 8.469 -16.938 -20.062 1 97.25 103 MET B CA 1
ATOM 3152 C C . MET B 1 103 ? 8.195 -16.266 -18.719 1 97.25 103 MET B C 1
ATOM 3154 O O . MET B 1 103 ? 9.07 -16.219 -17.859 1 97.25 103 MET B O 1
ATOM 3158 N N . TYR B 1 104 ? 6.977 -15.711 -18.578 1 96.62 104 TYR B N 1
ATOM 3159 C CA . TYR B 1 104 ? 6.555 -15.164 -17.297 1 96.62 104 TYR B CA 1
ATOM 3160 C C . TYR B 1 104 ? 5.871 -16.219 -16.438 1 96.62 104 TYR B C 1
ATOM 3162 O O . TYR B 1 104 ? 4.828 -16.766 -16.828 1 96.62 104 TYR B O 1
ATOM 3170 N N . GLY B 1 105 ? 6.484 -16.516 -15.312 1 97.94 105 GLY B N 1
ATOM 3171 C CA . GLY B 1 105 ? 5.859 -17.422 -14.367 1 97.94 105 GLY B CA 1
ATOM 3172 C C . GLY B 1 105 ? 4.84 -16.75 -13.469 1 97.94 105 GLY B C 1
ATOM 3173 O O . GLY B 1 105 ? 3.922 -17.406 -12.969 1 97.94 105 GLY B O 1
ATOM 3174 N N . SER B 1 106 ? 5.074 -15.57 -13.172 1 97.5 106 SER B N 1
ATOM 3175 C CA . SER B 1 106 ? 4.18 -14.68 -12.445 1 97.5 106 SER B CA 1
ATOM 3176 C C . SER B 1 106 ? 4.453 -13.219 -12.789 1 97.5 106 SER B C 1
ATOM 3178 O O . SER B 1 106 ? 5.461 -12.906 -13.422 1 97.5 106 SER B O 1
ATOM 3180 N N . TRP B 1 107 ? 3.514 -12.32 -12.445 1 95.69 107 TRP B N 1
ATOM 3181 C CA . TRP B 1 107 ? 3.68 -10.906 -12.773 1 95.69 107 TRP B CA 1
ATOM 3182 C C . TRP B 1 107 ? 3.031 -10.023 -11.711 1 95.69 107 TRP B C 1
ATOM 3184 O O . TRP B 1 107 ? 2.23 -10.5 -10.906 1 95.69 107 TRP B O 1
ATOM 3194 N N . ASP B 1 108 ? 3.406 -8.773 -11.688 1 95.06 108 ASP B N 1
ATOM 3195 C CA . ASP B 1 108 ? 2.945 -7.809 -10.695 1 95.06 108 ASP B CA 1
ATOM 3196 C C . ASP B 1 108 ? 1.534 -7.32 -11.016 1 95.06 108 ASP B C 1
ATOM 3198 O O . ASP B 1 108 ? 1.268 -6.863 -12.125 1 95.06 108 ASP B O 1
ATOM 3202 N N . PRO B 1 109 ? 0.615 -7.457 -10.016 1 96.06 109 PRO B N 1
ATOM 3203 C CA . PRO B 1 109 ? -0.649 -6.738 -10.195 1 96.06 109 PRO B CA 1
ATOM 3204 C C . PRO B 1 109 ? -0.504 -5.23 -10 1 96.06 109 PRO B C 1
ATOM 3206 O O . PRO B 1 109 ? 0.517 -4.766 -9.484 1 96.06 109 PRO B O 1
ATOM 3209 N N . PRO B 1 110 ? -1.492 -4.457 -10.453 1 95.62 110 PRO B N 1
ATOM 3210 C CA . PRO B 1 110 ? -1.443 -3.021 -10.164 1 95.62 110 PRO B CA 1
ATOM 3211 C C . PRO B 1 110 ? -1.319 -2.725 -8.672 1 95.62 110 PRO B C 1
ATOM 3213 O O . PRO B 1 110 ? -2.053 -3.297 -7.863 1 95.62 110 PRO B O 1
ATOM 3216 N N . GLY B 1 111 ? -0.33 -1.891 -8.352 1 97.88 111 GLY B N 1
ATOM 3217 C CA . GLY B 1 111 ? -0.123 -1.506 -6.965 1 97.88 111 GLY B CA 1
ATOM 3218 C C . GLY B 1 111 ? 0.869 -2.396 -6.238 1 97.88 111 GLY B C 1
ATOM 3219 O O . GLY B 1 111 ? 1.149 -2.188 -5.059 1 97.88 111 GLY B O 1
ATOM 3220 N N . ALA B 1 112 ? 1.479 -3.295 -6.945 1 97.38 112 ALA B N 1
ATOM 3221 C CA . ALA B 1 112 ? 2.301 -4.328 -6.32 1 97.38 112 ALA B CA 1
ATOM 3222 C C . ALA B 1 112 ? 3.512 -3.715 -5.621 1 97.38 112 ALA B C 1
ATOM 3224 O O . ALA B 1 112 ? 4.016 -4.266 -4.641 1 97.38 112 ALA B O 1
ATOM 3225 N N . ARG B 1 113 ? 3.971 -2.559 -6.082 1 97.5 113 ARG B N 1
ATOM 3226 C CA . ARG B 1 113 ? 5.148 -1.952 -5.469 1 97.5 113 ARG B CA 1
ATOM 3227 C C . ARG B 1 113 ? 4.836 -1.46 -4.062 1 97.5 113 ARG B C 1
ATOM 3229 O O . ARG B 1 113 ? 5.75 -1.171 -3.283 1 97.5 113 ARG B O 1
ATOM 3236 N N . LEU B 1 114 ? 3.535 -1.326 -3.729 1 98.56 114 LEU B N 1
ATOM 3237 C CA . LEU B 1 114 ? 3.158 -1.044 -2.348 1 98.56 114 LEU B CA 1
ATOM 3238 C C . LEU B 1 114 ? 3.656 -2.141 -1.413 1 98.56 114 LEU B C 1
ATOM 3240 O O . LEU B 1 114 ? 3.984 -1.874 -0.254 1 98.56 114 LEU B O 1
ATOM 3244 N N . LEU B 1 115 ? 3.705 -3.363 -1.942 1 98.12 115 LEU B N 1
ATOM 3245 C CA . LEU B 1 115 ? 4.191 -4.488 -1.151 1 98.12 115 LEU B CA 1
ATOM 3246 C C . LEU B 1 115 ? 5.676 -4.34 -0.847 1 98.12 115 LEU B C 1
ATOM 3248 O O . LEU B 1 115 ? 6.141 -4.75 0.22 1 98.12 115 LEU B O 1
ATOM 3252 N N . ASP B 1 116 ? 6.418 -3.729 -1.767 1 97.38 116 ASP B N 1
ATOM 3253 C CA . ASP B 1 116 ? 7.82 -3.42 -1.508 1 97.38 116 ASP B CA 1
ATOM 3254 C C . ASP B 1 116 ? 7.961 -2.447 -0.339 1 97.38 116 ASP B C 1
ATOM 3256 O O . ASP B 1 116 ? 8.891 -2.568 0.467 1 97.38 116 ASP B O 1
ATOM 3260 N N . ALA B 1 117 ? 7.055 -1.492 -0.322 1 98 117 ALA B N 1
ATOM 3261 C CA . ALA B 1 117 ? 7.09 -0.514 0.763 1 98 117 ALA B CA 1
ATOM 3262 C C . ALA B 1 117 ? 6.863 -1.187 2.113 1 98 117 ALA B C 1
ATOM 3264 O O . ALA B 1 117 ? 7.539 -0.867 3.094 1 98 117 ALA B O 1
ATOM 3265 N N . VAL B 1 118 ? 5.953 -2.131 2.145 1 98.19 118 VAL B N 1
ATOM 3266 C CA . VAL B 1 118 ? 5.656 -2.879 3.361 1 98.19 118 VAL B CA 1
ATOM 3267 C C . VAL B 1 118 ? 6.879 -3.688 3.785 1 98.19 118 VAL B C 1
ATOM 3269 O O . VAL B 1 118 ? 7.27 -3.668 4.957 1 98.19 118 VAL B O 1
ATOM 3272 N N . ALA B 1 119 ? 7.5 -4.316 2.83 1 96.25 119 ALA B N 1
ATOM 3273 C CA . ALA B 1 119 ? 8.641 -5.18 3.105 1 96.25 119 ALA B CA 1
ATOM 3274 C C . ALA B 1 119 ? 9.836 -4.367 3.6 1 96.25 119 ALA B C 1
ATOM 3276 O O . ALA B 1 119 ? 10.523 -4.773 4.543 1 96.25 119 ALA B O 1
ATOM 3277 N N . VAL B 1 120 ? 10.094 -3.299 2.941 1 96.44 120 VAL B N 1
ATOM 3278 C CA . VAL B 1 120 ? 11.234 -2.463 3.309 1 96.44 120 VAL B CA 1
ATOM 3279 C C . VAL B 1 120 ? 11.039 -1.913 4.719 1 96.44 120 VAL B C 1
ATOM 3281 O O . VAL B 1 120 ? 11.984 -1.859 5.508 1 96.44 120 VAL B O 1
ATOM 3284 N N . MET B 1 121 ? 9.812 -1.521 5.043 1 97.12 121 MET B N 1
ATOM 3285 C CA . MET B 1 121 ? 9.539 -0.982 6.371 1 97.12 121 MET B CA 1
ATOM 3286 C C . MET B 1 121 ? 9.711 -2.057 7.441 1 97.12 121 MET B C 1
ATOM 3288 O O . MET B 1 121 ? 10.242 -1.789 8.516 1 97.12 121 MET B O 1
ATOM 3292 N N . ASP B 1 122 ? 9.227 -3.238 7.125 1 96.12 122 ASP B N 1
ATOM 3293 C CA . ASP B 1 122 ? 9.422 -4.355 8.047 1 96.12 122 ASP B CA 1
ATOM 3294 C C . ASP B 1 122 ? 10.898 -4.578 8.336 1 96.12 122 ASP B C 1
ATOM 3296 O O . ASP B 1 122 ? 11.289 -4.781 9.484 1 96.12 122 ASP B O 1
ATOM 3300 N N . ARG B 1 123 ? 11.68 -4.543 7.281 1 95.56 123 ARG B N 1
ATOM 3301 C CA . ARG B 1 123 ? 13.117 -4.73 7.422 1 95.56 123 ARG B CA 1
ATOM 3302 C C . ARG B 1 123 ? 13.734 -3.625 8.273 1 95.56 123 ARG B C 1
ATOM 3304 O O . ARG B 1 123 ? 14.602 -3.887 9.102 1 95.56 123 ARG B O 1
ATOM 3311 N N . LEU B 1 124 ? 13.344 -2.422 8.062 1 94.12 124 LEU B N 1
ATOM 3312 C CA . LEU B 1 124 ? 13.914 -1.259 8.734 1 94.12 124 LEU B CA 1
ATOM 3313 C C . LEU B 1 124 ? 13.562 -1.257 10.219 1 94.12 124 LEU B C 1
ATOM 3315 O O . LEU B 1 124 ? 14.375 -0.841 11.047 1 94.12 124 LEU B O 1
ATOM 3319 N N . VAL B 1 125 ? 12.375 -1.77 10.602 1 94.69 125 VAL B N 1
ATOM 3320 C CA . VAL B 1 125 ? 11.898 -1.64 11.977 1 94.69 125 VAL B CA 1
ATOM 3321 C C . VAL B 1 125 ? 12.203 -2.918 12.75 1 94.69 125 VAL B C 1
ATOM 3323 O O . VAL B 1 125 ? 12.156 -2.93 13.984 1 94.69 125 VAL B O 1
ATOM 3326 N N . SER B 1 126 ? 12.547 -3.988 12.07 1 93.44 126 SER B N 1
ATOM 3327 C CA . SER B 1 126 ? 12.875 -5.254 12.711 1 93.44 126 SER B CA 1
ATOM 3328 C C . SER B 1 126 ? 14.266 -5.215 13.336 1 93.44 126 SER B C 1
ATOM 3330 O O . SER B 1 126 ? 15.055 -4.309 13.055 1 93.44 126 SER B O 1
ATOM 3332 N N . PRO B 1 127 ? 14.547 -6.148 14.297 1 90.69 127 PRO B N 1
ATOM 3333 C CA . PRO B 1 127 ? 15.906 -6.207 14.844 1 90.69 127 PRO B CA 1
ATOM 3334 C C . PRO B 1 127 ? 16.969 -6.289 13.758 1 90.69 127 PRO B C 1
ATOM 3336 O O . PRO B 1 127 ? 16.828 -7.059 12.805 1 90.69 127 PRO B O 1
ATOM 3339 N N . GLY B 1 128 ? 18.016 -5.48 13.852 1 89.06 128 GLY B N 1
ATOM 3340 C CA . GLY B 1 128 ? 19.062 -5.398 12.844 1 89.06 128 GLY B CA 1
ATOM 3341 C C . GLY B 1 128 ? 18.781 -4.352 11.781 1 89.06 128 GLY B C 1
ATOM 3342 O O . GLY B 1 128 ? 19.609 -4.105 10.906 1 89.06 128 GLY B O 1
ATOM 3343 N N . GLY B 1 129 ? 17.609 -3.734 11.93 1 92.5 129 GLY B N 1
ATOM 3344 C CA . GLY B 1 129 ? 17.234 -2.686 10.992 1 92.5 129 GLY B CA 1
ATOM 3345 C C . GLY B 1 129 ? 17.766 -1.318 11.398 1 92.5 129 GLY B C 1
ATOM 3346 O O . GLY B 1 129 ? 18.906 -1.189 11.844 1 92.5 129 GLY B O 1
ATOM 3347 N N . ASP B 1 130 ? 16.969 -0.318 11.164 1 90.25 130 ASP B N 1
ATOM 3348 C CA . ASP B 1 130 ? 17.359 1.065 11.414 1 90.25 130 ASP B CA 1
ATOM 3349 C C . ASP B 1 130 ? 17.062 1.461 12.859 1 90.25 130 ASP B C 1
ATOM 3351 O O . ASP B 1 130 ? 15.898 1.544 13.258 1 90.25 130 ASP B O 1
ATOM 3355 N N . PRO B 1 131 ? 18.078 1.733 13.586 1 88.94 131 PRO B N 1
ATOM 3356 C CA . PRO B 1 131 ? 17.875 2.061 15 1 88.94 131 PRO B CA 1
ATOM 3357 C C . PRO B 1 131 ? 17 3.299 15.203 1 88.94 131 PRO B C 1
ATOM 3359 O O . PRO B 1 131 ? 16.266 3.393 16.188 1 88.94 131 PRO B O 1
ATOM 3362 N N . TRP B 1 132 ? 17.094 4.242 14.383 1 88.38 132 TRP B N 1
ATOM 3363 C CA . TRP B 1 132 ? 16.266 5.438 14.5 1 88.38 132 TRP B CA 1
ATOM 3364 C C . TRP B 1 132 ? 14.789 5.09 14.367 1 88.38 132 TRP B C 1
ATOM 3366 O O . TRP B 1 132 ? 13.969 5.535 15.172 1 88.38 132 TRP B O 1
ATOM 3376 N N . LYS B 1 133 ? 14.477 4.391 13.375 1 90.62 133 LYS B N 1
ATOM 3377 C CA . LYS B 1 133 ? 13.078 4.004 13.172 1 90.62 133 LYS B CA 1
ATOM 3378 C C . LYS B 1 133 ? 12.57 3.17 14.344 1 90.62 133 LYS B C 1
ATOM 3380 O O . LYS B 1 133 ? 11.406 3.295 14.742 1 90.62 133 LYS B O 1
ATOM 3385 N N . ARG B 1 134 ? 13.461 2.373 14.859 1 90.25 134 ARG B N 1
ATOM 3386 C CA . ARG B 1 134 ? 13.078 1.484 15.953 1 90.25 134 ARG B CA 1
ATOM 3387 C C . ARG B 1 134 ? 12.852 2.268 17.234 1 90.25 134 ARG B C 1
ATOM 3389 O O . ARG B 1 134 ? 12.156 1.796 18.141 1 90.25 134 ARG B O 1
ATOM 3396 N N . ALA B 1 135 ? 13.398 3.443 17.266 1 91.38 135 ALA B N 1
ATOM 3397 C CA . ALA B 1 135 ? 13.297 4.27 18.469 1 91.38 135 ALA B CA 1
ATOM 3398 C C . ALA B 1 135 ? 12.047 5.148 18.422 1 91.38 135 ALA B C 1
ATOM 3400 O O . ALA B 1 135 ? 11.688 5.77 19.422 1 91.38 135 ALA B O 1
ATOM 3401 N N . GLN B 1 136 ? 11.328 5.105 17.391 1 91.31 136 GLN B N 1
ATOM 3402 C CA . GLN B 1 136 ? 10.203 6.02 17.203 1 91.31 136 GLN B CA 1
ATOM 3403 C C . GLN B 1 136 ? 8.945 5.477 17.875 1 91.31 136 GLN B C 1
ATOM 3405 O O . GLN B 1 136 ? 8.828 4.27 18.109 1 91.31 136 GLN B O 1
ATOM 3410 N N . THR B 1 137 ? 8.086 6.363 18.203 1 93.88 137 THR B N 1
ATOM 3411 C CA . THR B 1 137 ? 6.73 6.09 18.672 1 93.88 137 THR B CA 1
ATOM 3412 C C . THR B 1 137 ? 5.703 6.824 17.812 1 93.88 137 THR B C 1
ATOM 3414 O O . THR B 1 137 ? 6.07 7.66 16.984 1 93.88 137 THR B O 1
ATOM 3417 N N . HIS B 1 138 ? 4.434 6.473 18 1 93.75 138 HIS B N 1
ATOM 3418 C CA . HIS B 1 138 ? 3.398 7.215 17.297 1 93.75 138 HIS B CA 1
ATOM 3419 C C . HIS B 1 138 ? 3.498 8.711 17.578 1 93.75 138 HIS B C 1
ATOM 3421 O O . HIS B 1 138 ? 3.391 9.531 16.672 1 93.75 138 HIS B O 1
ATOM 3427 N N . ARG B 1 139 ? 3.789 9.031 18.781 1 86.56 139 ARG B N 1
ATOM 3428 C CA . ARG B 1 139 ? 3.854 10.43 19.203 1 86.56 139 ARG B CA 1
ATOM 3429 C C . ARG B 1 139 ? 5.043 11.141 18.562 1 86.56 139 ARG B C 1
ATOM 3431 O O . ARG B 1 139 ? 4.922 12.273 18.094 1 86.56 139 ARG B O 1
ATOM 3438 N N . THR B 1 140 ? 6.164 10.492 18.5 1 86.62 140 THR B N 1
ATOM 3439 C CA . THR B 1 140 ? 7.352 11.117 17.922 1 86.62 140 THR B CA 1
ATOM 3440 C C . THR B 1 140 ? 7.207 11.273 16.422 1 86.62 140 THR B C 1
ATOM 3442 O O . THR B 1 140 ? 7.797 12.18 15.82 1 86.62 140 THR B O 1
ATOM 3445 N N . LEU B 1 141 ? 6.352 10.438 15.758 1 90.62 141 LEU B N 1
ATOM 3446 C CA . LEU B 1 141 ? 6.203 10.445 14.305 1 90.62 141 LEU B CA 1
ATOM 3447 C C . LEU B 1 141 ? 5.105 11.414 13.875 1 90.62 141 LEU B C 1
ATOM 3449 O O . LEU B 1 141 ? 5.039 11.805 12.711 1 90.62 141 LEU B O 1
ATOM 3453 N N . ALA B 1 142 ? 4.266 11.82 14.82 1 84.31 142 ALA B N 1
ATOM 3454 C CA . ALA B 1 142 ? 3.062 12.602 14.523 1 84.31 142 ALA B CA 1
ATOM 3455 C C . ALA B 1 142 ? 3.408 13.867 13.75 1 84.31 142 ALA B C 1
ATOM 3457 O O . ALA B 1 142 ? 2.799 14.164 12.719 1 84.31 142 ALA B O 1
ATOM 3458 N N . PRO B 1 143 ? 4.43 14.617 14.117 1 78.19 143 PRO B N 1
ATOM 3459 C CA . PRO B 1 143 ? 4.746 15.852 13.391 1 78.19 143 PRO B CA 1
ATOM 3460 C C . PRO B 1 143 ? 5.191 15.594 11.953 1 78.19 143 PRO B C 1
ATOM 3462 O O . PRO B 1 143 ? 4.926 16.406 11.062 1 78.19 143 PRO B O 1
ATOM 3465 N N . TYR B 1 144 ? 5.809 14.445 11.719 1 83.62 144 TYR B N 1
ATOM 3466 C CA . TYR B 1 144 ? 6.312 14.133 10.383 1 83.62 144 TYR B CA 1
ATOM 3467 C C . TYR B 1 144 ? 5.168 13.852 9.422 1 83.62 144 TYR B C 1
ATOM 3469 O O . TYR B 1 144 ? 5.254 14.164 8.234 1 83.62 144 TYR B O 1
ATOM 3477 N N . LEU B 1 145 ? 4.113 13.242 9.953 1 89.75 145 LEU B N 1
ATOM 3478 C CA . LEU B 1 145 ? 2.936 13.016 9.125 1 89.75 145 LEU B CA 1
ATOM 3479 C C . LEU B 1 145 ? 2.383 14.328 8.594 1 89.75 145 LEU B C 1
ATOM 3481 O O . LEU B 1 145 ? 2.115 14.453 7.395 1 89.75 145 LEU B O 1
ATOM 3485 N N . LEU B 1 146 ? 2.281 15.305 9.422 1 81.44 146 LEU B N 1
ATOM 3486 C CA . LEU B 1 146 ? 1.766 16.609 9.023 1 81.44 146 LEU B CA 1
ATOM 3487 C C . LEU B 1 146 ? 2.732 17.312 8.07 1 81.44 146 LEU B C 1
ATOM 3489 O O . LEU B 1 146 ? 2.316 17.859 7.051 1 81.44 146 LEU B O 1
ATOM 3493 N N . GLU B 1 147 ? 3.992 17.25 8.438 1 79.94 147 GLU B N 1
ATOM 3494 C CA . GLU B 1 147 ? 5.004 17.891 7.609 1 79.94 147 GLU B CA 1
ATOM 3495 C C . GLU B 1 147 ? 4.957 17.375 6.176 1 79.94 147 GLU B C 1
ATOM 3497 O O . GLU B 1 147 ? 4.914 18.156 5.227 1 79.94 147 GLU B O 1
ATOM 3502 N N . GLU B 1 148 ? 4.969 16.078 6.035 1 88.75 148 GLU B N 1
ATOM 3503 C CA . GLU B 1 148 ? 4.953 15.492 4.703 1 88.75 148 GLU B CA 1
ATOM 3504 C C . GLU B 1 148 ? 3.662 15.828 3.961 1 88.75 148 GLU B C 1
ATOM 3506 O O . GLU B 1 148 ? 3.672 16.016 2.742 1 88.75 148 GLU B O 1
ATOM 3511 N N . SER B 1 149 ? 2.537 15.875 4.688 1 89.44 149 SER B N 1
ATOM 3512 C CA . SER B 1 149 ? 1.258 16.219 4.078 1 89.44 149 SER B CA 1
ATOM 3513 C C . SER B 1 149 ? 1.261 17.656 3.555 1 89.44 149 SER B C 1
ATOM 3515 O O . SER B 1 149 ? 0.722 17.922 2.48 1 89.44 149 SER B O 1
ATOM 3517 N N . TYR B 1 150 ? 1.896 18.531 4.281 1 81.62 150 TYR B N 1
ATOM 3518 C CA . TYR B 1 150 ? 1.977 19.922 3.842 1 81.62 150 TYR B CA 1
ATOM 3519 C C . TYR B 1 150 ? 2.928 20.062 2.66 1 81.62 150 TYR B C 1
ATOM 3521 O O . TYR B 1 150 ? 2.717 20.906 1.786 1 81.62 150 TYR B O 1
ATOM 3529 N N . GLU B 1 151 ? 3.967 19.25 2.68 1 84.62 151 GLU B N 1
ATOM 3530 C CA . GLU B 1 151 ? 4.84 19.266 1.511 1 84.62 151 GLU B CA 1
ATOM 3531 C C . GLU B 1 151 ? 4.094 18.812 0.258 1 84.62 151 GLU B C 1
ATOM 3533 O O . GLU B 1 151 ? 4.27 19.391 -0.816 1 84.62 151 GLU B O 1
ATOM 3538 N N . ALA B 1 152 ? 3.271 17.812 0.425 1 90.94 152 ALA B N 1
ATOM 3539 C CA . ALA B 1 152 ? 2.434 17.391 -0.69 1 90.94 152 ALA B CA 1
ATOM 3540 C C . ALA B 1 152 ? 1.46 18.484 -1.102 1 90.94 152 ALA B C 1
ATOM 3542 O O . ALA B 1 152 ? 1.274 18.75 -2.293 1 90.94 152 ALA B O 1
ATOM 3543 N N . TYR B 1 153 ? 0.867 19.125 -0.118 1 83.31 153 TYR B N 1
ATOM 3544 C CA . TYR B 1 153 ? -0.052 20.234 -0.368 1 83.31 153 TYR B CA 1
ATOM 3545 C C . TYR B 1 153 ? 0.629 21.344 -1.16 1 83.31 153 TYR B C 1
ATOM 3547 O O . TYR B 1 153 ? 0.068 21.844 -2.131 1 83.31 153 TYR B O 1
ATOM 3555 N N . ASP B 1 154 ? 1.839 21.641 -0.743 1 80.62 154 ASP B N 1
ATOM 3556 C CA . ASP B 1 154 ? 2.605 22.688 -1.415 1 80.62 154 ASP B CA 1
ATOM 3557 C C . ASP B 1 154 ? 2.898 22.297 -2.865 1 80.62 154 ASP B C 1
ATOM 3559 O O . ASP B 1 154 ? 2.844 23.141 -3.758 1 80.62 154 ASP B O 1
ATOM 3563 N N . ALA B 1 155 ? 3.277 21.078 -3.027 1 87 155 ALA B N 1
ATOM 3564 C CA . ALA B 1 155 ? 3.537 20.594 -4.383 1 87 155 ALA B CA 1
ATOM 3565 C C . ALA B 1 155 ? 2.311 20.781 -5.27 1 87 155 ALA B C 1
ATOM 3567 O O . ALA B 1 155 ? 2.43 21.172 -6.434 1 87 155 ALA B O 1
ATOM 3568 N N . ILE B 1 156 ? 1.099 20.484 -4.738 1 85.75 156 ILE B N 1
ATOM 3569 C CA . ILE B 1 156 ? -0.149 20.641 -5.477 1 85.75 156 ILE B CA 1
ATOM 3570 C C . ILE B 1 156 ? -0.36 22.109 -5.82 1 85.75 156 ILE B C 1
ATOM 3572 O O . ILE B 1 156 ? -0.682 22.453 -6.965 1 85.75 156 ILE B O 1
ATOM 3576 N N . ASP B 1 157 ? -0.13 22.953 -4.855 1 75.38 157 ASP B N 1
ATOM 3577 C CA . ASP B 1 157 ? -0.319 24.391 -5.035 1 75.38 157 ASP B CA 1
ATOM 3578 C C . ASP B 1 157 ? 0.594 24.922 -6.133 1 75.38 157 ASP B C 1
ATOM 3580 O O . ASP B 1 157 ? 0.202 25.812 -6.895 1 75.38 157 ASP B O 1
ATOM 3584 N N . ARG B 1 158 ? 1.75 24.359 -6.191 1 78.31 158 ARG B N 1
ATOM 3585 C CA . ARG B 1 158 ? 2.732 24.812 -7.172 1 78.31 158 ARG B CA 1
ATOM 3586 C C . ARG B 1 158 ? 2.568 24.062 -8.492 1 78.31 158 ARG B C 1
ATOM 3588 O O . ARG B 1 158 ? 3.371 24.234 -9.414 1 78.31 158 ARG B O 1
ATOM 3595 N N . ASP B 1 159 ? 1.677 23.234 -8.523 1 84.81 159 ASP B N 1
ATOM 3596 C CA . ASP B 1 159 ? 1.43 22.406 -9.703 1 84.81 159 ASP B CA 1
ATOM 3597 C C . ASP B 1 159 ? 2.674 21.609 -10.086 1 84.81 159 ASP B C 1
ATOM 3599 O O . ASP B 1 159 ? 3.004 21.5 -11.266 1 84.81 159 ASP B O 1
ATOM 3603 N N . ASP B 1 160 ? 3.432 21.297 -9.125 1 89.69 160 ASP B N 1
ATOM 3604 C CA . ASP B 1 160 ? 4.594 20.438 -9.312 1 89.69 160 ASP B CA 1
ATOM 3605 C C . ASP B 1 160 ? 4.238 18.969 -9.055 1 89.69 160 ASP 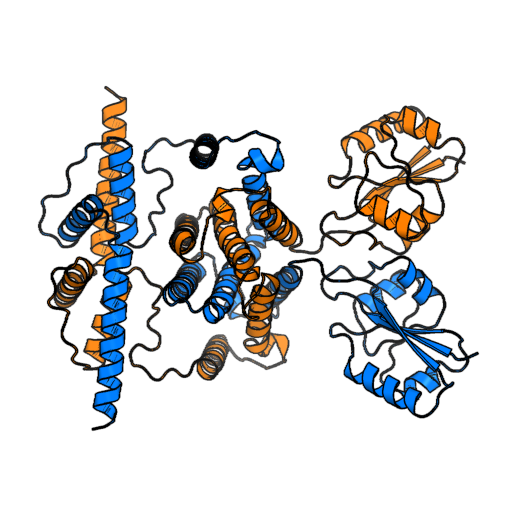B C 1
ATOM 3607 O O . ASP B 1 160 ? 4.453 18.469 -7.949 1 89.69 160 ASP B O 1
ATOM 3611 N N . LEU B 1 161 ? 3.875 18.281 -10.078 1 91.81 161 LEU B N 1
ATOM 3612 C CA . LEU B 1 161 ? 3.307 16.953 -9.93 1 91.81 161 LEU B CA 1
ATOM 3613 C C . LEU B 1 161 ? 4.406 15.906 -9.719 1 91.81 161 LEU B C 1
ATOM 3615 O O . LEU B 1 161 ? 4.16 14.852 -9.133 1 91.81 161 LEU B O 1
ATOM 3619 N N . ASP B 1 162 ? 5.582 16.219 -10.203 1 92 162 ASP B N 1
ATOM 3620 C CA . ASP B 1 162 ? 6.711 15.344 -9.891 1 92 162 ASP B CA 1
ATOM 3621 C C . ASP B 1 162 ? 7.012 15.352 -8.398 1 92 162 ASP B C 1
ATOM 3623 O O . ASP B 1 162 ? 7.215 14.297 -7.793 1 92 162 ASP B O 1
ATOM 3627 N N . GLU B 1 163 ? 7.062 16.516 -7.887 1 91.81 163 GLU B N 1
ATOM 3628 C CA . GLU B 1 163 ? 7.277 16.641 -6.449 1 91.81 163 GLU B CA 1
ATOM 3629 C C . GLU B 1 163 ? 6.125 16.016 -5.664 1 91.81 163 GLU B C 1
ATOM 3631 O O . GLU B 1 163 ? 6.336 15.438 -4.594 1 91.81 163 GLU B O 1
ATOM 3636 N N . LEU B 1 164 ? 4.93 16.172 -6.223 1 95 164 LEU B N 1
ATOM 3637 C CA . LEU B 1 164 ? 3.781 15.57 -5.555 1 95 164 LEU B CA 1
ATOM 3638 C C . LEU B 1 164 ? 3.961 14.062 -5.422 1 95 164 LEU B C 1
ATOM 3640 O O . LEU B 1 164 ? 3.701 13.492 -4.359 1 95 164 LEU B O 1
ATOM 3644 N N . ARG B 1 165 ? 4.41 13.43 -6.477 1 97.12 165 ARG B N 1
ATOM 3645 C CA . ARG B 1 165 ? 4.664 11.992 -6.449 1 97.12 165 ARG B CA 1
ATOM 3646 C C . ARG B 1 165 ? 5.629 11.625 -5.328 1 97.12 165 ARG B C 1
ATOM 3648 O O . ARG B 1 165 ? 5.387 10.68 -4.578 1 97.12 165 ARG B O 1
ATOM 3655 N N . GLU B 1 166 ? 6.656 12.359 -5.18 1 95.62 166 GLU B N 1
ATOM 3656 C CA . GLU B 1 166 ? 7.66 12.125 -4.145 1 95.62 166 GLU B CA 1
ATOM 3657 C C . GLU B 1 166 ? 7.074 12.328 -2.75 1 95.62 166 GLU B C 1
ATOM 3659 O O . GLU B 1 166 ? 7.273 11.492 -1.862 1 95.62 166 GLU B O 1
ATOM 3664 N N . GLU B 1 167 ? 6.363 13.43 -2.631 1 93.88 167 GLU B N 1
ATOM 3665 C CA . GLU B 1 167 ? 5.816 13.766 -1.319 1 93.88 167 GLU B CA 1
ATOM 3666 C C . GLU B 1 167 ? 4.734 12.773 -0.908 1 93.88 167 GLU B C 1
ATOM 3668 O O . GLU B 1 167 ? 4.582 12.469 0.277 1 93.88 167 GLU B O 1
ATOM 3673 N N . LEU B 1 168 ? 3.955 12.312 -1.879 1 97.94 168 LEU B N 1
ATOM 3674 C CA . LEU B 1 168 ? 2.979 11.273 -1.569 1 97.94 168 LEU B CA 1
ATOM 3675 C C . LEU B 1 168 ? 3.668 10.008 -1.072 1 97.94 168 LEU B C 1
ATOM 3677 O O . LEU B 1 168 ? 3.139 9.305 -0.209 1 97.94 168 LEU B O 1
ATOM 3681 N N . GLY B 1 169 ? 4.836 9.75 -1.633 1 98.38 169 GLY B N 1
ATOM 3682 C CA . GLY B 1 169 ? 5.645 8.664 -1.107 1 98.38 169 GLY B CA 1
ATOM 3683 C C . GLY B 1 169 ? 6.031 8.859 0.347 1 98.38 169 GLY B C 1
ATOM 3684 O O . GLY B 1 169 ? 6 7.91 1.136 1 98.38 169 GLY B O 1
ATOM 3685 N N . ASP B 1 170 ? 6.367 10.062 0.709 1 96.31 170 ASP B N 1
ATOM 3686 C CA . ASP B 1 170 ? 6.742 10.359 2.088 1 96.31 170 ASP B CA 1
ATOM 3687 C C . ASP B 1 170 ? 5.543 10.242 3.021 1 96.31 170 ASP B C 1
ATOM 3689 O O . ASP B 1 170 ? 5.684 9.852 4.184 1 96.31 170 ASP B O 1
ATOM 3693 N N . VAL B 1 171 ? 4.387 10.641 2.516 1 97.19 171 VAL B N 1
ATOM 3694 C CA . VAL B 1 171 ? 3.178 10.43 3.305 1 97.19 171 VAL B CA 1
ATOM 3695 C C . VAL B 1 171 ? 2.918 8.93 3.463 1 97.19 171 VAL B C 1
ATOM 3697 O O . VAL B 1 171 ? 2.551 8.469 4.547 1 97.19 171 VAL B O 1
ATOM 3700 N N . LEU B 1 172 ? 3.076 8.164 2.373 1 98.69 172 LEU B N 1
ATOM 3701 C CA . LEU B 1 172 ? 2.943 6.707 2.426 1 98.69 172 LEU B CA 1
ATOM 3702 C C . LEU B 1 172 ? 3.887 6.113 3.463 1 98.69 172 LEU B C 1
ATOM 3704 O O . LEU B 1 172 ? 3.518 5.18 4.184 1 98.69 172 LEU B O 1
ATOM 3708 N N . LEU B 1 173 ? 5.121 6.652 3.551 1 98.31 173 LEU B N 1
ATOM 3709 C CA . LEU B 1 173 ? 6.09 6.215 4.555 1 98.31 173 LEU B CA 1
ATOM 3710 C C . LEU B 1 173 ? 5.484 6.277 5.953 1 98.31 173 LEU B C 1
ATOM 3712 O O . LEU B 1 173 ? 5.66 5.352 6.75 1 98.31 173 LEU B O 1
ATOM 3716 N N . GLN B 1 174 ? 4.789 7.371 6.215 1 96.94 174 GLN B N 1
ATOM 3717 C CA . GLN B 1 174 ? 4.18 7.543 7.531 1 96.94 174 GLN B CA 1
ATOM 3718 C C . GLN B 1 174 ? 3.123 6.473 7.793 1 96.94 174 GLN B C 1
ATOM 3720 O O . GLN B 1 174 ? 3.078 5.891 8.883 1 96.94 174 GLN B O 1
ATOM 3725 N N . ILE B 1 175 ? 2.342 6.164 6.785 1 98.44 175 ILE B N 1
ATOM 3726 C CA . ILE B 1 175 ? 1.278 5.18 6.945 1 98.44 175 ILE B CA 1
ATOM 3727 C C . ILE B 1 175 ? 1.883 3.807 7.242 1 98.44 175 ILE B C 1
ATOM 3729 O O . ILE B 1 175 ? 1.491 3.145 8.203 1 98.44 175 ILE B O 1
ATOM 3733 N N . VAL B 1 176 ? 2.838 3.381 6.492 1 98.56 176 VAL B N 1
ATOM 3734 C CA . VAL B 1 176 ? 3.406 2.043 6.625 1 98.56 176 VAL B CA 1
ATOM 3735 C C . VAL B 1 176 ? 4.207 1.948 7.922 1 98.56 176 VAL B C 1
ATOM 3737 O O . VAL B 1 176 ? 4.211 0.905 8.578 1 98.56 176 VAL B O 1
ATOM 3740 N N . LEU B 1 177 ? 4.887 3.033 8.305 1 98.12 177 LEU B N 1
ATOM 3741 C CA . LEU B 1 177 ? 5.668 3.037 9.539 1 98.12 177 LEU B CA 1
ATOM 3742 C C . LEU B 1 177 ? 4.758 2.967 10.758 1 98.12 177 LEU B C 1
ATOM 3744 O O . LEU B 1 177 ? 4.98 2.156 11.664 1 98.12 177 LEU B O 1
ATOM 3748 N N . HIS B 1 178 ? 3.707 3.822 10.805 1 97.88 178 HIS B N 1
ATOM 3749 C CA . HIS B 1 178 ? 2.756 3.777 11.906 1 97.88 178 HIS B CA 1
ATOM 3750 C C . HIS B 1 178 ? 2.1 2.406 12.016 1 97.88 178 HIS B C 1
ATOM 3752 O O . HIS B 1 178 ? 1.912 1.889 13.125 1 97.88 178 HIS B O 1
ATOM 3758 N N . ALA B 1 179 ? 1.714 1.847 10.906 1 98.38 179 ALA B N 1
ATOM 3759 C CA . ALA B 1 179 ? 1.095 0.523 10.898 1 98.38 179 ALA B CA 1
ATOM 3760 C C . ALA B 1 179 ? 2.055 -0.532 11.438 1 98.38 179 ALA B C 1
ATOM 3762 O O . ALA B 1 179 ? 1.648 -1.425 12.188 1 98.38 179 ALA B O 1
ATOM 3763 N N . ARG B 1 180 ? 3.297 -0.464 11.023 1 97.75 180 ARG B N 1
ATOM 3764 C CA . ARG B 1 180 ? 4.289 -1.424 11.492 1 97.75 180 ARG B CA 1
ATOM 3765 C C . ARG B 1 180 ? 4.488 -1.311 13 1 97.75 180 ARG B C 1
ATOM 3767 O O . ARG B 1 180 ? 4.637 -2.322 13.695 1 97.75 180 ARG B O 1
ATOM 3774 N N . LEU B 1 181 ? 4.516 -0.114 13.523 1 96.5 181 LEU B N 1
ATOM 3775 C CA . LEU B 1 181 ? 4.633 0.108 14.961 1 96.5 181 LEU B CA 1
ATOM 3776 C C . LEU B 1 181 ? 3.445 -0.494 15.703 1 96.5 181 LEU B C 1
ATOM 3778 O O . LEU B 1 181 ? 3.607 -1.056 16.797 1 96.5 181 LEU B O 1
ATOM 3782 N N . ALA B 1 182 ? 2.316 -0.387 15.133 1 97.19 182 ALA B N 1
ATOM 3783 C CA . ALA B 1 182 ? 1.08 -0.833 15.766 1 97.19 182 ALA B CA 1
ATOM 3784 C C . ALA B 1 182 ? 1.041 -2.354 15.883 1 97.19 182 ALA B C 1
ATOM 3786 O O . ALA B 1 182 ? 0.257 -2.904 16.656 1 97.19 182 ALA B O 1
ATOM 3787 N N . GLU B 1 183 ? 1.829 -3.076 15.094 1 95.75 183 GLU B N 1
ATOM 3788 C CA . GLU B 1 183 ? 1.892 -4.531 15.164 1 95.75 183 GLU B CA 1
ATOM 3789 C C . GLU B 1 183 ? 2.422 -4.996 16.516 1 95.75 183 GLU B C 1
ATOM 3791 O O . GLU B 1 183 ? 2.223 -6.148 16.906 1 95.75 183 GLU B O 1
ATOM 3796 N N . GLU B 1 184 ? 3.09 -4.133 17.203 1 91.69 184 GLU B N 1
ATOM 3797 C CA . GLU B 1 184 ? 3.74 -4.488 18.453 1 91.69 184 GLU B CA 1
ATOM 3798 C C . GLU B 1 184 ? 2.883 -4.09 19.656 1 91.69 184 GLU B C 1
ATOM 3800 O O . GLU B 1 184 ? 3.293 -4.262 20.797 1 91.69 184 GLU B O 1
ATOM 3805 N N . LEU B 1 185 ? 1.71 -3.582 19.406 1 91.31 185 LEU B N 1
ATOM 3806 C CA . LEU B 1 185 ? 0.822 -3.189 20.484 1 91.31 185 LEU B CA 1
ATOM 3807 C C . LEU B 1 185 ? 0.375 -4.406 21.297 1 91.31 185 LEU B C 1
ATOM 3809 O O . LEU B 1 185 ? 0.115 -5.469 20.719 1 91.31 185 LEU B O 1
ATOM 3813 N N . PRO B 1 186 ? 0.294 -4.234 22.594 1 89.56 186 PRO B N 1
ATOM 3814 C CA . PRO B 1 186 ? -0.075 -5.363 23.453 1 89.56 186 PRO B CA 1
ATOM 3815 C C . PRO B 1 186 ? -1.581 -5.613 23.484 1 89.56 186 PRO B C 1
ATOM 3817 O O . PRO B 1 186 ? -2.354 -4.82 22.938 1 89.56 186 PRO B O 1
ATOM 3820 N N . ASP B 1 187 ? -1.998 -6.73 24.109 1 88.69 187 ASP B N 1
ATOM 3821 C CA . ASP B 1 187 ? -3.355 -7.051 24.547 1 88.69 187 ASP B CA 1
ATOM 3822 C C . ASP B 1 187 ? -4.297 -7.16 23.344 1 88.69 187 ASP B C 1
ATOM 3824 O O . ASP B 1 187 ? -5.449 -6.727 23.422 1 88.69 187 ASP B O 1
ATOM 3828 N N . GLY B 1 188 ? -3.811 -7.562 22.266 1 89.19 188 GLY B N 1
ATOM 3829 C CA . GLY B 1 188 ? -4.66 -7.848 21.125 1 89.19 188 GLY B CA 1
ATOM 3830 C C . GLY B 1 188 ? -5.066 -6.602 20.359 1 89.19 188 GLY B C 1
ATOM 3831 O O . GLY B 1 188 ? -5.938 -6.656 19.484 1 89.19 188 GLY B O 1
ATOM 3832 N N . ARG B 1 189 ? -4.48 -5.457 20.656 1 91.31 189 ARG B N 1
ATOM 3833 C CA . ARG B 1 189 ? -4.836 -4.191 20.016 1 91.31 189 ARG B CA 1
ATOM 3834 C C . ARG B 1 189 ? -4.004 -3.959 18.766 1 91.31 189 ARG B C 1
ATOM 3836 O O . ARG B 1 189 ? -4.141 -2.928 18.109 1 91.31 189 ARG B O 1
ATOM 3843 N N . ALA B 1 190 ? -3.199 -5.016 18.453 1 96 190 ALA B N 1
ATOM 3844 C CA . ALA B 1 190 ? -2.273 -4.871 17.328 1 96 190 ALA B CA 1
ATOM 3845 C C . ALA B 1 190 ? -3.025 -4.82 16 1 96 190 ALA B C 1
ATOM 3847 O O . ALA B 1 190 ? -4.047 -5.492 15.836 1 96 190 ALA B O 1
ATOM 3848 N N . TRP B 1 191 ? -2.617 -4.023 15.117 1 97.44 191 TRP B N 1
ATOM 3849 C CA . TRP B 1 191 ? -3.084 -3.957 13.734 1 97.44 191 TRP B CA 1
ATOM 3850 C C . TRP B 1 191 ? -1.935 -3.641 12.789 1 97.44 191 TRP B C 1
ATOM 3852 O O . TRP B 1 191 ? -0.859 -3.223 13.219 1 97.44 191 TRP B O 1
ATOM 3862 N N . ASN B 1 192 ? -2.133 -3.951 11.531 1 97.75 192 ASN B N 1
ATOM 3863 C CA . ASN B 1 192 ? -1.104 -3.738 10.516 1 97.75 192 ASN B CA 1
ATOM 3864 C C . ASN B 1 192 ? -1.664 -3.016 9.297 1 97.75 192 ASN B C 1
ATOM 3866 O O . ASN B 1 192 ? -2.793 -2.521 9.32 1 97.75 192 ASN B O 1
ATOM 3870 N N . VAL B 1 193 ? -0.878 -2.889 8.312 1 98.5 193 VAL B N 1
ATOM 3871 C CA . VAL B 1 193 ? -1.236 -2.082 7.152 1 98.5 193 VAL B CA 1
ATOM 3872 C C . VAL B 1 193 ? -2.41 -2.725 6.418 1 98.5 193 VAL B C 1
ATOM 3874 O O . VAL B 1 193 ? -3.201 -2.033 5.773 1 98.5 193 VAL B O 1
ATOM 3877 N N . ASP B 1 194 ? -2.527 -4.066 6.457 1 98.31 194 ASP B N 1
ATOM 3878 C CA . ASP B 1 194 ? -3.678 -4.746 5.867 1 98.31 194 ASP B CA 1
ATOM 3879 C C . ASP B 1 194 ? -4.977 -4.32 6.551 1 98.31 194 ASP B C 1
ATOM 3881 O O . ASP B 1 194 ? -6.016 -4.203 5.902 1 98.31 194 ASP B O 1
ATOM 3885 N N . ASP B 1 195 ? -4.883 -4.121 7.82 1 98.06 195 ASP B N 1
ATOM 3886 C CA . ASP B 1 195 ? -6.047 -3.652 8.562 1 98.06 195 ASP B CA 1
ATOM 3887 C C . ASP B 1 195 ? -6.414 -2.225 8.164 1 98.06 195 ASP B C 1
ATOM 3889 O O . ASP B 1 195 ? -7.598 -1.898 8.023 1 98.06 195 ASP B O 1
ATOM 3893 N N . VAL B 1 196 ? -5.414 -1.397 8 1 98.31 196 VAL B N 1
ATOM 3894 C CA . VAL B 1 196 ? -5.625 -0.024 7.559 1 98.31 196 VAL B CA 1
ATOM 3895 C C . VAL B 1 196 ? -6.324 -0.02 6.203 1 98.31 196 VAL B C 1
ATOM 3897 O O . VAL B 1 196 ? -7.363 0.623 6.035 1 98.31 196 VAL B O 1
ATOM 3900 N N . ALA B 1 197 ? -5.758 -0.749 5.281 1 98.44 197 ALA B N 1
ATOM 3901 C CA . ALA B 1 197 ? -6.301 -0.815 3.926 1 98.44 197 ALA B CA 1
ATOM 3902 C C . ALA B 1 197 ? -7.684 -1.456 3.918 1 98.44 197 ALA B C 1
ATOM 3904 O O . ALA B 1 197 ? -8.578 -1.01 3.195 1 98.44 197 ALA B O 1
ATOM 3905 N N . GLY B 1 198 ? -7.816 -2.514 4.707 1 97.25 198 GLY B N 1
ATOM 3906 C CA . GLY B 1 198 ? -9.102 -3.182 4.797 1 97.25 198 GLY B CA 1
ATOM 3907 C C . GLY B 1 198 ? -10.219 -2.271 5.277 1 97.25 198 GLY B C 1
ATOM 3908 O O . GLY B 1 198 ? -11.312 -2.266 4.711 1 97.25 198 GLY B O 1
ATOM 3909 N N . THR B 1 199 ? -9.93 -1.552 6.32 1 94.94 199 THR B N 1
ATOM 3910 C CA . THR B 1 199 ? -10.891 -0.596 6.855 1 94.94 199 THR B CA 1
ATOM 3911 C C . THR B 1 199 ? -11.281 0.432 5.797 1 94.94 199 THR B C 1
ATOM 3913 O O . THR B 1 199 ? -12.453 0.771 5.656 1 94.94 199 THR B O 1
ATOM 3916 N N . LEU B 1 200 ? -10.359 0.885 5.086 1 96.75 200 LEU B N 1
ATOM 3917 C CA . LEU B 1 200 ? -10.609 1.852 4.02 1 96.75 200 LEU B CA 1
ATOM 3918 C C . LEU B 1 200 ? -11.508 1.258 2.943 1 96.75 200 LEU B C 1
ATOM 3920 O O . LEU B 1 200 ? -12.492 1.882 2.537 1 96.75 200 LEU B O 1
ATOM 3924 N N . VAL B 1 201 ? -11.188 0.078 2.488 1 96.56 201 VAL B N 1
ATOM 3925 C CA . VAL B 1 201 ? -11.922 -0.563 1.401 1 96.56 201 VAL B CA 1
ATOM 3926 C C . VAL B 1 201 ? -13.367 -0.813 1.828 1 96.56 201 VAL B C 1
ATOM 3928 O O . VAL B 1 201 ? -14.297 -0.539 1.071 1 96.56 201 VAL B O 1
ATOM 3931 N N . ASP B 1 202 ? -13.5 -1.339 3.035 1 94.94 202 ASP B N 1
ATOM 3932 C CA . ASP B 1 202 ? -14.844 -1.553 3.562 1 94.94 202 ASP B CA 1
ATOM 3933 C C . ASP B 1 202 ? -15.648 -0.252 3.574 1 94.94 202 ASP B C 1
ATOM 3935 O O . ASP B 1 202 ? -16.812 -0.233 3.189 1 94.94 202 ASP B O 1
ATOM 3939 N N . LYS B 1 203 ? -15.023 0.812 4.012 1 93.12 203 LYS B N 1
ATOM 3940 C CA . LYS B 1 203 ? -15.648 2.131 4.059 1 93.12 203 LYS B CA 1
ATOM 3941 C C . LYS B 1 203 ? -16.047 2.605 2.662 1 93.12 203 LYS B C 1
ATOM 3943 O O . LYS B 1 203 ? -17.141 3.117 2.461 1 93.12 203 LYS B O 1
ATOM 3948 N N . MET B 1 204 ? -15.141 2.432 1.66 1 93.38 204 MET B N 1
ATOM 3949 C CA . MET B 1 204 ? -15.406 2.863 0.29 1 93.38 204 MET B CA 1
ATOM 3950 C C . MET B 1 204 ? -16.562 2.08 -0.317 1 93.38 204 MET B C 1
ATOM 3952 O O . MET B 1 204 ? -17.422 2.654 -0.981 1 93.38 204 MET B O 1
ATOM 3956 N N . VAL B 1 205 ? -16.562 0.81 -0.03 1 92.69 205 VAL B N 1
ATOM 3957 C CA . VAL B 1 205 ? -17.625 -0.03 -0.587 1 92.69 205 VAL B CA 1
ATOM 3958 C C . VAL B 1 205 ? -18.969 0.329 0.054 1 92.69 205 VAL B C 1
ATOM 3960 O O . VAL B 1 205 ? -19.969 0.49 -0.642 1 92.69 205 VAL B O 1
ATOM 3963 N N . ARG B 1 206 ? -18.984 0.478 1.322 1 90.5 206 ARG B N 1
ATOM 3964 C CA . ARG B 1 206 ? -20.188 0.784 2.074 1 90.5 206 ARG B CA 1
ATOM 3965 C C . ARG B 1 206 ? -20.734 2.154 1.69 1 90.5 206 ARG B C 1
ATOM 3967 O O . ARG B 1 206 ? -21.953 2.328 1.557 1 90.5 206 ARG B O 1
ATOM 3974 N N . ARG B 1 207 ? -19.828 3.062 1.421 1 88.56 207 ARG B N 1
ATOM 3975 C CA . ARG B 1 207 ? -20.266 4.445 1.247 1 88.56 207 ARG B CA 1
ATOM 3976 C C . ARG B 1 207 ? -20.547 4.754 -0.221 1 88.56 207 ARG B C 1
ATOM 3978 O O . ARG B 1 207 ? -20.969 5.859 -0.56 1 88.56 207 ARG B O 1
ATOM 3985 N N . ASN B 1 208 ? -20.297 3.828 -1.062 1 89.31 208 ASN B N 1
ATOM 3986 C CA . ASN B 1 208 ? -20.562 4.023 -2.482 1 89.31 208 ASN B CA 1
ATOM 3987 C C . ASN B 1 208 ? -21.5 2.941 -3.031 1 89.31 208 ASN B C 1
ATOM 3989 O O . ASN B 1 208 ? -21.141 2.236 -3.977 1 89.31 208 ASN B O 1
ATOM 3993 N N . PRO B 1 209 ? -22.656 2.902 -2.498 1 86.81 209 PRO B N 1
ATOM 3994 C CA . PRO B 1 209 ? -23.594 1.869 -2.949 1 86.81 209 PRO B CA 1
ATOM 3995 C C . PRO B 1 209 ? -23.984 2.025 -4.418 1 86.81 209 PRO B C 1
ATOM 3997 O O . PRO B 1 209 ? -24.344 1.044 -5.07 1 86.81 209 PRO B O 1
ATOM 4000 N N . HIS B 1 210 ? -23.922 3.209 -4.918 1 86.12 210 HIS B N 1
ATOM 4001 C CA . HIS B 1 210 ? -24.266 3.455 -6.316 1 86.12 210 HIS B CA 1
ATOM 4002 C C . HIS B 1 210 ? -23.25 2.801 -7.25 1 86.12 210 HIS B C 1
ATOM 4004 O O . HIS B 1 210 ? -23.547 2.578 -8.43 1 86.12 210 HIS B O 1
ATOM 4010 N N . VAL B 1 211 ? -22.172 2.482 -6.758 1 85.62 211 VAL B N 1
ATOM 4011 C CA . VAL B 1 211 ? -21.141 1.827 -7.551 1 85.62 211 VAL B CA 1
ATOM 4012 C C . VAL B 1 211 ? -21.109 0.334 -7.23 1 85.62 211 VAL B C 1
ATOM 4014 O O . VAL B 1 211 ? -20.953 -0.496 -8.133 1 85.62 211 VAL B O 1
ATOM 4017 N N . PHE B 1 212 ? -21.391 -0.028 -5.922 1 86.88 212 PHE B N 1
ATOM 4018 C CA . PHE B 1 212 ? -21.078 -1.388 -5.508 1 86.88 212 PHE B CA 1
ATOM 4019 C C . PHE B 1 212 ? -22.344 -2.168 -5.176 1 86.88 212 PHE B C 1
ATOM 4021 O O . PHE B 1 212 ? -22.297 -3.391 -5.02 1 86.88 212 PHE B O 1
ATOM 4028 N N . ALA B 1 213 ? -23.438 -1.442 -5.035 1 82.75 213 ALA B N 1
ATOM 4029 C CA . ALA B 1 213 ? -24.656 -2.141 -4.652 1 82.75 213 ALA B CA 1
ATOM 4030 C C . ALA B 1 213 ? -25.781 -1.859 -5.645 1 82.75 213 ALA B C 1
ATOM 4032 O O . ALA B 1 213 ? -26.953 -2.137 -5.359 1 82.75 213 ALA B O 1
ATOM 4033 N N . GLY B 1 214 ? -25.438 -1.212 -6.711 1 80.94 214 GLY B N 1
ATOM 4034 C CA . GLY B 1 214 ? -26.406 -1.014 -7.777 1 80.94 214 GLY B CA 1
ATOM 4035 C C . GLY B 1 214 ? -27.438 0.041 -7.449 1 80.94 214 GLY B C 1
ATOM 4036 O O . GLY B 1 214 ? -28.516 0.068 -8.047 1 80.94 214 GLY B O 1
ATOM 4037 N N . GLN B 1 215 ? -27.125 0.895 -6.5 1 80.44 215 GLN B N 1
ATOM 4038 C CA . GLN B 1 215 ? -28.047 1.972 -6.152 1 80.44 215 GLN B CA 1
ATOM 4039 C C . GLN B 1 215 ? -28.031 3.066 -7.211 1 80.44 215 GLN B C 1
ATOM 4041 O O . GLN B 1 215 ? -26.969 3.539 -7.617 1 80.44 215 GLN B O 1
ATOM 4046 N N . ARG B 1 216 ? -29.203 3.396 -7.691 1 79.75 216 ARG B N 1
ATOM 4047 C CA . ARG B 1 216 ? -29.312 4.426 -8.719 1 79.75 216 ARG B CA 1
ATOM 4048 C C . ARG B 1 216 ? -29.219 5.82 -8.109 1 79.75 216 ARG B C 1
ATOM 4050 O O . ARG B 1 216 ? -29.781 6.078 -7.047 1 79.75 216 ARG B O 1
ATOM 4057 N N . VAL B 1 217 ? -28.297 6.742 -8.641 1 77.56 217 VAL B N 1
ATOM 4058 C CA . VAL B 1 217 ? -28.156 8.117 -8.18 1 77.56 217 VAL B CA 1
ATOM 4059 C C . VAL B 1 217 ? -28.391 9.078 -9.344 1 77.56 217 VAL B C 1
ATOM 4061 O O . VAL B 1 217 ? -28.016 8.789 -10.477 1 77.56 217 VAL B O 1
ATOM 4064 N N . GLU B 1 218 ? -29.156 10.133 -9.055 1 73.81 218 GLU B N 1
ATOM 4065 C CA . GLU B 1 218 ? -29.578 11.07 -10.094 1 73.81 218 GLU B CA 1
ATOM 4066 C C . GLU B 1 218 ? -28.5 12.094 -10.398 1 73.81 218 GLU B C 1
ATOM 4068 O O . GLU B 1 218 ? -28.328 12.5 -11.555 1 73.81 218 GLU B O 1
ATOM 4073 N N . ASP B 1 219 ? -27.938 12.594 -9.336 1 76.62 219 ASP B N 1
ATOM 4074 C CA . ASP B 1 219 ? -26.938 13.633 -9.586 1 76.62 219 ASP B CA 1
ATOM 4075 C C . ASP B 1 219 ? -25.906 13.695 -8.469 1 76.62 219 ASP B C 1
ATOM 4077 O O . ASP B 1 219 ? -25.938 12.883 -7.539 1 76.62 219 ASP B O 1
ATOM 4081 N N . LEU B 1 220 ? -24.953 14.594 -8.625 1 78.44 220 LEU B N 1
ATOM 4082 C CA . LEU B 1 220 ? -23.828 14.75 -7.723 1 78.44 220 LEU B CA 1
ATOM 4083 C C . LEU B 1 220 ? -24.281 15.141 -6.324 1 78.44 220 LEU B C 1
ATOM 4085 O O . LEU B 1 220 ? -23.688 14.719 -5.328 1 78.44 220 LEU B O 1
ATOM 4089 N N . GLU B 1 221 ? -25.266 15.867 -6.273 1 71.94 221 GLU B N 1
ATOM 4090 C CA . GLU B 1 221 ? -25.797 16.328 -4.992 1 71.94 221 GLU B CA 1
ATOM 4091 C C . GLU B 1 221 ? -26.328 15.148 -4.164 1 71.94 221 GLU B C 1
ATOM 4093 O O . GLU B 1 221 ? -26.094 15.086 -2.953 1 71.94 221 GLU B O 1
ATOM 4098 N N . GLU B 1 222 ? -26.938 14.305 -4.867 1 74.69 222 GLU B N 1
ATOM 4099 C CA . GLU B 1 222 ? -27.469 13.133 -4.188 1 74.69 222 GLU B CA 1
ATOM 4100 C C . GLU B 1 222 ? -26.344 12.227 -3.68 1 74.69 222 GLU B C 1
ATOM 4102 O O . GLU B 1 222 ? -26.453 11.656 -2.594 1 74.69 222 GLU B O 1
ATOM 4107 N N . ILE B 1 223 ? -25.359 12.102 -4.418 1 75.19 223 ILE B N 1
ATOM 4108 C CA . ILE B 1 223 ? -24.219 11.305 -4.02 1 75.19 223 ILE B CA 1
ATOM 4109 C C . ILE B 1 223 ? -23.594 11.891 -2.756 1 75.19 223 ILE B C 1
ATOM 4111 O O . ILE B 1 223 ? -23.312 11.164 -1.801 1 75.19 223 ILE B O 1
ATOM 4115 N N . THR B 1 224 ? -23.422 13.172 -2.801 1 72.94 224 THR B N 1
ATOM 4116 C CA . THR B 1 224 ? -22.844 13.859 -1.651 1 72.94 224 THR B CA 1
ATOM 4117 C C . THR B 1 224 ? -23.734 13.703 -0.425 1 72.94 224 THR B C 1
ATOM 4119 O O . THR B 1 224 ? -23.25 13.445 0.677 1 72.94 224 THR B O 1
ATOM 4122 N N . ALA B 1 225 ? -24.969 13.812 -0.676 1 70.5 225 ALA B N 1
ATOM 4123 C CA . ALA B 1 225 ? -25.938 13.688 0.409 1 70.5 225 ALA B CA 1
ATOM 4124 C C . ALA B 1 225 ? -25.922 12.281 0.998 1 70.5 225 ALA B C 1
ATOM 4126 O O . ALA B 1 225 ? -25.953 12.109 2.219 1 70.5 225 ALA B O 1
ATOM 4127 N N . ASN B 1 226 ? -25.906 11.344 0.111 1 71.81 226 ASN B N 1
ATOM 4128 C CA . ASN B 1 226 ? -25.828 9.961 0.563 1 71.81 226 ASN B CA 1
ATOM 4129 C C . ASN B 1 226 ? -24.562 9.688 1.36 1 71.81 226 ASN B C 1
ATOM 4131 O O . ASN B 1 226 ? -24.594 9.047 2.408 1 71.81 226 ASN B O 1
ATOM 4135 N N . TRP B 1 227 ? -23.531 10.18 0.838 1 74.88 227 TRP B N 1
ATOM 4136 C CA . TRP B 1 227 ? -22.25 10.039 1.514 1 74.88 227 TRP B CA 1
ATOM 4137 C C . TRP B 1 227 ? -22.297 10.664 2.906 1 74.88 227 TRP B C 1
ATOM 4139 O O . TRP B 1 227 ? -21.859 10.039 3.883 1 74.88 227 TRP B O 1
ATOM 4149 N N . GLU B 1 228 ? -22.828 11.82 3.014 1 71.19 228 GLU B N 1
ATOM 4150 C CA . GLU B 1 228 ? -22.938 12.516 4.293 1 71.19 228 GLU B CA 1
ATOM 4151 C C . GLU B 1 228 ? -23.875 11.773 5.246 1 71.19 228 GLU B C 1
ATOM 4153 O O . GLU B 1 228 ? -23.609 11.688 6.449 1 71.19 228 GLU B O 1
ATOM 4158 N N . ARG B 1 229 ? -24.906 11.328 4.715 1 69.94 229 ARG B N 1
ATOM 4159 C CA . ARG B 1 229 ? -25.859 10.57 5.523 1 69.94 229 ARG B CA 1
ATOM 4160 C C . ARG B 1 229 ? -25.203 9.312 6.098 1 69.94 229 ARG B C 1
ATOM 4162 O O . ARG B 1 229 ? -25.297 9.055 7.301 1 69.94 229 ARG B O 1
ATOM 4169 N N . ILE B 1 230 ? -24.547 8.586 5.312 1 73.81 230 ILE B N 1
ATOM 4170 C CA . ILE B 1 230 ? -23.891 7.359 5.742 1 73.81 230 ILE B CA 1
ATOM 4171 C C . ILE B 1 230 ? -22.812 7.684 6.762 1 73.81 230 ILE B C 1
ATOM 4173 O O . ILE B 1 230 ? -22.688 7.008 7.785 1 73.81 230 ILE B O 1
ATOM 4177 N N . LYS B 1 231 ? -22.062 8.742 6.449 1 74.25 231 LYS B N 1
ATOM 4178 C CA . LYS B 1 231 ? -21.031 9.195 7.379 1 74.25 231 LYS B CA 1
ATOM 4179 C C . LYS B 1 231 ? -21.625 9.539 8.742 1 74.25 231 LYS B C 1
ATOM 4181 O O . LYS B 1 231 ? -21.047 9.211 9.781 1 74.25 231 LYS B O 1
ATOM 4186 N N . ARG B 1 232 ? -22.734 10.219 8.836 1 65.75 232 ARG B N 1
ATOM 4187 C CA . ARG B 1 232 ? -23.406 10.641 10.07 1 65.75 232 ARG B CA 1
ATOM 4188 C C . ARG B 1 232 ? -23.906 9.43 10.852 1 65.75 232 ARG B C 1
ATOM 4190 O O . ARG B 1 232 ? -23.828 9.414 12.086 1 65.75 232 ARG B O 1
ATOM 4197 N N . GLU B 1 233 ? -24.438 8.57 10.117 1 68 233 GLU B N 1
ATOM 4198 C CA . GLU B 1 233 ? -24.938 7.359 10.766 1 68 233 GLU B CA 1
ATOM 4199 C C . GLU B 1 233 ? -23.797 6.594 11.445 1 68 233 GLU B C 1
ATOM 4201 O O . GLU B 1 233 ? -24.016 5.895 12.43 1 68 233 GLU B O 1
ATOM 4206 N N . GLU B 1 234 ? -22.719 6.809 10.836 1 65.75 234 GLU B N 1
ATOM 4207 C CA . GLU B 1 234 ? -21.547 6.148 11.406 1 65.75 234 GLU B CA 1
ATOM 4208 C C . GLU B 1 234 ? -21.031 6.895 12.633 1 65.75 234 GLU B C 1
ATOM 4210 O O . GLU B 1 234 ? -20.469 6.289 13.539 1 65.75 234 GLU B O 1
ATOM 4215 N N . LYS B 1 235 ? -21.094 8.422 12.578 1 60.31 235 LYS B N 1
ATOM 4216 C CA . LYS B 1 235 ? -20.5 9.227 13.641 1 60.31 235 LYS B CA 1
ATOM 4217 C C . LYS B 1 235 ? -21.578 9.961 14.438 1 60.31 235 LYS B C 1
ATOM 4219 O O . LYS B 1 235 ? -22.469 10.586 13.852 1 60.31 235 LYS B O 1
ATOM 4224 N N . ALA B 1 236 ? -22.109 9.586 15.578 1 51.91 236 ALA B N 1
ATOM 4225 C CA . ALA B 1 236 ? -23.078 10.25 16.453 1 51.91 236 ALA B CA 1
ATOM 4226 C C . ALA B 1 236 ? -22.625 11.664 16.797 1 51.91 236 ALA B C 1
ATOM 4228 O O . ALA B 1 236 ? -21.531 11.867 17.312 1 51.91 236 ALA B O 1
ATOM 4229 N N . ARG B 1 237 ? -23.047 12.664 15.945 1 53.44 237 ARG B N 1
ATOM 4230 C CA . ARG B 1 237 ? -22.531 14.016 16.109 1 53.44 237 ARG B CA 1
ATOM 4231 C C . ARG B 1 237 ? -23.359 14.805 17.109 1 53.44 237 ARG B C 1
ATOM 4233 O O . ARG B 1 237 ? -24.5 15.195 16.828 1 53.44 237 ARG B O 1
ATOM 4240 N N . GLU B 1 238 ? -23.188 14.719 18.344 1 56.34 238 GLU B N 1
ATOM 4241 C CA . GLU B 1 238 ? -24.047 15.414 19.312 1 56.34 238 GLU B CA 1
ATOM 4242 C C . GLU B 1 238 ? -23.531 16.828 19.594 1 56.34 238 GLU B C 1
ATOM 4244 O O . GLU B 1 238 ? -24.219 17.625 20.219 1 56.34 238 GLU B O 1
ATOM 4249 N N . SER B 1 239 ? -22.406 17.453 19.125 1 59.5 239 SER B N 1
ATOM 4250 C CA . SER B 1 239 ? -21.859 18.688 19.641 1 59.5 239 SER B CA 1
ATOM 4251 C C . SER B 1 239 ? -21.797 19.766 18.562 1 59.5 239 SER B C 1
ATOM 4253 O O . SER B 1 239 ? -21.703 19.453 17.375 1 59.5 239 SER B O 1
ATOM 4255 N N . VAL B 1 240 ? -22.047 21.188 18.938 1 58.59 240 VAL B N 1
ATOM 4256 C CA . VAL B 1 240 ? -21.859 22.344 18.062 1 58.59 240 VAL B CA 1
ATOM 4257 C C . VAL B 1 240 ? -20.484 22.234 17.375 1 58.59 240 VAL B C 1
ATOM 4259 O O . VAL B 1 240 ? -20.266 22.844 16.328 1 58.59 240 VAL B O 1
ATOM 4262 N N . LEU B 1 241 ? -19.625 21.703 18 1 63.97 241 LEU B N 1
ATOM 4263 C CA . LEU B 1 241 ? -18.266 21.531 17.5 1 63.97 241 LEU B CA 1
ATOM 4264 C C . LEU B 1 241 ? -18.188 20.328 16.562 1 63.97 241 LEU B C 1
ATOM 4266 O O . LEU B 1 241 ? -17.141 20.078 15.969 1 63.97 241 LEU B O 1
ATOM 4270 N N . ASP B 1 242 ? -19.406 19.875 16.453 1 62.81 242 ASP B N 1
ATOM 4271 C CA . ASP B 1 242 ? -19.406 18.734 15.531 1 62.81 242 ASP B CA 1
ATOM 4272 C C . ASP B 1 242 ? -19.141 19.188 14.102 1 62.81 242 ASP B C 1
ATOM 4274 O O . ASP B 1 242 ? -19.672 20.188 13.648 1 62.81 242 ASP B O 1
ATOM 4278 N N . GLY B 1 243 ? -18.125 18.656 13.445 1 57.38 243 GLY B N 1
ATOM 4279 C CA . GLY B 1 243 ? -17.766 19.031 12.086 1 57.38 243 GLY B CA 1
ATOM 4280 C C . GLY B 1 243 ? -16.5 19.859 12 1 57.38 243 GLY B C 1
ATOM 4281 O O . GLY B 1 243 ? -15.992 20.125 10.906 1 57.38 243 GLY B O 1
ATOM 4282 N N . VAL B 1 244 ? -16.297 20.656 13.117 1 58.22 244 VAL B N 1
ATOM 4283 C CA . VAL B 1 244 ? -15.008 21.344 13.094 1 58.22 244 VAL B CA 1
ATOM 4284 C C . VAL B 1 244 ? -13.883 20.359 12.828 1 58.22 244 VAL B C 1
ATOM 4286 O O . VAL B 1 244 ? -13.742 19.359 13.539 1 58.22 244 VAL B O 1
ATOM 4289 N N . ALA B 1 245 ? -13.375 20.625 11.648 1 54.88 245 ALA B N 1
ATOM 4290 C CA . ALA B 1 245 ? -12.203 19.797 11.375 1 54.88 245 ALA B CA 1
ATOM 4291 C C . ALA B 1 245 ? -11.102 20.062 12.398 1 54.88 245 ALA B C 1
ATOM 4293 O O . ALA B 1 245 ? -10.5 21.141 12.414 1 54.88 245 ALA B O 1
ATOM 4294 N N . LEU B 1 246 ? -11.023 19.344 13.344 1 59.72 246 LEU B N 1
ATOM 4295 C CA . LEU B 1 246 ? -9.977 19.5 14.352 1 59.72 246 LEU B CA 1
ATOM 4296 C C . LEU B 1 246 ? -8.594 19.375 13.719 1 59.72 246 LEU B C 1
ATOM 4298 O O . LEU B 1 246 ? -7.594 19.75 14.32 1 59.72 246 LEU B O 1
ATOM 4302 N N . SER B 1 247 ? -8.734 19.047 12.484 1 52.59 247 SER B N 1
ATOM 4303 C CA . SER B 1 247 ? -7.488 18.766 11.773 1 52.59 247 SER B CA 1
ATOM 4304 C C . SER B 1 247 ? -7.031 19.969 10.953 1 52.59 247 SER B C 1
ATOM 4306 O O . SER B 1 247 ? -6.812 19.844 9.742 1 52.59 247 SER B O 1
ATOM 4308 N N . GLN B 1 248 ? -7.105 21.172 11.445 1 62.88 248 GLN B N 1
ATOM 4309 C CA . GLN B 1 248 ? -6.664 22.406 10.797 1 62.88 248 GLN B CA 1
ATOM 4310 C C . GLN B 1 248 ? -5.586 23.094 11.617 1 62.88 248 GLN B C 1
ATOM 4312 O O . GLN B 1 248 ? -5.383 22.781 12.789 1 62.88 248 GLN B O 1
ATOM 4317 N N . PRO B 1 249 ? -4.711 23.953 10.898 1 73.44 249 PRO B N 1
ATOM 4318 C CA . PRO B 1 249 ? -3.676 24.672 11.641 1 73.44 249 PRO B CA 1
ATOM 4319 C C . PRO B 1 249 ? -4.203 25.297 12.93 1 73.44 249 PRO B C 1
ATOM 4321 O O . PRO B 1 249 ? -5.344 25.766 12.977 1 73.44 249 PRO B O 1
ATOM 4324 N N . ALA B 1 250 ? -3.438 25.156 13.914 1 74.31 250 ALA B N 1
ATOM 4325 C CA . ALA B 1 250 ? -3.854 25.547 15.258 1 74.31 250 ALA B CA 1
ATOM 4326 C C . ALA B 1 250 ? -4.484 26.938 15.258 1 74.31 250 ALA B C 1
ATOM 4328 O O . ALA B 1 250 ? -5.488 27.172 15.938 1 74.31 250 ALA B O 1
ATOM 4329 N N . LEU B 1 251 ? -3.939 27.781 14.492 1 80.25 251 LEU B N 1
ATOM 4330 C CA . LEU B 1 251 ? -4.5 29.125 14.445 1 80.25 251 LEU B CA 1
ATOM 4331 C C . LEU B 1 251 ? -5.895 29.109 13.828 1 80.25 251 LEU B C 1
ATOM 4333 O O . LEU B 1 251 ? -6.82 29.734 14.367 1 80.25 251 LEU B O 1
ATOM 4337 N N . ALA B 1 252 ? -5.973 28.281 12.781 1 71.19 252 ALA B N 1
ATOM 4338 C CA . ALA B 1 252 ? -7.266 28.172 12.117 1 71.19 252 ALA B CA 1
ATOM 4339 C C . ALA B 1 252 ? -8.266 27.406 12.984 1 71.19 252 ALA B C 1
ATOM 4341 O O . ALA B 1 252 ? -9.43 27.781 13.078 1 71.19 252 ALA B O 1
ATOM 4342 N N . LEU B 1 253 ? -7.781 26.422 13.531 1 79.19 253 LEU B N 1
ATOM 4343 C CA . LEU B 1 253 ? -8.617 25.625 14.414 1 79.19 253 LEU B CA 1
ATOM 4344 C C . LEU B 1 253 ? -9.156 26.469 15.562 1 79.19 253 LEU B C 1
ATOM 4346 O O . LEU B 1 253 ? -10.359 26.453 15.836 1 79.19 253 LEU B O 1
ATOM 4350 N N . ALA B 1 254 ? -8.266 27.172 16.297 1 81.56 254 ALA B N 1
ATOM 4351 C CA . ALA B 1 254 ? -8.648 28.047 17.406 1 81.56 254 ALA B CA 1
ATOM 4352 C C . ALA B 1 254 ? -9.695 29.062 16.969 1 81.56 254 ALA B C 1
ATOM 4354 O O . ALA B 1 254 ? -10.703 29.266 17.656 1 81.56 254 ALA B O 1
ATOM 4355 N N . ALA B 1 255 ? -9.438 29.594 15.82 1 74.62 255 ALA B N 1
ATOM 4356 C CA . ALA B 1 255 ? -10.359 30.578 15.281 1 74.62 255 ALA B CA 1
ATOM 4357 C C . ALA B 1 255 ? -11.734 29.969 15.039 1 74.62 255 ALA B C 1
ATOM 4359 O O . ALA B 1 255 ? -12.758 30.562 15.367 1 74.62 255 ALA B O 1
ATOM 4360 N N . LYS B 1 256 ? -11.703 28.828 14.531 1 76.88 256 LYS B N 1
ATOM 4361 C CA . LYS B 1 256 ? -12.953 28.156 14.203 1 76.88 256 LYS B CA 1
ATOM 4362 C C . LYS B 1 256 ? -13.719 27.766 15.469 1 76.88 256 LYS B C 1
ATOM 4364 O O . LYS B 1 256 ? -14.938 27.953 15.539 1 76.88 256 LYS B O 1
ATOM 4369 N N . ILE B 1 257 ? -13.109 27.203 16.391 1 81.31 257 ILE B N 1
ATOM 4370 C CA . ILE B 1 257 ? -13.734 26.812 17.656 1 81.31 257 ILE B CA 1
ATOM 4371 C C . ILE B 1 257 ? -14.367 28.047 18.312 1 81.31 257 ILE B C 1
ATOM 4373 O O . ILE B 1 257 ? -15.516 28 18.75 1 81.31 257 ILE B O 1
ATOM 4377 N N . LEU B 1 258 ? -13.633 29.141 18.391 1 82.38 258 LEU B N 1
ATOM 4378 C CA . LEU B 1 258 ? -14.125 30.375 19 1 82.38 258 LEU B CA 1
ATOM 4379 C C . LEU B 1 258 ? -15.336 30.906 18.234 1 82.38 258 LEU B C 1
ATOM 4381 O O . LEU B 1 258 ? -16.312 31.344 18.859 1 82.38 258 LEU B O 1
ATOM 4385 N N . GLN B 1 259 ? -15.211 30.797 16.969 1 78.31 259 GLN B N 1
ATOM 4386 C CA . GLN B 1 259 ? -16.312 31.25 16.125 1 78.31 259 GLN B CA 1
ATOM 4387 C C . GLN B 1 259 ? -17.562 30.422 16.375 1 78.31 259 GLN B C 1
ATOM 4389 O O . GLN B 1 259 ? -18.656 30.969 16.516 1 78.31 259 GLN B O 1
ATOM 4394 N N . ARG B 1 260 ? -17.422 29.094 16.359 1 77.62 260 ARG B N 1
ATOM 4395 C CA . ARG B 1 260 ? -18.547 28.203 16.547 1 77.62 260 ARG B CA 1
ATOM 4396 C C . ARG B 1 260 ? -19.141 28.344 17.938 1 77.62 260 ARG B C 1
ATOM 4398 O O . ARG B 1 260 ? -20.359 28.297 18.109 1 77.62 260 ARG B O 1
ATOM 4405 N N . ALA B 1 261 ? -18.328 28.438 18.859 1 80.25 261 ALA B N 1
ATOM 4406 C CA . ALA B 1 261 ? -18.797 28.656 20.234 1 80.25 261 ALA B CA 1
ATOM 4407 C C . ALA B 1 261 ? -19.625 29.938 20.328 1 80.25 261 ALA B C 1
ATOM 4409 O O . ALA B 1 261 ? -20.672 29.969 20.953 1 80.25 261 ALA B O 1
ATOM 4410 N N . ARG B 1 262 ? -19.125 31 19.75 1 78.5 262 ARG B N 1
ATOM 4411 C CA . ARG B 1 262 ? -19.828 32.281 19.734 1 78.5 262 ARG B CA 1
ATOM 4412 C C . ARG B 1 262 ? -21.156 32.156 19 1 78.5 262 ARG B C 1
ATOM 4414 O O . ARG B 1 262 ? -22.188 32.656 19.484 1 78.5 262 ARG B O 1
ATOM 4421 N N . ARG B 1 263 ? -21.125 31.484 17.891 1 73.81 263 ARG B N 1
ATOM 4422 C CA . ARG B 1 263 ? -22.344 31.312 17.094 1 73.81 263 ARG B CA 1
ATOM 4423 C C . ARG B 1 263 ? -23.375 30.484 17.844 1 73.81 263 ARG B C 1
ATOM 4425 O O . ARG B 1 263 ? -24.578 30.734 17.719 1 73.81 263 ARG B O 1
ATOM 4432 N N . GLY B 1 264 ? -22.906 29.516 18.531 1 75.5 264 GLY B N 1
ATOM 4433 C CA . GLY B 1 264 ? -23.797 28.656 19.297 1 75.5 264 GLY B CA 1
ATOM 4434 C C . GLY B 1 264 ? -24.172 29.25 20.641 1 75.5 264 GLY B C 1
ATOM 4435 O O . GLY B 1 264 ? -24.906 28.641 21.422 1 75.5 264 GLY B O 1
ATOM 4436 N N . ALA B 1 265 ? -23.656 30.422 20.906 1 79.19 265 ALA B N 1
ATOM 4437 C CA . ALA B 1 265 ? -23.938 31.156 22.141 1 79.19 265 ALA B CA 1
ATOM 4438 C C . ALA B 1 265 ? -23.547 30.328 23.375 1 79.19 265 ALA B C 1
ATOM 4440 O O . ALA B 1 265 ? -24.281 30.281 24.359 1 79.19 265 ALA B O 1
ATOM 4441 N N . VAL B 1 266 ? -22.562 29.578 23.188 1 79.56 266 VAL B N 1
ATOM 4442 C CA . VAL B 1 266 ? -22 28.844 24.312 1 79.56 266 VAL B CA 1
ATOM 4443 C C . VAL B 1 266 ? -20.938 29.703 25.016 1 79.56 266 VAL B C 1
ATOM 4445 O O . VAL B 1 266 ? -19.906 30.016 24.422 1 79.56 266 VAL B O 1
ATOM 4448 N N . ASP B 1 267 ? -21.203 30.109 26.188 1 81.44 267 ASP B N 1
ATOM 4449 C CA . ASP B 1 267 ? -20.297 31.031 26.906 1 81.44 267 ASP B CA 1
ATOM 4450 C C . ASP B 1 267 ? -19.281 30.25 27.734 1 81.44 267 ASP B C 1
ATOM 4452 O O . ASP B 1 267 ? -19.625 29.719 28.797 1 81.44 267 ASP B O 1
ATOM 4456 N N . VAL B 1 268 ? -18.094 30.125 27.266 1 87.38 268 VAL B N 1
ATOM 4457 C CA . VAL B 1 268 ? -16.969 29.531 27.969 1 87.38 268 VAL B CA 1
ATOM 4458 C C . VAL B 1 268 ? -15.828 30.547 28.094 1 87.38 268 VAL B C 1
ATOM 4460 O O . VAL B 1 268 ? -15.391 31.109 27.078 1 87.38 268 VAL B O 1
ATOM 4463 N N . PRO B 1 269 ? -15.445 30.812 29.297 1 89.81 269 PRO B N 1
ATOM 4464 C CA . PRO B 1 269 ? -14.375 31.797 29.453 1 89.81 269 PRO B CA 1
ATOM 4465 C C . PRO B 1 269 ? -13.062 31.344 28.812 1 89.81 269 PRO B C 1
ATOM 4467 O O . PRO B 1 269 ? -12.734 30.156 28.859 1 89.81 269 PRO B O 1
ATOM 4470 N N . LEU B 1 270 ? -12.344 32.312 28.219 1 90.12 270 LEU B N 1
ATOM 4471 C CA . LEU B 1 270 ? -11.016 32.031 27.703 1 90.12 270 LEU B CA 1
ATOM 4472 C C . LEU B 1 270 ? -10.047 31.719 28.844 1 90.12 270 LEU B C 1
ATOM 4474 O O . LEU B 1 270 ? -10.195 32.219 29.953 1 90.12 270 LEU B O 1
ATOM 4478 N N . PRO B 1 271 ? -9.125 30.906 28.594 1 87.69 271 PRO B N 1
ATOM 4479 C CA . PRO B 1 271 ? -8.164 30.562 29.656 1 87.69 271 PRO B CA 1
ATOM 4480 C C . PRO B 1 271 ? -7.363 31.781 30.125 1 87.69 271 PRO B C 1
ATOM 4482 O O . PRO B 1 271 ? -6.887 32.562 29.297 1 87.69 271 PRO B O 1
ATOM 4485 N N . ALA B 1 272 ? -7.215 31.984 31.438 1 85.19 272 ALA B N 1
ATOM 4486 C CA . ALA B 1 272 ? -6.559 33.156 32.031 1 85.19 272 ALA B CA 1
ATOM 4487 C C . ALA B 1 272 ? -5.055 32.906 32.188 1 85.19 272 ALA B C 1
ATOM 4489 O O . ALA B 1 272 ? -4.289 33.875 32.344 1 85.19 272 ALA B O 1
ATOM 4490 N N . GLY B 1 273 ? -4.52 31.75 32.031 1 83.44 273 GLY B N 1
ATOM 4491 C CA . GLY B 1 273 ? -3.121 31.422 32.281 1 83.44 273 GLY B CA 1
ATOM 4492 C C . GLY B 1 273 ? -2.18 32.094 31.281 1 83.44 273 GLY B C 1
ATOM 4493 O O . GLY B 1 273 ? -2.619 32.594 30.25 1 83.44 273 GLY B O 1
ATOM 4494 N N . ASP B 1 274 ? -0.859 32.156 31.688 1 86.38 274 ASP B N 1
ATOM 4495 C CA . ASP B 1 274 ? 0.14 32.812 30.859 1 86.38 274 ASP B CA 1
ATOM 4496 C C . ASP B 1 274 ? 0.943 31.812 30.047 1 86.38 274 ASP B C 1
ATOM 4498 O O . ASP B 1 274 ? 1.946 32.156 29.422 1 86.38 274 ASP B O 1
ATOM 4502 N N . ASP B 1 275 ? 0.427 30.656 30.062 1 88.19 275 ASP B N 1
ATOM 4503 C CA . ASP B 1 275 ? 1.119 29.688 29.219 1 88.19 275 ASP B CA 1
ATOM 4504 C C . ASP B 1 275 ? 0.905 30 27.75 1 88.19 275 ASP B C 1
ATOM 4506 O O . ASP B 1 275 ? -0.045 30.703 27.391 1 88.19 275 ASP B O 1
ATOM 4510 N N . LEU B 1 276 ? 1.818 29.531 26.891 1 88.69 276 LEU B N 1
ATOM 4511 C CA . LEU B 1 276 ? 1.857 29.875 25.484 1 88.69 276 LEU B CA 1
ATOM 4512 C C . LEU B 1 276 ? 0.509 29.609 24.812 1 88.69 276 LEU B C 1
ATOM 4514 O O . LEU B 1 276 ? 0.001 30.453 24.078 1 88.69 276 LEU B O 1
ATOM 4518 N N . GLY B 1 277 ? -0.041 28.469 25.062 1 90.62 277 GLY B N 1
ATOM 4519 C CA . GLY B 1 277 ? -1.326 28.125 24.469 1 90.62 277 GLY B CA 1
ATOM 4520 C C . GLY B 1 277 ? -2.426 29.109 24.828 1 90.62 277 GLY B C 1
ATOM 4521 O O . GLY B 1 277 ? -3.199 29.516 23.953 1 90.62 277 GLY B O 1
ATOM 4522 N N . ALA B 1 278 ? -2.527 29.453 26.062 1 91.06 278 ALA B N 1
ATOM 4523 C CA . ALA B 1 278 ? -3.537 30.406 26.531 1 91.06 278 ALA B CA 1
ATOM 4524 C C . ALA B 1 278 ? -3.342 31.781 25.906 1 91.06 278 ALA B C 1
ATOM 4526 O O . ALA B 1 278 ? -4.305 32.406 25.469 1 91.06 278 ALA B O 1
ATOM 4527 N N . VAL B 1 279 ? -2.078 32.188 25.891 1 90.62 279 VAL B N 1
ATOM 4528 C CA . VAL B 1 279 ? -1.752 33.469 25.312 1 90.62 279 VAL B CA 1
ATOM 4529 C C . VAL B 1 279 ? -2.146 33.5 23.844 1 90.62 279 VAL B C 1
ATOM 4531 O O . VAL B 1 279 ? -2.791 34.438 23.375 1 90.62 279 VAL B O 1
ATOM 4534 N N . LEU B 1 280 ? -1.813 32.5 23.141 1 91.88 280 LEU B N 1
ATOM 4535 C CA . LEU B 1 280 ? -2.123 32.406 21.719 1 91.88 280 LEU B CA 1
ATOM 4536 C C . LEU B 1 280 ? -3.631 32.375 21.484 1 91.88 280 LEU B C 1
ATOM 4538 O O . LEU B 1 280 ? -4.137 33.062 20.578 1 91.88 280 LEU B O 1
ATOM 4542 N N . LEU B 1 281 ? -4.344 31.625 22.281 1 92.19 281 LEU B N 1
ATOM 4543 C CA . LEU B 1 281 ? -5.789 31.547 22.109 1 92.19 281 LEU B CA 1
ATOM 4544 C C . LEU B 1 281 ? -6.449 32.906 22.312 1 92.19 281 LEU B C 1
ATOM 4546 O O . LEU B 1 281 ? -7.348 33.281 21.562 1 92.19 281 LEU B O 1
ATOM 4550 N N . ARG B 1 282 ? -6 33.594 23.328 1 90.69 282 ARG B N 1
ATOM 4551 C CA . ARG B 1 282 ? -6.547 34.906 23.578 1 90.69 282 ARG B CA 1
ATOM 4552 C C . ARG B 1 282 ? -6.242 35.875 22.422 1 90.69 282 ARG B C 1
ATOM 4554 O O . ARG B 1 282 ? -7.086 36.688 22.047 1 90.69 282 ARG B O 1
ATOM 4561 N N . LEU B 1 283 ? -5.066 35.719 21.922 1 89.81 283 LEU B N 1
ATOM 4562 C CA . LEU B 1 283 ? -4.703 36.531 20.766 1 89.81 283 LEU B CA 1
ATOM 4563 C C . LEU B 1 283 ? -5.59 36.188 19.562 1 89.81 283 LEU B C 1
ATOM 4565 O O . LEU B 1 283 ? -5.98 37.094 18.828 1 89.81 283 LEU B O 1
ATOM 4569 N N . VAL B 1 284 ? -5.832 34.969 19.375 1 89.69 284 VAL B N 1
ATOM 4570 C CA . VAL B 1 284 ? -6.715 34.562 18.297 1 89.69 284 VAL B CA 1
ATOM 4571 C C . VAL B 1 284 ? -8.102 35.156 18.5 1 89.69 284 VAL B C 1
ATOM 4573 O O . VAL B 1 284 ? -8.719 35.656 17.562 1 89.69 284 VAL B O 1
ATOM 4576 N N . ALA B 1 285 ? -8.586 35.062 19.719 1 90.25 285 ALA B N 1
ATOM 4577 C CA . ALA B 1 285 ? -9.898 35.625 20.047 1 90.25 285 ALA B CA 1
ATOM 4578 C C . ALA B 1 285 ? -9.945 37.125 19.75 1 90.25 285 ALA B C 1
ATOM 4580 O O . ALA B 1 285 ? -10.914 37.625 19.156 1 90.25 285 ALA B O 1
ATOM 4581 N N . GLU B 1 286 ? -8.914 37.781 20.25 1 89.75 286 GLU B N 1
ATOM 4582 C CA . GLU B 1 286 ? -8.82 39.219 20 1 89.75 286 GLU B CA 1
ATOM 4583 C C . GLU B 1 286 ? -8.766 39.531 18.516 1 89.75 286 GLU B C 1
ATOM 4585 O O . GLU B 1 286 ? -9.422 40.469 18.047 1 89.75 286 GLU B O 1
ATOM 4590 N N . ALA B 1 287 ? -7.973 38.812 17.812 1 86.06 287 ALA B N 1
ATOM 4591 C CA . ALA B 1 287 ? -7.844 38.969 16.375 1 86.06 287 ALA B CA 1
ATOM 4592 C C . ALA B 1 287 ? -9.188 38.781 15.664 1 86.06 287 ALA B C 1
ATOM 4594 O O . ALA B 1 287 ? -9.578 39.594 14.82 1 86.06 287 ALA B O 1
ATOM 4595 N N . ARG B 1 288 ? -9.875 37.781 16.047 1 81.94 288 ARG B N 1
ATOM 4596 C CA . ARG B 1 288 ? -11.156 37.469 15.414 1 81.94 288 ARG B CA 1
ATOM 4597 C C . ARG B 1 288 ? -12.188 38.531 15.719 1 81.94 288 ARG B C 1
ATOM 4599 O O . ARG B 1 288 ? -13 38.875 14.867 1 81.94 288 ARG B O 1
ATOM 4606 N N . ALA B 1 289 ? -12.172 38.969 16.938 1 81.88 289 ALA B N 1
ATOM 4607 C CA . ALA B 1 289 ? -13.055 40.062 17.312 1 81.88 289 ALA B CA 1
ATOM 4608 C C . ALA B 1 289 ? -12.797 41.312 16.438 1 81.88 289 ALA B C 1
ATOM 4610 O O . ALA B 1 289 ? -13.719 42.062 16.141 1 81.88 289 ALA B O 1
ATOM 4611 N N . ALA B 1 290 ? -11.555 41.438 16.031 1 84.81 290 ALA B N 1
ATOM 4612 C CA . ALA B 1 290 ? -11.156 42.562 15.203 1 84.81 290 ALA B CA 1
ATOM 4613 C C . ALA B 1 290 ? -11.328 42.219 13.719 1 84.81 290 ALA B C 1
ATOM 4615 O O . ALA B 1 290 ? -10.969 43.031 12.852 1 84.81 290 ALA B O 1
ATOM 4616 N N . GLY B 1 291 ? -11.828 40.969 13.398 1 77.44 291 GLY B N 1
ATOM 4617 C CA . GLY B 1 291 ? -12.07 40.562 12.031 1 77.44 291 GLY B CA 1
ATOM 4618 C C . GLY B 1 291 ? -10.812 40.125 11.305 1 77.44 291 GLY B C 1
ATOM 4619 O O . GLY B 1 291 ? -10.766 40.125 10.078 1 77.44 291 GLY B O 1
ATOM 4620 N N . LEU B 1 292 ? -9.797 39.875 12.023 1 76.44 292 LEU B N 1
ATOM 4621 C CA . LEU B 1 292 ? -8.523 39.438 11.445 1 76.44 292 LEU B CA 1
ATOM 4622 C C . LEU B 1 292 ? -8.406 37.906 11.438 1 76.44 292 LEU B C 1
ATOM 4624 O O . LEU B 1 292 ? -9.016 37.25 12.273 1 76.44 292 LEU B O 1
ATOM 4628 N N . ASP B 1 293 ? -7.781 37.375 10.438 1 75.5 293 ASP B N 1
ATOM 4629 C CA . ASP B 1 293 ? -7.461 35.969 10.328 1 75.5 293 ASP B CA 1
ATOM 4630 C C . ASP B 1 293 ? -6.047 35.688 10.82 1 75.5 293 ASP B C 1
ATOM 4632 O O . ASP B 1 293 ? -5.07 35.938 10.109 1 75.5 293 ASP B O 1
ATOM 4636 N N . PRO B 1 294 ? -5.984 35.062 11.977 1 84.12 294 PRO B N 1
ATOM 4637 C CA . PRO B 1 294 ? -4.652 34.875 12.562 1 84.12 294 PRO B CA 1
ATOM 4638 C C . PRO B 1 294 ? -3.75 34 11.727 1 84.12 294 PRO B C 1
ATOM 4640 O O . PRO B 1 294 ? -2.547 34.25 11.617 1 84.12 294 PRO B O 1
ATOM 4643 N N . GLU B 1 295 ? -4.309 32.969 11.172 1 79.81 295 GLU B N 1
ATOM 4644 C CA . GLU B 1 295 ? -3.541 32.062 10.32 1 79.81 295 GLU B CA 1
ATOM 4645 C C . GLU B 1 295 ? -2.955 32.781 9.117 1 79.81 295 GLU B C 1
ATOM 4647 O O . GLU B 1 295 ? -1.759 32.688 8.836 1 79.81 295 GLU B O 1
ATOM 4652 N N . ALA B 1 296 ? -3.762 33.531 8.477 1 70.81 296 ALA B N 1
ATOM 4653 C CA . ALA B 1 296 ? -3.324 34.281 7.293 1 70.81 296 ALA B CA 1
ATOM 4654 C C . ALA B 1 296 ? -2.295 35.344 7.668 1 70.81 296 ALA B C 1
ATOM 4656 O O . ALA B 1 296 ? -1.304 35.531 6.957 1 70.81 296 ALA B O 1
ATOM 4657 N N . ALA B 1 297 ? -2.59 36.062 8.781 1 78.31 297 ALA B N 1
ATOM 4658 C CA . ALA B 1 297 ? -1.707 37.125 9.227 1 78.31 297 ALA B CA 1
ATOM 4659 C C . ALA B 1 297 ? -0.305 36.625 9.516 1 78.31 297 ALA B C 1
ATOM 4661 O O . ALA B 1 297 ? 0.687 37.188 9.047 1 78.31 297 ALA B O 1
ATOM 4662 N N . LEU B 1 298 ? -0.295 35.531 10.234 1 86.62 298 LEU B N 1
ATOM 4663 C CA . LEU B 1 298 ? 1.012 34.969 10.578 1 86.62 298 LEU B CA 1
ATOM 4664 C C . LEU B 1 298 ? 1.698 34.406 9.344 1 86.62 298 LEU B C 1
ATOM 4666 O O . LEU B 1 298 ? 2.906 34.562 9.164 1 86.62 298 LEU B O 1
ATOM 4670 N N . ARG B 1 299 ? 0.96 33.75 8.539 1 80.38 299 ARG B N 1
ATOM 4671 C CA . ARG B 1 299 ? 1.528 33.156 7.332 1 80.38 299 ARG B CA 1
ATOM 4672 C C . ARG B 1 299 ? 2.184 34.219 6.457 1 80.38 299 ARG B C 1
ATOM 4674 O O . ARG B 1 299 ? 3.318 34.062 6.008 1 80.38 299 ARG B O 1
ATOM 4681 N N . GLN B 1 300 ? 1.459 35.281 6.223 1 76.88 300 GLN B N 1
ATOM 4682 C CA . GLN B 1 300 ? 1.99 36.375 5.414 1 76.88 300 GLN B CA 1
ATOM 4683 C C . GLN B 1 300 ? 3.291 36.906 6.004 1 76.88 300 GLN B C 1
ATOM 4685 O O . GLN B 1 300 ? 4.266 37.094 5.277 1 76.88 300 GLN B O 1
ATOM 4690 N N . THR B 1 301 ? 3.289 37.125 7.285 1 86.44 301 THR B N 1
ATOM 4691 C CA . THR B 1 301 ? 4.465 37.656 7.961 1 86.44 301 THR B CA 1
ATOM 4692 C C . THR B 1 301 ? 5.621 36.656 7.91 1 86.44 301 THR B C 1
ATOM 4694 O O . THR B 1 301 ? 6.773 37.062 7.699 1 86.44 301 THR B O 1
ATOM 4697 N N . ALA B 1 302 ? 5.301 35.406 8.102 1 87.56 302 ALA B N 1
ATOM 4698 C CA . ALA B 1 302 ? 6.32 34.375 8.062 1 87.56 302 ALA B CA 1
ATOM 4699 C C . ALA B 1 302 ? 6.961 34.281 6.684 1 87.56 302 ALA B C 1
ATOM 4701 O O . ALA B 1 302 ? 8.18 34.125 6.57 1 87.56 302 ALA B O 1
ATOM 4702 N N . LEU B 1 303 ? 6.164 34.312 5.711 1 82.44 303 LEU B N 1
ATOM 4703 C CA . LEU B 1 303 ? 6.68 34.219 4.348 1 82.44 303 LEU B CA 1
ATOM 4704 C C . LEU B 1 303 ? 7.535 35.438 4.02 1 82.44 303 LEU B C 1
ATOM 4706 O O . LEU B 1 303 ? 8.562 35.312 3.355 1 82.44 303 LEU B O 1
ATOM 4710 N N . ALA B 1 304 ? 7.094 36.594 4.449 1 82.94 304 ALA B N 1
ATOM 4711 C CA . ALA B 1 304 ? 7.906 37.812 4.277 1 82.94 304 ALA B CA 1
ATOM 4712 C C . ALA B 1 304 ? 9.25 37.656 4.984 1 82.94 304 ALA B C 1
ATOM 4714 O O . ALA B 1 304 ? 10.289 38.062 4.445 1 82.94 304 ALA B O 1
ATOM 4715 N N . TYR B 1 305 ? 9.25 37.156 6.133 1 88.44 305 TYR B N 1
ATOM 4716 C CA . TYR B 1 305 ? 10.484 36.906 6.875 1 88.44 305 TYR B CA 1
ATOM 4717 C C . TYR B 1 305 ? 11.383 35.938 6.129 1 88.44 305 TYR B C 1
ATOM 4719 O O . TYR B 1 305 ? 12.602 36.125 6.074 1 88.44 305 TYR B O 1
ATOM 4727 N N . ALA B 1 306 ? 10.711 34.906 5.59 1 86.75 306 ALA B N 1
ATOM 4728 C CA . ALA B 1 306 ? 11.461 33.906 4.805 1 86.75 306 ALA B CA 1
ATOM 4729 C C . ALA B 1 306 ? 12.156 34.594 3.619 1 86.75 306 ALA B C 1
ATOM 4731 O O . ALA B 1 306 ? 13.305 34.25 3.307 1 86.75 306 ALA B O 1
ATOM 4732 N N . GLN B 1 307 ? 11.414 35.406 3.002 1 82.94 307 GLN B N 1
ATOM 4733 C CA . GLN B 1 307 ? 12.008 36.156 1.895 1 82.94 307 GLN B CA 1
ATOM 4734 C C . GLN B 1 307 ? 13.195 36.969 2.363 1 82.94 307 GLN B C 1
ATOM 4736 O O . GLN B 1 307 ? 14.211 37.062 1.668 1 82.94 307 GLN B O 1
ATOM 4741 N N . ALA B 1 308 ? 13.055 37.625 3.496 1 86.88 308 ALA B N 1
ATOM 4742 C CA . ALA B 1 308 ? 14.141 38.438 4.07 1 86.88 308 ALA B CA 1
ATOM 4743 C C . ALA B 1 308 ? 15.352 37.531 4.371 1 86.88 308 ALA B C 1
ATOM 4745 O O . ALA B 1 308 ? 16.5 37.969 4.172 1 86.88 308 ALA B O 1
ATOM 4746 N N . VAL B 1 309 ? 15.102 36.375 4.805 1 87.88 309 VAL B N 1
ATOM 4747 C CA . VAL B 1 309 ? 16.172 35.406 5.098 1 87.88 309 VAL B CA 1
ATOM 4748 C C . VAL B 1 309 ? 16.906 35.031 3.809 1 87.88 309 VAL B C 1
ATOM 4750 O O . VAL B 1 309 ? 18.125 35.031 3.766 1 87.88 309 VAL B O 1
ATOM 4753 N N . ARG B 1 310 ? 16.156 34.719 2.828 1 84.06 310 ARG B N 1
ATOM 4754 C CA . ARG B 1 310 ? 16.75 34.375 1.546 1 84.06 310 ARG B CA 1
ATOM 4755 C C . ARG B 1 310 ? 17.578 35.531 0.993 1 84.06 310 ARG B C 1
ATOM 4757 O O . ARG B 1 310 ? 18.672 35.312 0.44 1 84.06 310 ARG B O 1
ATOM 4764 N N . ALA B 1 311 ? 17.031 36.719 1.136 1 83.19 311 ALA B N 1
ATOM 4765 C CA . ALA B 1 311 ? 17.734 37.906 0.687 1 83.19 311 ALA B CA 1
ATOM 4766 C C . ALA B 1 311 ? 19.047 38.094 1.46 1 83.19 311 ALA B C 1
ATOM 4768 O O . ALA B 1 311 ? 20.078 38.469 0.88 1 83.19 311 ALA B O 1
ATOM 4769 N N . ALA B 1 312 ? 18.953 37.844 2.689 1 85.12 312 ALA B N 1
ATOM 4770 C CA . ALA B 1 312 ? 20.125 38 3.539 1 85.12 312 ALA B CA 1
ATOM 4771 C C . ALA B 1 312 ? 21.188 36.938 3.178 1 85.12 312 ALA B C 1
ATOM 4773 O O . ALA B 1 312 ? 22.391 37.219 3.229 1 85.12 312 ALA B O 1
ATOM 4774 N N . GLU B 1 313 ? 20.734 35.75 2.842 1 84.06 313 GLU B N 1
ATOM 4775 C CA . GLU B 1 313 ? 21.641 34.688 2.428 1 84.06 313 GLU B CA 1
ATOM 4776 C C . GLU B 1 313 ? 22.391 35.062 1.15 1 84.06 313 GLU B C 1
ATOM 4778 O O . GLU B 1 313 ? 23.578 34.812 1.021 1 84.06 313 GLU B O 1
ATOM 4783 N N . ASN B 1 314 ? 21.656 35.625 0.297 1 76.62 314 ASN B N 1
ATOM 4784 C CA . ASN B 1 314 ? 22.234 36 -0.98 1 76.62 314 ASN B CA 1
ATOM 4785 C C . ASN B 1 314 ? 23.156 37.219 -0.828 1 76.62 314 ASN B C 1
ATOM 4787 O O . ASN B 1 314 ? 24.141 37.344 -1.558 1 76.62 314 ASN B O 1
ATOM 4791 N N . ALA B 1 315 ? 22.75 38.094 0.041 1 71.19 315 ALA B N 1
ATOM 4792 C CA . ALA B 1 315 ? 23.594 39.25 0.28 1 71.19 315 ALA B CA 1
ATOM 4793 C C . ALA B 1 315 ? 24.875 38.875 1.01 1 71.19 315 ALA B C 1
ATOM 4795 O O . ALA B 1 315 ? 25.922 39.469 0.771 1 71.19 315 ALA B O 1
ATOM 4796 N N . GLY B 1 316 ? 24.766 38 1.886 1 63.19 316 GLY B N 1
ATOM 4797 C CA . GLY B 1 316 ? 25.953 37.562 2.6 1 63.19 316 GLY B CA 1
ATOM 4798 C C . GLY B 1 316 ? 26.875 36.688 1.756 1 63.19 316 GLY B C 1
ATOM 4799 O O . GLY B 1 316 ? 28.062 36.562 2.043 1 63.19 316 GLY B O 1
ATOM 4800 N N . ALA B 1 317 ? 26.438 35.875 0.837 1 56.31 317 ALA B N 1
ATOM 4801 C CA . ALA B 1 317 ? 27.281 35.094 -0.075 1 56.31 317 ALA B CA 1
ATOM 4802 C C . ALA B 1 317 ? 28.078 36.031 -0.994 1 56.31 317 ALA B C 1
ATOM 4804 O O . ALA B 1 317 ? 29.172 35.656 -1.426 1 56.31 317 ALA B O 1
ATOM 4805 N N . ALA B 1 318 ? 27.656 37.219 -1.329 1 49.53 318 ALA B N 1
ATOM 4806 C CA . ALA B 1 318 ? 28.422 38.094 -2.189 1 49.53 318 ALA B CA 1
ATOM 4807 C C . ALA B 1 318 ? 29.562 38.75 -1.421 1 49.53 318 ALA B C 1
ATOM 4809 O O . ALA B 1 318 ? 30.516 39.25 -2.023 1 49.53 318 ALA B O 1
ATOM 4810 N N . GLU B 1 319 ? 29.531 38.812 -0.194 1 43.41 319 GLU B N 1
ATOM 4811 C CA . GLU B 1 319 ? 30.719 39.406 0.454 1 43.41 319 GLU B CA 1
ATOM 4812 C C . GLU B 1 319 ? 31.719 38.312 0.835 1 43.41 319 GLU B C 1
ATOM 4814 O O . GLU B 1 319 ? 31.312 37.219 1.271 1 43.41 319 GLU B O 1
#

pLDDT: mean 88.3, std 10.16, range [42.72, 98.69]

Nearest PDB structures (foldseek):
  7yh5-assembly1_A  TM=7.788E-01  e=2.715E-10  Mycobacterium tuberculosis
  7yh5-assembly2_D  TM=7.905E-01  e=4.194E-10  Mycobacterium tuberculosis
  3cra-assembly1_A  TM=7.366E-01  e=9.313E-09  Escherichia coli K-12
  2yxh-assembly1_B  TM=8.496E-01  e=1.492E-04  Thermotoga maritima MSB8
  4n7b-assembly1_A  TM=5.701E-01  e=8.049E-01  Plasmodium falciparum

Sequence (638 aa):
MSTRIVLLVTSPRLPAGLLTAEAWDTVRSGPVFAAAESEQAAALRAAGVPVTVLDTDAQGLLDAIGGAPLAVWLAGPHGDQPFARQLGLRLAREPGLAELELMYGSWDPPGARLLDAVAVMDRLVSPGGDPWKRAQTHRTLAPYLLEESYEAYDAIDRDDLDELREELGDVLLQIVLHARLAEELPDGRAWNVDDVAGTLVDKMVRRNPHVFAGQRVEDLEEITANWERIKREEKARESVLDGVALSQPALALAAKILQRARRGAVDVPLPAGDDLGAVLLRLVAEARAAGLDPEAALRQTALAYAQAVRAAENAGAAEMSTRIVLLVTSPRLPAGLLTAEAWDTVRSGPVFAAAESEQAAALRAAGVPVTVLDTDAQGLLDAIGGAPLAVWLAGPHGDQPFARQLGLRLAREPGLAELELMYGSWDPPGARLLDAVAVMDRLVSPGGDPWKRAQTHRTLAPYLLEESYEAYDAIDRDDLDELREELGDVLLQIVLHARLAEELPDGRAWNVDDVAGTLVDKMVRRNPHVFAGQRVEDLEEITANWERIKREEKARESVLDGVALSQPALALAAKILQRARRGAVDVPLPAGDDLGAVLLRLVAEARAAGLDPEAALRQTALAYAQAVRAAENAGAAE